Protein 2H8G (pdb70)

CATH classification: 3.40.50.1580

Nearest PDB structures (foldseek):
  2qsu-assembly1_B  TM=9.986E-01  e=1.423E-50  Arabidopsis thaliana
  3bsf-assembly1_B  TM=9.940E-01  e=1.431E-39  Arabidopsis thaliana
  6aqu-assembly1_A  TM=6.958E-01  e=1.082E-11  Plasmodium falciparum
  6aqu-assembly1_B  TM=6.867E-01  e=3.912E-11  Plasmodium falciparum
  4mch-assembly1_A  TM=6.861E-01  e=7.214E-11  Aliivibrio fischeri ES114

Secondary structure (DSSP, 8-state):
------EEEEE-S-HHHHHHHHHHTT-EE--S-SS-SS---EEEEEEETTEEEEEEE--B-TTT-SB--SHHHHHHHHHHHHHHH--SEEEEEEEEEE-GGGT--TT-EEEEEEEEESS----STTHHHHHH--EEPPP-HHHHHHH--EEEEEEE-S-SS--HHHHHHHHHTT-SEEESSHHHHHHHHHHTT--EEEEEEEEEETTSSS-HHHHHHHHHHHHHHHHHHHHHHHHHHHTT--GGG-/----EEEEE-S-HHHHHHHHHHTT-EE--S-TT-TT---EEEEEEETTEEEEEEE--B-TTT-SB--SHHHHHHHHHHHHHHH--SEEEEEEEEEE-GGGT--TT-EEEEEEEEESS----STTHHHHHH--EEPPP-HHHHHHHT-EEEEEEE-S-SS--HHHHHHHHHTT-SEEESSHHHHHHHHHHTT--EEEEEEEEEETTSSS-HHHHHHHHHHHHHHHHHHHHHHHHHHHTT--GGG-

GO terms:
  GO:0008930 methylthioadenosine nucleosidase activity (F, EXP)
  GO:0008930 methylthioadenosine nucleosidase activity (F, IDA)
  GO:0010087 phloem or xylem histogenesis (P, IGI)
  GO:0005829 cytosol (C, HDA)
  GO:0005886 plasma membrane (C, HDA)

Organism: Arabidopsis thaliana (NCBI:txid3702)

InterPro domains:
  IPR000845 Nucleoside phosphorylase domain [PF01048] (29-256)
  IPR035994 Nucleoside phosphorylase superfamily [G3DSA:3.40.50.1580] (22-267)
  IPR035994 Nucleoside phosphorylase superfamily [SSF53167] (29-243)
  IPR044580 5'-Methylthioadenosine/S-adenosylhomocysteine nucleosidase [PTHR46994] (21-267)

Sequence (490 aa):
ILRPISSVVFVIAMQAEALPLVNKFGLSETTDSPLGKGLPWVLYHGVHKDLRINVVCPGRDAALGIDSVGTVPASLITFASIQALKPDIIINAGTCGGFKVKGANIGDVFLVSDVVFHDRRIPIPMFDLYGVGLRQAFSTPNLLKELNLKIGRLSTGDSLDMSTQDETLIIANDATLKDMEGAAVAYVADLLKIPVVFLKAVTDLVDGDKPTAEEFLQNLTVVTAALEGTATKVINFINGRNLSDLRPISSVVFVIAMQAEALPLVNKFGLSETTDSPLGKGLPWVLYHGVHKDLRINVVCPGRDAALGIDSVGTVPASLITFASIQALKPDIIINAGTCGGFKVKGANIGDVFLVSDVVFHDRRIPIPMFDLYGVGLRQAFSTPNLLKELNLKIGRLSTGDSLDMSTQDETLIIANDATLKDMEGAAVAYVADLLKIPVVFLKAVTDLVDGDKPTAEEFLQNLTVVTAALEGTATKVINFINGRNLSDL

Foldseek 3Di:
DFDAFAEEEEEEQAVLLCVLQCVVQVWAWDPVPQLDDPAQKIWTWDDDARYTYIYIYNHADPPPGGGPFFAPSSLVCLQSCCVRVVGQEYEYEEAWAFAVVLPDDALAKEKEAKEFELPQDDPDPPVRVVNRQIDGAQDDVVLCVVLVGHYWYEYADQDQAADPSSVVRCVVVRTGIYDGHPSSSRVNCVVVVHHYIYIYGHQYHNPDDDHRVVSNVVRSNVSSNSRSVSVVSSVVVSPRHTSVND/DAFAEEEEEEQAPLLCVLQCVVQVWAWDDPPQLDPPAQKIKTWDHDARHTYIYIYRHADPPPGGTPFFAPSSLSRLQSCCVRPVGQEYEYEEAWAFAVVLVDDALAKEKEQWEFELPQDDPDDPVRCVNRQIGGAQDAVVLCVVLVHHYWYEYADQDLAADPSSVVSCVVVVTGIYYGHPSSSRVNCVVVVHHYMYIYGHQYYNPDDDDSVVSNVVRSNVSSNSSSVSVVVVVVVSPPHHSVND

Solvent-accessible surface area: 18993 Å² total; per-residue (Å²): 184,168,164,80,6,59,11,0,1,0,3,1,11,20,84,38,10,0,70,40,6,6,112,120,29,59,14,65,98,20,130,110,57,59,32,19,187,69,32,27,31,28,11,15,84,18,102,46,128,108,1,153,3,20,0,1,1,2,3,129,9,103,79,39,41,33,19,2,12,3,3,2,1,4,0,0,0,0,0,7,0,10,68,46,42,147,6,45,1,0,0,3,2,4,15,8,6,0,15,116,115,71,43,0,80,64,28,27,15,4,6,5,39,14,0,2,7,5,11,14,28,7,86,20,116,86,32,59,113,7,0,58,6,94,36,119,15,65,84,8,80,70,1,50,166,117,31,127,27,99,86,10,66,0,0,0,0,8,4,26,42,52,14,113,56,3,69,86,60,2,112,80,24,89,1,10,0,12,8,20,17,0,0,0,0,3,4,0,0,62,23,27,171,31,29,10,5,0,0,2,0,0,0,6,29,28,47,34,135,96,82,40,20,98,12,21,80,115,21,26,107,95,4,6,58,41,4,34,27,15,1,18,132,1,1,57,18,3,27,51,78,40,60,94,52,2,227,58,4,53,11,0,0,0,3,1,11,18,50,40,9,0,74,32,5,11,93,122,23,57,15,61,105,28,131,110,64,55,10,18,188,66,27,40,24,12,11,16,80,14,116,43,134,96,3,114,0,2,0,0,1,2,0,92,10,104,87,42,44,26,17,1,6,4,3,2,0,3,0,0,0,0,19,0,0,9,80,35,21,152,5,27,0,0,0,3,1,5,16,7,6,0,15,119,127,92,38,0,70,62,30,30,15,4,7,5,42,11,0,0,4,6,12,14,30,10,78,20,108,84,25,56,108,7,0,46,6,96,38,121,12,60,85,8,82,72,1,45,162,123,30,132,29,84,80,10,59,0,0,0,0,11,5,22,39,50,14,111,62,4,71,79,53,2,113,71,34,91,4,8,0,13,6,31,13,0,0,0,0,4,4,0,1,77,34,41,179,31,32,10,4,0,1,2,0,0,0,6,25,28,56,39,135,114,71,42,20,113,14,19,100,129,21,26,108,98,3,5,54,39,4,33,29,18,1,17,129,1,0,62,19,1,39,51,85,55,60,101,67,2

Radius of gyration: 22.35 Å; Cα contacts (8 Å, |Δi|>4): 1165; chains: 2; bounding box: 45×67×46 Å

Structure (mmCIF, N/CA/C/O backbone):
data_2H8G
#
_entry.id   2H8G
#
_cell.length_a   40.543
_cell.length_b   126.585
_cell.length_c   45.794
_cell.angle_alpha   90.00
_cell.angle_beta   104.38
_cell.angle_gamma   90.00
#
_symmetry.space_group_name_H-M   'P 1 21 1'
#
loop_
_entity.id
_entity.type
_entity.pdbx_description
1 polymer "5'-Methylthioadenosine Nucleosidase"
2 non-polymer ADENINE
3 water water
#
loop_
_atom_site.group_PDB
_atom_site.id
_atom_site.type_symbol
_atom_site.label_atom_id
_atom_site.label_alt_id
_atom_site.label_comp_id
_atom_site.label_asym_id
_atom_site.label_entity_id
_atom_site.label_seq_id
_atom_site.pdbx_PDB_ins_code
_atom_site.Cartn_x
_atom_site.Cartn_y
_atom_site.Cartn_z
_atom_site.occupancy
_atom_site.B_iso_or_equiv
_atom_site.auth_seq_id
_atom_site.auth_comp_id
_atom_site.auth_asym_id
_atom_site.auth_atom_id
_atom_site.pdbx_PDB_model_num
ATOM 1 N N . ILE A 1 22 ? 39.142 32.736 16.249 1.00 32.44 22 ILE A N 1
ATOM 2 C CA . ILE A 1 22 ? 38.333 33.947 16.574 1.00 33.89 22 ILE A CA 1
ATOM 3 C C . ILE A 1 22 ? 37.145 33.583 17.463 1.00 33.57 22 ILE A C 1
ATOM 4 O O . ILE A 1 22 ? 36.277 32.806 17.065 1.00 34.68 22 ILE A O 1
ATOM 9 N N . LEU A 1 23 ? 37.116 34.149 18.666 1.00 33.86 23 LEU A N 1
ATOM 10 C CA . LEU A 1 23 ? 36.042 33.888 19.620 1.00 35.08 23 LEU A CA 1
ATOM 11 C C . LEU A 1 23 ? 34.737 34.542 19.185 1.00 34.14 23 LEU A C 1
ATOM 12 O O . LEU A 1 23 ? 34.734 35.643 18.631 1.00 35.77 23 LEU A O 1
ATOM 17 N N . ARG A 1 24 ? 33.627 33.858 19.443 1.00 33.61 24 ARG A N 1
ATOM 18 C CA . ARG A 1 24 ? 32.315 34.355 19.048 1.00 34.45 24 ARG A CA 1
ATOM 19 C C . ARG A 1 24 ? 31.293 34.181 20.163 1.00 34.26 24 ARG A C 1
ATOM 20 O O . ARG A 1 24 ? 31.551 33.500 21.157 1.00 33.50 24 ARG A O 1
ATOM 28 N N . PRO A 1 25 ? 30.113 34.803 20.013 1.00 33.05 25 PRO A N 1
ATOM 29 C CA . PRO A 1 25 ? 29.066 34.691 21.030 1.00 32.74 25 PRO A CA 1
ATOM 30 C C . PRO A 1 25 ? 28.615 33.243 21.215 1.00 32.26 25 PRO A C 1
ATOM 31 O O . PRO A 1 25 ? 28.647 32.446 20.277 1.00 31.43 25 PRO A O 1
ATOM 35 N N . ILE A 1 26 ? 28.206 32.913 22.435 1.00 31.35 26 ILE A N 1
ATOM 36 C CA . ILE A 1 26 ? 27.720 31.579 22.752 1.00 30.99 26 ILE A CA 1
ATOM 37 C C . ILE A 1 26 ? 26.573 31.274 21.796 1.00 30.11 26 ILE A C 1
ATOM 38 O O . ILE A 1 26 ? 25.722 32.130 21.555 1.00 31.10 26 ILE A O 1
ATOM 43 N N . SER A 1 27 ? 26.548 30.065 21.246 1.00 29.73 27 SER A N 1
ATOM 44 C CA . SER A 1 27 ? 25.494 29.700 20.307 1.00 31.00 27 SER A CA 1
ATOM 45 C C . SER A 1 27 ? 24.647 28.518 20.756 1.00 30.07 27 SER A C 1
ATOM 46 O O . SER A 1 27 ? 23.510 28.364 20.310 1.00 30.73 27 SER A O 1
ATOM 49 N N . SER A 1 28 ? 25.190 27.683 21.638 1.00 29.57 28 SER A N 1
ATOM 50 C CA . SER A 1 28 ? 24.448 26.524 22.112 1.00 28.96 28 SER A CA 1
ATOM 51 C C . SER A 1 28 ? 24.665 26.269 23.595 1.00 27.15 28 SER A C 1
ATOM 52 O O . SER A 1 28 ? 25.779 26.391 24.104 1.00 25.45 28 SER A O 1
ATOM 55 N N . VAL A 1 29 ? 23.585 25.910 24.277 1.00 25.92 29 VAL A N 1
ATOM 56 C CA . VAL A 1 29 ? 23.628 25.625 25.703 1.00 25.67 29 VAL A CA 1
ATOM 57 C C . VAL A 1 29 ? 22.915 24.310 25.958 1.00 24.20 29 VAL A C 1
ATOM 58 O O . VAL A 1 29 ? 21.872 24.041 25.366 1.00 23.72 29 VAL A O 1
ATOM 62 N N . VAL A 1 30 ? 23.483 23.487 26.833 1.00 24.06 30 VAL A N 1
ATOM 63 C CA . VAL A 1 30 ? 22.858 22.223 27.188 1.00 21.85 30 VAL A CA 1
ATOM 64 C C . VAL A 1 30 ? 22.563 22.230 28.678 1.00 21.00 30 VAL A C 1
ATOM 65 O O . VAL A 1 30 ? 23.452 22.496 29.489 1.00 22.21 30 VAL A O 1
ATOM 69 N N . PHE A 1 31 ? 21.307 21.978 29.028 1.00 19.60 31 PHE A N 1
ATOM 70 C CA . PHE A 1 31 ? 20.913 21.885 30.428 1.00 19.24 31 PHE A CA 1
ATOM 71 C C . PHE A 1 31 ? 20.883 20.400 30.750 1.00 19.39 31 PHE A C 1
ATOM 72 O O . PHE A 1 31 ? 20.276 19.621 30.015 1.00 20.22 31 PHE A O 1
ATOM 80 N N . VAL A 1 32 ? 21.554 20.004 31.827 1.00 19.16 32 VAL A N 1
ATOM 81 C CA . VAL A 1 32 ? 21.532 18.615 32.260 1.00 18.36 32 VAL A CA 1
ATOM 82 C C . VAL A 1 32 ? 20.644 18.666 33.495 1.00 19.15 32 VAL A C 1
ATOM 83 O O . VAL A 1 32 ? 20.983 19.323 34.482 1.00 18.41 32 VAL A O 1
ATOM 87 N N . ILE A 1 33 ? 19.491 18.005 33.419 1.00 18.27 33 ILE A N 1
ATOM 88 C CA . ILE A 1 33 ? 18.517 18.002 34.510 1.00 18.74 33 ILE A CA 1
ATOM 89 C C . ILE A 1 33 ? 18.116 16.569 34.846 1.00 18.86 33 ILE A C 1
ATOM 90 O O . ILE A 1 33 ? 17.643 15.822 33.989 1.00 21.24 33 ILE A O 1
ATOM 95 N N . ALA A 1 34 ? 18.300 16.197 36.109 1.00 18.33 34 ALA A N 1
ATOM 96 C CA . ALA A 1 34 ? 18.021 14.841 36.571 1.00 18.30 34 ALA A CA 1
ATOM 97 C C . ALA A 1 34 ? 16.571 14.375 36.554 1.00 20.12 34 ALA A C 1
ATOM 98 O O . ALA A 1 34 ? 16.296 13.234 36.180 1.00 21.43 34 ALA A O 1
ATOM 100 N N . MET A 1 35 ? 15.653 15.236 36.976 1.00 21.29 35 MET A N 1
ATOM 101 C CA . MET A 1 35 ? 14.237 14.867 37.031 1.00 22.37 35 MET A CA 1
ATOM 102 C C . MET A 1 35 ? 13.408 15.557 35.954 1.00 24.63 35 MET A C 1
ATOM 103 O O . MET A 1 35 ? 13.544 16.755 35.729 1.00 23.59 35 MET A O 1
ATOM 108 N N . GLN A 1 36 ? 12.538 14.797 35.294 1.00 26.23 36 GLN A N 1
ATOM 109 C CA . GLN A 1 36 ? 11.696 15.370 34.249 1.00 30.31 36 GLN A CA 1
ATOM 110 C C . GLN A 1 36 ? 10.866 16.510 34.833 1.00 29.78 36 GLN A C 1
ATOM 111 O O . GLN A 1 36 ? 10.591 17.495 34.150 1.00 29.19 36 GLN A O 1
ATOM 117 N N . ALA A 1 37 ? 10.477 16.368 36.099 1.00 29.55 37 ALA A N 1
ATOM 118 C CA . ALA A 1 37 ? 9.669 17.375 36.783 1.00 30.76 37 ALA A CA 1
ATOM 119 C C . ALA A 1 37 ? 10.423 18.685 36.967 1.00 30.52 37 ALA A C 1
ATOM 120 O O . ALA A 1 37 ? 9.813 19.747 37.094 1.00 31.27 37 ALA A O 1
ATOM 122 N N . GLU A 1 38 ? 11.749 18.608 36.999 1.00 29.00 38 GLU A N 1
ATOM 123 C CA . GLU A 1 38 ? 12.571 19.803 37.149 1.00 28.39 38 GLU A CA 1
ATOM 124 C C . GLU A 1 38 ? 12.726 20.460 35.778 1.00 27.80 38 GLU A C 1
ATOM 125 O O . GLU A 1 38 ? 12.885 21.678 35.673 1.00 28.88 38 GLU A O 1
ATOM 131 N N . ALA A 1 39 ? 12.663 19.642 34.730 1.00 26.97 39 ALA A N 1
ATOM 132 C CA . ALA A 1 39 ? 12.830 20.124 33.362 1.00 27.96 39 ALA A CA 1
ATOM 133 C C . ALA A 1 39 ? 11.564 20.638 32.689 1.00 29.44 39 ALA A C 1
ATOM 134 O O . ALA A 1 39 ? 11.609 21.628 31.958 1.00 29.66 39 ALA A O 1
ATOM 136 N N . LEU A 1 40 ? 10.441 19.968 32.924 1.00 31.56 40 LEU A N 1
ATOM 137 C CA . LEU A 1 40 ? 9.182 20.371 32.300 1.00 32.29 40 LEU A CA 1
ATOM 138 C C . LEU A 1 40 ? 8.874 21.861 32.409 1.00 32.74 40 LEU A C 1
ATOM 139 O O . LEU A 1 40 ? 8.527 22.496 31.414 1.00 32.03 40 LEU A O 1
ATOM 144 N N . PRO A 1 41 ? 8.994 22.442 33.614 1.00 33.60 41 PRO A N 1
ATOM 145 C CA . PRO A 1 41 ? 8.708 23.872 33.761 1.00 34.20 41 PRO A CA 1
ATOM 146 C C . PRO A 1 41 ? 9.514 24.718 32.777 1.00 35.03 41 PRO A C 1
ATOM 147 O O . PRO A 1 41 ? 8.993 25.662 32.182 1.00 35.69 41 PRO A O 1
ATOM 151 N N . LEU A 1 42 ? 10.786 24.366 32.608 1.00 35.08 42 LEU A N 1
ATOM 152 C CA . LEU A 1 42 ? 11.673 25.091 31.706 1.00 34.14 42 LEU A CA 1
ATOM 153 C C . LEU A 1 42 ? 11.350 24.791 30.245 1.00 34.81 42 LEU A C 1
ATOM 154 O O . LEU A 1 42 ? 11.405 25.678 29.395 1.00 34.84 42 LEU A O 1
ATOM 159 N N . VAL A 1 43 ? 11.017 23.537 29.957 1.00 35.46 43 VAL A N 1
ATOM 160 C CA . VAL A 1 43 ? 10.676 23.132 28.597 1.00 35.61 43 VAL A CA 1
ATOM 161 C C . VAL A 1 43 ? 9.457 23.914 28.110 1.00 36.22 43 VAL A C 1
ATOM 162 O O . VAL A 1 43 ? 9.456 24.462 27.008 1.00 34.65 43 VAL A O 1
ATOM 166 N N . ASN A 1 44 ? 8.425 23.961 28.945 1.00 36.97 44 ASN A N 1
ATOM 167 C CA . ASN A 1 44 ? 7.190 24.666 28.618 1.00 38.73 44 ASN A CA 1
ATOM 168 C C . ASN A 1 44 ? 7.420 26.168 28.495 1.00 39.37 44 ASN A C 1
ATOM 169 O O . ASN A 1 44 ? 6.828 26.827 27.640 1.00 40.49 44 ASN A O 1
ATOM 174 N N . LYS A 1 45 ? 8.287 26.705 29.348 1.00 39.34 45 LYS A N 1
ATOM 175 C CA . LYS A 1 45 ? 8.588 28.132 29.336 1.00 40.04 45 LYS A CA 1
ATOM 176 C C . LYS A 1 45 ? 9.150 28.594 27.995 1.00 40.28 45 LYS A C 1
ATOM 177 O O . LYS A 1 45 ? 8.796 29.665 27.504 1.00 41.09 45 LYS A O 1
ATOM 183 N N . PHE A 1 46 ? 10.027 27.789 27.403 1.00 39.51 46 PHE A N 1
ATOM 184 C CA . PHE A 1 46 ? 10.624 28.141 26.119 1.00 38.68 46 PHE A CA 1
ATOM 185 C C . PHE A 1 46 ? 10.041 27.329 24.968 1.00 38.33 46 PHE A C 1
ATOM 186 O O . PHE A 1 46 ? 10.565 27.350 23.855 1.00 37.98 46 PHE A O 1
ATOM 194 N N . GLY A 1 47 ? 8.955 26.614 25.247 1.00 38.73 47 GLY A N 1
ATOM 195 C CA . GLY A 1 47 ? 8.301 25.812 24.228 1.00 38.90 47 GLY A CA 1
ATOM 196 C C . GLY A 1 47 ? 9.219 24.848 23.502 1.00 39.21 47 GLY A C 1
ATOM 197 O O . GLY A 1 47 ? 9.155 24.721 22.278 1.00 38.42 47 GLY A O 1
ATOM 198 N N . LEU A 1 48 ? 10.077 24.166 24.253 1.00 38.53 48 LEU A N 1
ATOM 199 C CA . LEU A 1 48 ? 10.998 23.205 23.659 1.00 38.03 48 LEU A CA 1
ATOM 200 C C . LEU A 1 48 ? 10.230 21.946 23.266 1.00 38.86 48 LEU A C 1
ATOM 201 O O . LEU A 1 48 ? 9.288 21.544 23.950 1.00 39.97 48 LEU A O 1
ATOM 206 N N . SER A 1 49 ? 10.635 21.325 22.164 1.00 39.75 49 SER A N 1
ATOM 207 C CA . SER A 1 49 ? 9.976 20.114 21.689 1.00 41.44 49 SER A CA 1
ATOM 208 C C . SER A 1 49 ? 10.806 18.875 22.005 1.00 42.00 49 SER A C 1
ATOM 209 O O . SER A 1 49 ? 12.030 18.884 21.870 1.00 40.24 49 SER A O 1
ATOM 212 N N . GLU A 1 50 ? 10.129 17.812 22.423 1.00 43.43 50 GLU A N 1
ATOM 213 C CA . GLU A 1 50 ? 10.798 16.560 22.754 1.00 45.80 50 GLU A CA 1
ATOM 214 C C . GLU A 1 50 ? 11.171 15.828 21.472 1.00 47.24 50 GLU A C 1
ATOM 215 O O . GLU A 1 50 ? 10.296 15.374 20.736 1.00 47.74 50 GLU A O 1
ATOM 221 N N . THR A 1 51 ? 12.469 15.720 21.203 1.00 48.70 51 THR A N 1
ATOM 222 C CA . THR A 1 51 ? 12.937 15.032 20.006 1.00 50.97 51 THR A CA 1
ATOM 223 C C . THR A 1 51 ? 12.505 13.572 20.062 1.00 52.40 51 THR A C 1
ATOM 224 O O . THR A 1 51 ? 12.829 12.854 21.007 1.00 53.35 51 THR A O 1
ATOM 228 N N . THR A 1 52 ? 11.767 13.137 19.048 1.00 54.78 52 THR A N 1
ATOM 229 C CA . THR A 1 52 ? 11.290 11.762 18.996 1.00 56.56 52 THR A CA 1
ATOM 230 C C . THR A 1 52 ? 12.169 10.893 18.104 1.00 57.60 52 THR A C 1
ATOM 231 O O . THR A 1 52 ? 12.100 9.665 18.158 1.00 58.21 52 THR A O 1
ATOM 235 N N . ASP A 1 53 ? 13.004 11.534 17.291 1.00 58.37 53 ASP A N 1
ATOM 236 C CA . ASP A 1 53 ? 13.884 10.808 16.384 1.00 59.53 53 ASP A CA 1
ATOM 237 C C . ASP A 1 53 ? 15.136 10.280 17.078 1.00 59.87 53 ASP A C 1
ATOM 238 O O . ASP A 1 53 ? 16.103 9.897 16.418 1.00 60.23 53 ASP A O 1
ATOM 243 N N . SER A 1 54 ? 15.112 10.258 18.409 1.00 59.99 54 SER A N 1
ATOM 244 C CA . SER A 1 54 ? 16.238 9.767 19.203 1.00 59.92 54 SER A CA 1
ATOM 245 C C . SER A 1 54 ? 17.584 10.291 18.704 1.00 59.60 54 SER A C 1
ATOM 246 O O . SER A 1 54 ? 18.345 9.569 18.058 1.00 59.68 54 SER A O 1
ATOM 249 N N . PRO A 1 55 ? 17.896 11.561 19.005 1.00 59.27 55 PRO A N 1
ATOM 250 C CA . PRO A 1 55 ? 19.147 12.210 18.598 1.00 58.76 55 PRO A CA 1
ATOM 251 C C . PRO A 1 55 ? 20.398 11.614 19.235 1.00 58.40 55 PRO A C 1
ATOM 252 O O . PRO A 1 55 ? 21.221 10.995 18.561 1.00 59.08 55 PRO A O 1
ATOM 256 N N . LEU A 1 56 ? 20.525 11.810 20.543 1.00 57.78 56 LEU A N 1
ATOM 257 C CA . LEU A 1 56 ? 21.675 11.336 21.299 1.00 56.97 56 LEU A CA 1
ATOM 258 C C . LEU A 1 56 ? 21.973 9.848 21.152 1.00 56.72 56 LEU A C 1
ATOM 259 O O . LEU A 1 56 ? 23.022 9.471 20.628 1.00 57.29 56 LEU A O 1
ATOM 264 N N . GLY A 1 57 ? 21.059 9.002 21.617 1.00 55.96 57 GLY A N 1
ATOM 265 C CA . GLY A 1 57 ? 21.279 7.569 21.526 1.00 54.36 57 GLY A CA 1
ATOM 266 C C . GLY A 1 57 ? 20.169 6.806 20.830 1.00 53.39 57 GLY A C 1
ATOM 267 O O . GLY A 1 57 ? 19.069 7.323 20.637 1.00 53.89 57 GLY A O 1
ATOM 268 N N . LYS A 1 58 ? 20.464 5.566 20.451 1.00 52.23 58 LYS A N 1
ATOM 269 C CA . LYS A 1 58 ? 19.494 4.716 19.773 1.00 50.44 58 LYS A CA 1
ATOM 270 C C . LYS A 1 58 ? 19.092 3.549 20.670 1.00 48.60 58 LYS A C 1
ATOM 271 O O . LYS A 1 58 ? 19.757 2.513 20.689 1.00 50.53 58 LYS A O 1
ATOM 277 N N . GLY A 1 59 ? 18.003 3.726 21.414 1.00 45.37 59 GLY A N 1
ATOM 278 C CA . GLY A 1 59 ? 17.534 2.676 22.301 1.00 41.36 59 GLY A CA 1
ATOM 279 C C . GLY A 1 59 ? 17.740 2.997 23.770 1.00 38.87 59 GLY A C 1
ATOM 280 O O . GLY A 1 59 ? 17.768 2.101 24.614 1.00 37.42 59 GLY A O 1
ATOM 281 N N . LEU A 1 60 ? 17.878 4.282 24.078 1.00 36.55 60 LEU A N 1
ATOM 282 C CA . LEU A 1 60 ? 18.085 4.722 25.452 1.00 34.56 60 LEU A CA 1
ATOM 283 C C . LEU A 1 60 ? 16.862 5.469 25.978 1.00 32.97 60 LEU A C 1
ATOM 284 O O . LEU A 1 60 ? 16.086 6.029 25.205 1.00 34.01 60 LEU A O 1
ATOM 289 N N . PRO A 1 61 ? 1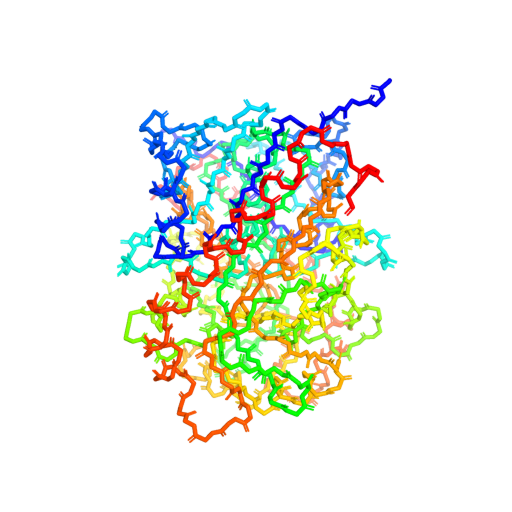6.670 5.479 27.306 1.00 31.54 61 PRO A N 1
ATOM 290 C CA . PRO A 1 61 ? 15.529 6.165 27.917 1.00 30.65 61 PRO A CA 1
ATOM 291 C C . PRO A 1 61 ? 15.747 7.669 28.050 1.00 29.66 61 PRO A C 1
ATOM 292 O O . PRO A 1 61 ? 14.849 8.397 28.473 1.00 31.28 61 PRO A O 1
ATOM 296 N N . TRP A 1 62 ? 16.936 8.131 27.682 1.00 28.57 62 TRP A N 1
ATOM 297 C CA . TRP A 1 62 ? 17.254 9.549 27.787 1.00 27.80 62 TRP A CA 1
ATOM 298 C C . TRP A 1 62 ? 16.307 10.413 26.967 1.00 29.75 62 TRP A C 1
ATOM 299 O O . TRP A 1 62 ? 15.939 10.063 25.843 1.00 30.99 62 TRP A O 1
ATOM 310 N N . VAL A 1 63 ? 15.919 11.545 27.544 1.00 29.69 63 VAL A N 1
ATOM 311 C CA . VAL A 1 63 ? 15.006 12.472 26.889 1.00 30.95 63 VAL A CA 1
ATOM 312 C C . VAL A 1 63 ? 15.729 13.758 26.513 1.00 31.11 63 VAL A C 1
ATOM 313 O O . VAL A 1 63 ? 16.406 14.369 27.341 1.00 31.58 63 VAL A O 1
ATOM 317 N N . LEU A 1 64 ? 15.585 14.164 25.257 1.00 31.70 64 LEU A N 1
ATOM 318 C CA . LEU A 1 64 ? 16.220 15.380 24.769 1.00 32.01 64 LEU A CA 1
ATOM 319 C C . LEU A 1 64 ? 15.186 16.358 24.228 1.00 33.10 64 LEU A C 1
ATOM 320 O O . LEU A 1 64 ? 14.435 16.032 23.309 1.00 32.48 64 LEU A O 1
ATOM 325 N N . TYR A 1 65 ? 15.139 17.552 24.809 1.00 31.57 65 TYR A N 1
ATOM 326 C CA . TYR A 1 65 ? 14.208 18.577 24.352 1.00 32.60 65 TYR A CA 1
ATOM 327 C C . TYR A 1 65 ? 15.043 19.632 23.643 1.00 33.63 65 TYR A C 1
ATOM 328 O O . TYR A 1 65 ? 16.071 20.067 24.165 1.00 31.99 65 TYR A O 1
ATOM 337 N N . HIS A 1 66 ? 14.615 20.036 22.452 1.00 35.27 66 HIS A N 1
ATOM 338 C CA . HIS A 1 66 ? 15.355 21.043 21.706 1.00 36.67 66 HIS A CA 1
ATOM 339 C C . HIS A 1 66 ? 14.463 22.223 21.348 1.00 37.55 66 HIS A C 1
ATOM 340 O O . HIS A 1 66 ? 13.239 22.099 21.279 1.00 36.70 66 HIS A O 1
ATOM 347 N N . GLY A 1 67 ? 15.090 23.373 21.133 1.00 37.95 67 GLY A N 1
ATOM 348 C CA . GLY A 1 67 ? 14.345 24.566 20.790 1.00 38.65 67 GLY A CA 1
ATOM 349 C C . GLY A 1 67 ? 15.281 25.727 20.538 1.00 39.63 67 GLY A C 1
ATOM 350 O O . GLY A 1 67 ? 16.499 25.595 20.671 1.00 38.61 67 GLY A O 1
ATOM 351 N N . VAL A 1 68 ? 14.714 26.870 20.170 1.00 41.07 68 VAL A N 1
ATOM 352 C CA . VAL A 1 68 ? 15.518 28.051 19.896 1.00 42.58 68 VAL A CA 1
ATOM 353 C C . VAL A 1 68 ? 14.944 29.286 20.575 1.00 42.56 68 VAL A C 1
ATOM 354 O O . VAL A 1 68 ? 13.737 29.531 20.536 1.00 43.81 68 VAL A O 1
ATOM 358 N N . HIS A 1 69 ? 15.822 30.052 21.210 1.00 42.40 69 HIS A N 1
ATOM 359 C CA . HIS A 1 69 ? 15.429 31.277 21.887 1.00 42.37 69 HIS A CA 1
ATOM 360 C C . HIS A 1 69 ? 16.412 32.353 21.460 1.00 41.87 69 HIS A C 1
ATOM 361 O O . HIS A 1 69 ? 17.589 32.303 21.814 1.00 41.03 69 HIS A O 1
ATOM 368 N N . LYS A 1 70 ? 15.926 33.320 20.689 1.00 41.99 70 LYS A N 1
ATOM 369 C CA . LYS A 1 70 ? 16.765 34.403 20.198 1.00 41.80 70 LYS A CA 1
ATOM 370 C C . LYS A 1 70 ? 17.943 33.847 19.408 1.00 41.06 70 LYS A C 1
ATOM 371 O O . LYS A 1 70 ? 17.753 33.137 18.422 1.00 41.65 70 LYS A O 1
ATOM 377 N N . ASP A 1 71 ? 19.157 34.159 19.846 1.00 39.98 71 ASP A N 1
ATOM 378 C CA . ASP A 1 71 ? 20.354 33.694 19.156 1.00 39.95 71 ASP A CA 1
ATOM 379 C C . ASP A 1 71 ? 20.999 32.485 19.830 1.00 38.57 71 ASP A C 1
ATOM 380 O O . ASP A 1 71 ? 22.183 32.215 19.629 1.00 39.41 71 ASP A O 1
ATOM 385 N N . LEU A 1 72 ? 20.222 31.754 20.622 1.00 35.93 72 LEU A N 1
ATOM 386 C CA . LEU A 1 72 ? 20.752 30.587 21.317 1.00 34.03 72 LEU A CA 1
ATOM 387 C C . LEU A 1 72 ? 19.992 29.296 21.056 1.00 33.35 72 LEU A C 1
ATOM 388 O O . LEU A 1 72 ? 18.762 29.263 21.093 1.00 33.40 72 LEU A O 1
ATOM 393 N N . ARG A 1 73 ? 20.739 28.230 20.790 1.00 32.63 73 ARG A N 1
ATOM 394 C CA . ARG A 1 73 ? 20.147 26.920 20.588 1.00 33.22 73 ARG A CA 1
ATOM 395 C C . ARG A 1 73 ? 20.082 26.354 21.998 1.00 31.25 73 ARG A C 1
ATOM 396 O O . ARG A 1 73 ? 21.087 26.347 22.707 1.00 32.33 73 ARG A O 1
ATOM 404 N N . ILE A 1 74 ? 18.906 25.906 22.414 1.00 30.03 74 ILE A N 1
ATOM 405 C CA . ILE A 1 74 ? 18.753 25.362 23.755 1.00 29.63 74 ILE A CA 1
ATOM 406 C C . ILE A 1 74 ? 18.430 23.880 23.736 1.00 29.39 74 ILE A C 1
ATOM 407 O O . ILE A 1 74 ? 17.466 23.449 23.107 1.00 29.80 74 ILE A O 1
ATOM 412 N N . ASN A 1 75 ? 19.250 23.103 24.433 1.00 28.61 75 ASN A N 1
ATOM 413 C CA . ASN A 1 75 ? 19.044 21.670 24.528 1.00 28.71 75 ASN A CA 1
ATOM 414 C C . ASN A 1 75 ? 18.885 21.332 26.004 1.00 27.66 75 ASN A C 1
ATOM 415 O O . ASN A 1 75 ? 19.601 21.864 26.849 1.00 29.75 75 ASN A O 1
ATOM 420 N N . VAL A 1 76 ? 17.917 20.481 26.316 1.00 26.74 76 VAL A N 1
ATOM 421 C CA . VAL A 1 76 ? 17.692 20.057 27.694 1.00 25.54 76 VAL A CA 1
ATOM 422 C C . VAL A 1 76 ? 17.712 18.536 27.681 1.00 25.62 76 VAL A C 1
ATOM 423 O O . VAL A 1 76 ? 16.942 17.909 26.955 1.00 24.90 76 VAL A O 1
ATOM 427 N N . VAL A 1 77 ? 18.595 17.940 28.474 1.00 22.36 77 VAL A N 1
ATOM 428 C CA . VAL A 1 77 ? 18.696 16.490 28.513 1.00 22.67 77 VAL A CA 1
ATOM 429 C C . VAL A 1 77 ? 18.425 15.935 29.903 1.00 22.11 77 VAL A C 1
ATOM 430 O O . VAL A 1 77 ? 18.894 16.476 30.906 1.00 20.89 77 VAL A O 1
ATOM 434 N N . CYS A 1 78 ? 17.649 14.855 29.945 1.00 21.47 78 CYS A N 1
ATOM 435 C CA . CYS A 1 78 ? 17.278 14.195 31.191 1.00 21.07 78 CYS A CA 1
ATOM 436 C C . CYS A 1 78 ? 17.535 12.703 31.052 1.00 22.08 78 CYS A C 1
ATOM 437 O O . CYS A 1 78 ? 17.338 12.137 29.975 1.00 21.31 78 CYS A O 1
ATOM 440 N N . PRO A 1 79 ? 17.965 12.043 32.141 1.00 20.64 79 PRO A N 1
ATOM 441 C CA . PRO A 1 79 ? 18.244 10.604 32.124 1.00 23.80 79 PRO A CA 1
ATOM 442 C C . PRO A 1 79 ? 16.996 9.769 31.837 1.00 25.03 79 PRO A C 1
ATOM 443 O O . PRO A 1 79 ? 17.093 8.615 31.419 1.00 26.14 79 PRO A O 1
ATOM 447 N N . GLY A 1 80 ? 15.829 10.360 32.072 1.00 24.55 80 GLY A N 1
ATOM 448 C CA . GLY A 1 80 ? 14.578 9.672 31.806 1.00 25.53 80 GLY A CA 1
ATOM 449 C C . GLY A 1 80 ? 14.148 8.636 32.823 1.00 26.17 80 GLY A C 1
ATOM 450 O O . GLY A 1 80 ? 14.739 8.501 33.896 1.00 25.68 80 GLY A O 1
ATOM 451 N N . ARG A 1 81 ? 13.110 7.888 32.468 1.00 26.25 81 ARG A N 1
ATOM 452 C CA . ARG A 1 81 ? 12.558 6.859 33.337 1.00 29.54 81 ARG A CA 1
ATOM 453 C C . ARG A 1 81 ? 13.385 5.583 33.352 1.00 28.04 81 ARG A C 1
ATOM 454 O O . ARG A 1 81 ? 13.858 5.113 32.316 1.00 28.23 81 ARG A O 1
ATOM 462 N N . ASP A 1 82 ? 13.551 5.027 34.544 1.00 27.51 82 ASP A N 1
ATOM 463 C CA . ASP A 1 82 ? 14.280 3.783 34.710 1.00 27.53 82 ASP A CA 1
ATOM 464 C C . ASP A 1 82 ? 13.359 2.684 34.188 1.00 28.98 82 ASP A C 1
ATOM 465 O O . ASP A 1 82 ? 12.195 2.612 34.580 1.00 28.55 82 ASP A O 1
ATOM 470 N N . ALA A 1 83 ? 13.872 1.834 33.307 1.00 28.99 83 ALA A N 1
ATOM 471 C CA . ALA A 1 83 ? 13.064 0.761 32.737 1.00 30.13 83 ALA A CA 1
ATOM 472 C C . ALA A 1 83 ? 12.450 -0.168 33.783 1.00 31.47 83 ALA A C 1
ATOM 473 O O . ALA A 1 83 ? 11.293 -0.574 33.656 1.00 31.29 83 ALA A O 1
ATOM 475 N N . ALA A 1 84 ? 13.218 -0.494 34.818 1.00 31.73 84 ALA A N 1
ATOM 476 C CA . ALA A 1 84 ? 12.750 -1.401 35.863 1.00 32.78 84 ALA A CA 1
ATOM 477 C C . ALA A 1 84 ? 11.761 -0.819 36.870 1.00 33.42 84 ALA A C 1
ATOM 478 O O . ALA A 1 84 ? 10.765 -1.463 37.198 1.00 34.09 84 ALA A O 1
ATOM 480 N N . LEU A 1 85 ? 12.026 0.386 37.365 1.00 32.53 85 LEU A N 1
ATOM 481 C CA . LEU A 1 85 ? 11.149 0.997 38.359 1.00 32.97 85 LEU A CA 1
ATOM 482 C C . LEU A 1 85 ? 10.273 2.141 37.855 1.00 32.54 85 LEU A C 1
ATOM 483 O O . LEU A 1 85 ? 9.306 2.512 38.516 1.00 33.31 85 LEU A O 1
ATOM 488 N N . GLY A 1 86 ? 10.619 2.707 36.701 1.00 32.41 86 GLY A N 1
ATOM 489 C CA . GLY A 1 86 ? 9.830 3.792 36.138 1.00 31.45 86 GLY A CA 1
ATOM 490 C C . GLY A 1 86 ? 10.180 5.214 36.561 1.00 31.51 86 GLY A C 1
ATOM 491 O O . GLY A 1 86 ? 9.940 6.161 35.808 1.00 33.39 86 GLY A O 1
ATOM 492 N N . ILE A 1 87 ? 10.739 5.375 37.755 1.00 29.35 87 ILE A N 1
ATOM 493 C CA . ILE A 1 87 ? 11.096 6.697 38.259 1.00 28.13 87 ILE A CA 1
ATOM 494 C C . ILE A 1 87 ? 12.301 7.317 37.545 1.00 26.41 87 ILE A C 1
ATOM 495 O O . ILE A 1 87 ? 12.981 6.651 36.761 1.00 26.28 87 ILE A O 1
ATOM 500 N N . ASP A 1 88 ? 12.553 8.597 37.814 1.00 24.99 88 ASP A N 1
ATOM 501 C CA . ASP A 1 88 ? 13.680 9.300 37.205 1.00 24.86 88 ASP A CA 1
ATOM 502 C C . ASP A 1 88 ? 14.980 8.613 37.580 1.00 23.11 88 ASP A C 1
ATOM 503 O O . ASP A 1 88 ? 15.183 8.242 38.737 1.00 23.62 88 ASP A O 1
ATOM 508 N N . SER A 1 89 ? 15.862 8.469 36.600 1.00 20.93 89 SER A N 1
ATOM 509 C CA . SER A 1 89 ? 17.151 7.824 36.814 1.00 20.57 89 SER A CA 1
ATOM 510 C C . SER A 1 89 ? 18.141 8.824 37.395 1.00 20.06 89 SER A C 1
ATOM 511 O O . SER A 1 89 ? 19.037 9.307 36.700 1.00 20.10 89 SER A O 1
ATOM 514 N N . VAL A 1 90 ? 17.964 9.121 38.677 1.00 19.93 90 VAL A N 1
ATOM 515 C CA . VAL A 1 90 ? 18.810 10.066 39.390 1.00 19.52 90 VAL A CA 1
ATOM 516 C C . VAL A 1 90 ? 20.151 9.445 39.783 1.00 17.74 90 VAL A C 1
ATOM 517 O O . VAL A 1 90 ? 20.374 8.251 39.605 1.00 19.20 90 VAL A O 1
ATOM 521 N N . GLY A 1 91 ? 21.045 10.271 40.314 1.00 18.62 91 GLY A N 1
ATOM 522 C CA . GLY A 1 91 ? 22.336 9.757 40.735 1.00 16.66 91 GLY A CA 1
ATOM 523 C C . GLY A 1 91 ? 23.480 10.163 39.830 1.00 15.44 91 GLY A C 1
ATOM 524 O O . GLY A 1 91 ? 23.276 10.625 38.706 1.00 15.91 91 GLY A O 1
ATOM 525 N N . THR A 1 92 ? 24.698 9.950 40.318 1.00 15.21 92 THR A N 1
ATOM 526 C CA . THR A 1 92 ? 25.894 10.339 39.581 1.00 15.60 92 THR A CA 1
ATOM 527 C C . THR A 1 92 ? 26.176 9.561 38.305 1.00 14.20 92 THR A C 1
ATOM 528 O O . THR A 1 92 ? 26.647 10.131 37.328 1.00 16.33 92 THR A O 1
ATOM 532 N N . VAL A 1 93 ? 25.894 8.266 38.293 1.00 15.11 93 VAL A N 1
ATOM 533 C CA . VAL A 1 93 ? 26.178 7.501 37.088 1.00 15.36 93 VAL A CA 1
ATOM 534 C C . VAL A 1 93 ? 25.359 7.952 35.877 1.00 16.61 93 VAL A C 1
ATOM 535 O O . VAL A 1 93 ? 25.928 8.266 34.834 1.00 17.10 93 VAL A O 1
ATOM 539 N N . PRO A 1 94 ? 24.019 8.012 35.991 1.00 15.93 94 PRO A N 1
ATOM 540 C CA . PRO A 1 94 ? 23.260 8.456 34.812 1.00 17.45 94 PRO A CA 1
ATOM 541 C C . PRO A 1 94 ? 23.578 9.898 34.403 1.00 15.77 94 PRO A C 1
ATOM 542 O O . PRO A 1 94 ? 23.606 10.228 33.211 1.00 16.91 94 PRO A O 1
ATOM 546 N N . ALA A 1 95 ? 23.813 10.760 35.389 1.00 16.76 95 ALA A N 1
ATOM 547 C CA . ALA A 1 95 ? 24.137 12.155 35.104 1.00 15.27 95 ALA A CA 1
ATOM 548 C C . ALA A 1 95 ? 25.445 12.242 34.330 1.00 16.77 95 ALA A C 1
ATOM 549 O O . ALA A 1 95 ? 25.566 13.022 33.395 1.00 17.22 95 ALA A O 1
ATOM 551 N N . SER A 1 96 ? 26.424 11.435 34.721 1.00 16.47 96 SER A N 1
ATOM 552 C CA . SER A 1 96 ? 27.708 11.467 34.040 1.00 17.58 96 SER A CA 1
ATOM 553 C C . SER A 1 96 ? 27.559 10.973 32.608 1.00 17.23 96 SER A C 1
ATOM 554 O O . SER A 1 96 ? 28.167 11.527 31.694 1.00 17.04 96 SER A O 1
ATOM 557 N N . LEU A 1 97 ? 26.734 9.946 32.412 1.00 16.12 97 LEU A N 1
ATOM 558 C CA . LEU A 1 97 ? 26.525 9.385 31.078 1.00 17.51 97 LEU A CA 1
ATOM 559 C C . LEU A 1 97 ? 25.834 10.355 30.125 1.00 17.49 97 LEU A C 1
ATOM 560 O O . LEU A 1 97 ? 26.283 10.536 28.991 1.00 17.66 97 LEU A O 1
ATOM 565 N N . ILE A 1 98 ? 24.752 10.990 30.567 1.00 18.55 98 ILE A N 1
ATOM 566 C CA . ILE A 1 98 ? 24.065 11.919 29.675 1.00 19.34 98 ILE A CA 1
ATOM 567 C C . ILE A 1 98 ? 24.888 13.177 29.426 1.00 19.56 98 ILE A C 1
ATOM 568 O O . ILE A 1 98 ? 24.788 13.789 28.366 1.00 18.88 98 ILE A O 1
ATOM 573 N N . THR A 1 99 ? 25.714 13.564 30.393 1.00 17.01 99 THR A N 1
ATOM 574 C CA . THR A 1 99 ? 26.562 14.734 30.208 1.00 17.12 99 THR A CA 1
ATOM 575 C C . THR A 1 99 ? 27.606 14.395 29.139 1.00 18.21 99 THR A C 1
ATOM 576 O O . THR A 1 99 ? 27.852 15.184 28.223 1.00 18.55 99 THR A O 1
ATOM 580 N N . PHE A 1 100 ? 28.198 13.209 29.254 1.00 17.35 100 PHE A N 1
ATOM 581 C CA . PHE A 1 100 ? 29.206 12.760 28.305 1.00 17.97 100 PHE A CA 1
ATOM 582 C C . PHE A 1 100 ? 28.623 12.648 26.897 1.00 18.40 100 PHE A C 1
ATOM 583 O O . PHE A 1 100 ? 29.171 13.202 25.946 1.00 20.17 100 PHE A O 1
ATOM 591 N N . ALA A 1 101 ? 27.506 11.938 26.769 1.00 20.01 101 ALA A N 1
ATOM 592 C CA . ALA A 1 101 ? 26.880 11.750 25.462 1.00 19.74 101 ALA A CA 1
ATOM 593 C C . ALA A 1 101 ? 26.391 13.062 24.848 1.00 20.88 101 ALA A C 1
ATOM 594 O O . ALA A 1 101 ? 26.533 13.279 23.641 1.00 22.44 101 ALA A O 1
ATOM 596 N N . SER A 1 102 ? 25.823 13.933 25.677 1.00 20.49 102 SER A N 1
ATOM 597 C CA . SER A 1 102 ? 25.319 15.225 25.214 1.00 21.19 102 SER A CA 1
ATOM 598 C C . SER A 1 102 ? 26.442 16.114 24.696 1.00 22.24 102 SER A C 1
ATOM 599 O O . SER A 1 102 ? 26.274 16.819 23.695 1.00 23.14 102 SER A O 1
ATOM 602 N N . ILE A 1 103 ? 27.585 16.090 25.376 1.00 20.76 103 ILE A N 1
ATOM 603 C CA . ILE A 1 103 ? 28.723 16.899 24.955 1.00 21.91 103 ILE A CA 1
ATOM 604 C C . ILE A 1 103 ? 29.245 16.430 23.601 1.00 21.38 103 ILE A C 1
ATOM 605 O O . ILE A 1 103 ? 29.488 17.241 22.707 1.00 23.67 103 ILE A O 1
ATOM 610 N N . GLN A 1 104 ? 29.412 15.121 23.449 1.00 21.63 104 GLN A N 1
ATOM 611 C CA . GLN A 1 104 ? 29.931 14.574 22.196 1.00 22.77 104 GLN A CA 1
ATOM 612 C C . GLN A 1 104 ? 28.984 14.720 21.010 1.00 24.86 104 GLN A C 1
ATOM 613 O O . GLN A 1 104 ? 29.428 14.905 19.875 1.00 25.88 104 GLN A O 1
ATOM 619 N N . ALA A 1 105 ? 27.684 14.655 21.265 1.00 24.85 105 ALA A N 1
ATOM 620 C CA . ALA A 1 105 ? 26.709 14.774 20.189 1.00 24.60 105 ALA A CA 1
ATOM 621 C C . ALA A 1 105 ? 26.260 16.205 19.906 1.00 25.88 105 ALA A C 1
ATOM 622 O O . ALA A 1 105 ? 26.134 16.601 18.744 1.00 27.36 105 ALA A O 1
ATOM 624 N N . LEU A 1 106 ? 26.037 16.982 20.962 1.00 24.28 106 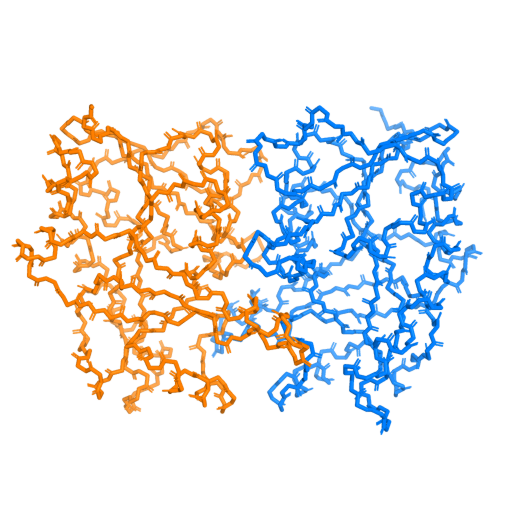LEU A N 1
ATOM 625 C CA . LEU A 1 106 ? 25.552 18.352 20.820 1.00 25.17 106 LEU A CA 1
ATOM 626 C C . LEU A 1 106 ? 26.615 19.453 20.796 1.00 24.65 106 LEU A C 1
ATOM 627 O O . LEU A 1 106 ? 26.331 20.577 20.384 1.00 26.94 106 LEU A O 1
ATOM 632 N N . LYS A 1 107 ? 27.827 19.133 21.240 1.00 25.92 107 LYS A N 1
ATOM 633 C CA . LYS A 1 107 ? 28.937 20.085 21.255 1.00 26.02 107 LYS A CA 1
ATOM 634 C C . LYS A 1 107 ? 28.526 21.477 21.743 1.00 25.96 107 LYS A C 1
ATOM 635 O O . LYS A 1 107 ? 28.682 22.477 21.038 1.00 27.54 107 LYS A O 1
ATOM 641 N N . PRO A 1 108 ? 28.004 21.559 22.974 1.00 24.82 108 PRO A N 1
ATOM 642 C CA . PRO A 1 108 ? 27.569 22.830 23.558 1.00 24.90 108 PRO A CA 1
ATOM 643 C C . PRO A 1 108 ? 28.740 23.743 23.912 1.00 23.57 108 PRO A C 1
ATOM 644 O O . PRO A 1 108 ? 29.876 23.289 24.054 1.00 24.47 108 PRO A O 1
ATOM 648 N N . ASP A 1 109 ? 28.459 25.035 24.044 1.00 24.53 109 ASP A N 1
ATOM 649 C CA . ASP A 1 109 ? 29.490 25.994 24.411 1.00 24.50 109 ASP A CA 1
ATOM 650 C C . ASP A 1 109 ? 29.607 26.008 25.928 1.00 23.31 109 ASP A C 1
ATOM 651 O O . ASP A 1 109 ? 30.670 26.275 26.482 1.00 22.23 109 ASP A O 1
ATOM 656 N N . ILE A 1 110 ? 28.497 25.709 26.591 1.00 23.20 110 ILE A N 1
ATOM 657 C CA . ILE A 1 110 ? 28.449 25.709 28.044 1.00 21.86 110 ILE A CA 1
ATOM 658 C C . ILE A 1 110 ? 27.352 24.772 28.523 1.00 21.74 110 ILE A C 1
ATOM 659 O O . ILE A 1 110 ? 26.337 24.591 27.848 1.00 21.87 110 ILE A O 1
ATOM 664 N N . ILE A 1 111 ? 27.568 24.164 29.687 1.00 20.22 111 ILE A N 1
ATOM 665 C CA . ILE A 1 111 ? 26.598 23.245 30.266 1.00 20.17 111 ILE A CA 1
ATOM 666 C C . ILE A 1 111 ? 26.038 23.855 31.540 1.00 19.39 111 ILE A C 1
ATOM 667 O O . ILE A 1 111 ? 26.768 24.468 32.309 1.00 18.55 111 ILE A O 1
ATOM 672 N N . ILE A 1 112 ? 24.737 23.704 31.750 1.00 17.62 112 ILE A N 1
ATOM 673 C CA . ILE A 1 112 ? 24.118 24.205 32.967 1.00 18.45 112 ILE A CA 1
ATOM 674 C C . ILE A 1 112 ? 23.439 23.024 33.641 1.00 18.76 112 ILE A C 1
ATOM 675 O O . ILE A 1 112 ? 22.539 22.416 33.066 1.00 18.21 112 ILE A O 1
ATOM 680 N N . ASN A 1 113 ? 23.896 22.678 34.840 1.00 16.68 113 ASN A N 1
ATOM 681 C CA . ASN A 1 113 ? 23.290 21.592 35.605 1.00 16.73 113 ASN A CA 1
ATOM 682 C C . ASN A 1 113 ? 22.302 22.296 36.530 1.00 16.53 113 ASN A C 1
ATOM 683 O O . ASN A 1 113 ? 22.699 22.974 37.469 1.00 16.78 113 ASN A O 1
ATOM 688 N N . ALA A 1 114 ? 21.012 22.163 36.238 1.00 16.70 114 ALA A N 1
ATOM 689 C CA . ALA A 1 114 ? 19.987 22.811 37.048 1.00 16.26 114 ALA A CA 1
ATOM 690 C C . ALA A 1 114 ? 19.155 21.764 37.760 1.00 16.05 114 ALA A C 1
ATOM 691 O O . ALA A 1 114 ? 18.778 20.756 37.168 1.00 17.33 114 ALA A O 1
ATOM 693 N N . GLY A 1 115 ? 18.875 21.997 39.038 1.00 15.14 115 GLY A N 1
ATOM 694 C CA . GLY A 1 115 ? 18.074 21.047 39.782 1.00 16.93 115 GLY A CA 1
ATOM 695 C C . GLY A 1 115 ? 17.873 21.463 41.221 1.00 16.92 115 GLY A C 1
ATOM 696 O O . GLY A 1 115 ? 18.394 22.490 41.664 1.00 17.35 115 GLY A O 1
ATOM 697 N N . THR A 1 116 ? 17.097 20.657 41.938 1.00 16.25 116 THR A N 1
ATOM 698 C CA . THR A 1 116 ? 16.810 20.888 43.342 1.00 16.21 116 THR A CA 1
ATOM 699 C C . THR A 1 116 ? 17.934 20.319 44.202 1.00 17.20 116 THR A C 1
ATOM 700 O O . THR A 1 116 ? 18.723 19.485 43.754 1.00 18.84 116 THR A O 1
ATOM 704 N N . CYS A 1 117 ? 17.997 20.760 45.450 1.00 16.06 117 CYS A N 1
ATOM 705 C CA . CYS A 1 117 ? 19.049 20.298 46.345 1.00 16.81 117 CYS A CA 1
ATOM 706 C C . CYS A 1 117 ? 18.679 20.565 47.788 1.00 17.17 117 CYS A C 1
ATOM 707 O O . CYS A 1 117 ? 17.694 21.249 48.074 1.00 16.67 117 CYS A O 1
ATOM 710 N N . GLY A 1 118 ? 19.483 20.014 48.691 1.00 17.15 118 GLY A N 1
ATOM 711 C CA . GLY A 1 118 ? 19.278 20.257 50.105 1.00 16.64 118 GLY A CA 1
ATOM 712 C C . GLY A 1 118 ? 20.190 21.420 50.449 1.00 16.72 118 GLY A C 1
ATOM 713 O O . GLY A 1 118 ? 21.184 21.670 49.756 1.00 17.38 118 GLY A O 1
ATOM 714 N N . GLY A 1 119 ? 19.851 22.154 51.500 1.00 17.76 119 GLY A N 1
ATOM 715 C CA . GLY A 1 119 ? 20.671 23.281 51.898 1.00 17.80 119 GLY A CA 1
ATOM 716 C C . GLY A 1 119 ? 20.902 23.294 53.394 1.00 18.76 119 GLY A C 1
ATOM 717 O O . GLY A 1 119 ? 20.162 22.672 54.158 1.00 19.81 119 GLY A O 1
ATOM 718 N N . PHE A 1 120 ? 21.957 23.979 53.812 1.00 19.58 120 PHE A N 1
ATOM 719 C CA . PHE A 1 120 ? 22.255 24.096 55.227 1.00 20.33 120 PHE A CA 1
ATOM 720 C C . PHE A 1 120 ? 21.899 25.489 55.712 1.00 22.07 120 PHE A C 1
ATOM 721 O O . PHE A 1 120 ? 22.435 26.489 55.230 1.00 20.94 120 PHE A O 1
ATOM 729 N N . LYS A 1 121 ? 20.966 25.534 56.657 1.00 22.84 121 LYS A N 1
ATOM 730 C CA . LYS A 1 121 ? 20.499 26.781 57.237 1.00 25.29 121 LYS A CA 1
ATOM 731 C C . LYS A 1 121 ? 21.661 27.539 57.872 1.00 25.31 121 LYS A C 1
ATOM 732 O O . LYS A 1 121 ? 21.737 28.765 57.776 1.00 25.57 121 LYS A O 1
ATOM 738 N N . VAL A 1 122 ? 22.577 26.807 58.499 1.00 25.68 122 VAL A N 1
ATOM 739 C CA . VAL A 1 122 ? 23.727 27.434 59.142 1.00 27.84 122 VAL A CA 1
ATOM 740 C C . VAL A 1 122 ? 24.675 28.083 58.137 1.00 28.01 122 VAL A C 1
ATOM 741 O O . VAL A 1 122 ? 25.467 28.954 58.498 1.00 29.79 122 VAL A O 1
ATOM 745 N N . LYS A 1 123 ? 24.589 27.666 56.875 1.00 27.32 123 LYS A N 1
ATOM 746 C CA . LYS A 1 123 ? 25.441 28.217 55.827 1.00 27.34 123 LYS A CA 1
ATOM 747 C C . LYS A 1 123 ? 24.748 29.337 55.061 1.00 25.49 123 LYS A C 1
ATOM 748 O O . LYS A 1 123 ? 25.286 29.854 54.075 1.00 26.83 123 LYS A O 1
ATOM 754 N N . GLY A 1 124 ? 23.550 29.694 55.514 1.00 25.05 124 GLY A N 1
ATOM 755 C CA . GLY A 1 124 ? 22.804 30.767 54.886 1.00 25.68 124 GLY A CA 1
ATOM 756 C C . GLY A 1 124 ? 21.768 30.358 53.859 1.00 24.16 124 GLY A C 1
ATOM 757 O O . GLY A 1 124 ? 21.202 31.216 53.190 1.00 26.67 124 GLY A O 1
ATOM 758 N N . ALA A 1 125 ? 21.507 29.063 53.724 1.00 22.81 125 ALA A N 1
ATOM 759 C CA . ALA A 1 125 ? 20.519 28.609 52.750 1.00 24.00 125 ALA A CA 1
ATOM 760 C C . ALA A 1 125 ? 19.103 28.658 53.310 1.00 22.78 125 ALA A C 1
ATOM 761 O O . ALA A 1 125 ? 18.876 28.390 54.491 1.00 23.50 125 ALA A O 1
ATOM 763 N N . ASN A 1 126 ? 18.157 29.016 52.450 1.00 22.35 126 ASN A N 1
ATOM 764 C CA . ASN A 1 126 ? 16.746 29.081 52.812 1.00 23.05 126 ASN A CA 1
ATOM 765 C C . ASN A 1 126 ? 15.942 28.361 51.735 1.00 21.93 126 ASN A C 1
ATOM 766 O O . ASN A 1 126 ? 16.339 28.334 50.574 1.00 21.12 126 ASN A O 1
ATOM 771 N N . ILE A 1 127 ? 14.817 27.776 52.123 1.00 21.45 127 ILE A N 1
ATOM 772 C CA . ILE A 1 127 ? 13.960 27.080 51.174 1.00 22.18 127 ILE A CA 1
ATOM 773 C C . ILE A 1 127 ? 13.574 28.059 50.069 1.00 21.61 127 ILE A C 1
ATOM 774 O O . ILE A 1 127 ? 13.184 29.195 50.345 1.00 22.75 127 ILE A O 1
ATOM 779 N N . GLY A 1 128 ? 13.698 27.625 48.820 1.00 21.12 128 GLY A N 1
ATOM 780 C CA . GLY A 1 128 ? 13.340 28.485 47.708 1.00 21.31 128 GLY A CA 1
ATOM 781 C C . GLY A 1 128 ? 14.500 29.214 47.060 1.00 20.53 128 GLY A C 1
ATOM 782 O O . GLY A 1 128 ? 14.368 29.711 45.945 1.00 22.25 128 GLY A O 1
ATOM 783 N N . ASP A 1 129 ? 15.634 29.293 47.750 1.00 20.24 129 ASP A N 1
ATOM 784 C CA . ASP A 1 129 ? 16.799 29.967 47.192 1.00 21.13 129 ASP A CA 1
ATOM 785 C C . ASP A 1 129 ? 17.346 29.203 45.996 1.00 19.25 129 ASP A C 1
ATOM 786 O O . ASP A 1 129 ? 17.411 27.975 46.016 1.00 18.94 129 ASP A O 1
ATOM 791 N N . VAL A 1 130 ? 17.731 29.933 44.955 1.00 19.87 130 VAL A N 1
ATOM 792 C CA . VAL A 1 130 ? 18.340 29.310 43.793 1.00 19.37 130 VAL A CA 1
ATOM 793 C C . VAL A 1 130 ? 19.778 29.803 43.820 1.00 19.61 130 VAL A C 1
ATOM 794 O O . VAL A 1 130 ? 20.043 30.988 43.619 1.00 20.39 130 VAL A O 1
ATOM 798 N N . PHE A 1 131 ? 20.690 28.880 44.099 1.00 17.21 131 PHE A N 1
ATOM 799 C CA . PHE A 1 131 ? 22.117 29.162 44.206 1.00 17.47 131 PHE A CA 1
ATOM 800 C C . PHE A 1 131 ? 22.922 28.964 42.931 1.00 16.68 131 PHE A C 1
ATOM 801 O O . PHE A 1 131 ? 22.608 28.108 42.105 1.00 17.05 131 PHE A O 1
ATOM 809 N N . LEU A 1 132 ? 23.985 29.755 42.808 1.00 17.98 132 LEU A N 1
ATOM 810 C CA . LEU A 1 132 ? 24.930 29.626 41.709 1.00 19.83 132 LEU A CA 1
ATOM 811 C C . LEU A 1 132 ? 26.087 28.959 42.464 1.00 21.42 132 LEU A C 1
ATOM 812 O O . LEU A 1 132 ? 26.536 29.481 43.480 1.00 25.69 132 LEU A O 1
ATOM 817 N N . VAL A 1 133 ? 26.558 27.813 41.994 1.00 20.08 133 VAL A N 1
ATOM 818 C CA . VAL A 1 133 ? 27.632 27.103 42.690 1.00 19.87 133 VAL A CA 1
ATOM 819 C C . VAL A 1 133 ? 29.044 27.601 42.376 1.00 19.30 133 VAL A C 1
ATOM 820 O O . VAL A 1 133 ? 29.374 27.845 41.219 1.00 20.92 133 VAL A O 1
ATOM 824 N N . SER A 1 134 ? 29.872 27.733 43.414 1.00 20.10 134 SER A N 1
ATOM 825 C CA . SER A 1 134 ? 31.259 28.180 43.260 1.00 21.81 134 SER A CA 1
ATOM 826 C C . SER A 1 134 ? 32.157 27.008 42.858 1.00 20.94 134 SER A C 1
ATOM 827 O O . SER A 1 134 ? 32.854 27.064 41.845 1.00 21.62 134 SER A O 1
ATOM 830 N N . ASP A 1 135 ? 32.153 25.959 43.674 1.00 22.22 135 ASP A N 1
ATOM 831 C CA . ASP A 1 135 ? 32.918 24.753 43.382 1.00 21.59 135 ASP A CA 1
ATOM 832 C C . ASP A 1 135 ? 32.124 23.560 43.881 1.00 19.80 135 ASP A C 1
ATOM 833 O O . ASP A 1 135 ? 31.141 23.717 44.606 1.00 17.58 135 ASP A O 1
ATOM 838 N N . VAL A 1 136 ? 32.552 22.368 43.491 1.00 17.96 136 VAL A N 1
ATOM 839 C CA . VAL A 1 136 ? 31.831 21.163 43.855 1.00 16.85 136 VAL A CA 1
ATOM 840 C C . VAL A 1 136 ? 32.757 20.035 44.286 1.00 18.16 136 VAL A C 1
ATOM 841 O O . VAL A 1 136 ? 33.887 19.935 43.822 1.00 18.44 136 VAL A O 1
ATOM 845 N N . VAL A 1 137 ? 32.263 19.199 45.190 1.00 15.86 137 VAL A N 1
ATOM 846 C CA . VAL A 1 137 ? 33.011 18.061 45.705 1.00 16.96 137 VAL A CA 1
ATOM 847 C C . VAL A 1 137 ? 32.066 16.885 45.924 1.00 15.34 137 VAL A C 1
ATOM 848 O O . VAL A 1 137 ? 30.843 17.051 45.864 1.00 16.48 137 VAL A O 1
ATOM 852 N N . PHE A 1 138 ? 32.643 15.705 46.155 1.00 16.51 138 PHE A N 1
ATOM 853 C CA . PHE A 1 138 ? 31.873 14.495 46.482 1.00 16.81 138 PHE A CA 1
ATOM 854 C C . PHE A 1 138 ? 32.082 14.264 47.977 1.00 17.94 138 PHE A C 1
ATOM 855 O O . PHE A 1 138 ? 33.176 14.508 48.485 1.00 18.65 138 PHE A O 1
ATOM 863 N N . HIS A 1 139 ? 31.059 13.782 48.676 1.00 15.97 139 HIS A N 1
ATOM 864 C CA . HIS A 1 139 ? 31.218 13.479 50.098 1.00 17.31 139 HIS A CA 1
ATOM 865 C C . HIS A 1 139 ? 31.113 11.982 50.382 1.00 17.72 139 HIS A C 1
ATOM 866 O O . HIS A 1 139 ? 31.312 11.558 51.519 1.00 19.64 139 HIS A O 1
ATOM 873 N N . ASP A 1 140 ? 30.830 11.173 49.361 1.00 15.25 140 ASP A N 1
ATOM 874 C CA . ASP A 1 140 ? 30.690 9.735 49.569 1.00 16.00 140 ASP A CA 1
ATOM 875 C C . ASP A 1 140 ? 31.655 8.838 48.796 1.00 14.84 140 ASP A C 1
ATOM 876 O O . ASP A 1 140 ? 31.369 7.661 48.566 1.00 17.14 140 ASP A O 1
ATOM 881 N N . ARG A 1 141 ? 32.796 9.384 48.385 1.00 15.18 141 ARG A N 1
ATOM 882 C CA . ARG A 1 141 ? 33.795 8.571 47.691 1.00 15.34 141 ARG A CA 1
ATOM 883 C C . ARG A 1 141 ? 35.009 8.628 48.605 1.00 17.73 141 ARG A C 1
ATOM 884 O O . ARG A 1 141 ? 35.962 9.370 48.360 1.00 19.48 141 ARG A O 1
ATOM 892 N N . ARG A 1 142 ? 34.941 7.846 49.680 1.00 16.51 142 ARG A N 1
ATOM 893 C CA . ARG A 1 142 ? 35.993 7.820 50.690 1.00 17.58 142 ARG A CA 1
ATOM 894 C C . ARG A 1 142 ? 37.071 6.786 50.415 1.00 16.34 142 ARG A C 1
ATOM 895 O O . ARG A 1 142 ? 36.824 5.589 50.471 1.00 16.95 142 ARG A O 1
ATOM 903 N N . ILE A 1 143 ? 38.274 7.263 50.112 1.00 18.41 143 ILE A N 1
ATOM 904 C CA . ILE A 1 143 ? 39.408 6.378 49.854 1.00 20.30 143 ILE A CA 1
ATOM 905 C C . ILE A 1 143 ? 40.482 6.942 50.783 1.00 22.44 143 ILE A C 1
ATOM 906 O O . ILE A 1 143 ? 41.332 7.732 50.374 1.00 22.14 143 ILE A O 1
ATOM 911 N N . PRO A 1 144 ? 40.437 6.537 52.066 1.00 25.98 144 PRO A N 1
ATOM 912 C CA . PRO A 1 144 ? 41.335 6.947 53.149 1.00 28.20 144 PRO A CA 1
ATOM 913 C C . PRO A 1 144 ? 42.829 6.684 53.024 1.00 29.48 144 PRO A C 1
ATOM 914 O O . PRO A 1 144 ? 43.469 6.263 53.988 1.00 31.17 144 PRO A O 1
ATOM 918 N N . ILE A 1 145 ? 43.387 6.949 51.849 1.00 29.44 145 ILE A N 1
ATOM 919 C CA . ILE A 1 145 ? 44.814 6.760 51.629 1.00 29.38 145 ILE A CA 1
ATOM 920 C C . ILE A 1 145 ? 45.353 7.928 50.809 1.00 28.82 145 ILE A C 1
ATOM 921 O O . ILE A 1 145 ? 44.601 8.614 50.120 1.00 26.85 145 ILE A O 1
ATOM 926 N N . PRO A 1 146 ? 46.668 8.176 50.880 1.00 27.57 146 PRO A N 1
ATOM 927 C CA . PRO A 1 146 ? 47.275 9.279 50.133 1.00 27.29 146 PRO A CA 1
ATOM 928 C C . PRO A 1 146 ? 46.923 9.341 48.652 1.00 24.57 146 PRO A C 1
ATOM 929 O O . PRO A 1 146 ? 46.824 8.317 47.978 1.00 25.05 146 PRO A O 1
ATOM 933 N N . MET A 1 147 ? 46.731 10.563 48.165 1.00 24.48 147 MET A N 1
ATOM 934 C CA . MET A 1 147 ? 46.411 10.827 46.767 1.00 22.80 147 MET A CA 1
ATOM 935 C C . MET A 1 147 ? 45.008 10.376 46.375 1.00 21.24 147 MET A C 1
ATOM 936 O O . MET A 1 147 ? 44.239 11.162 45.825 1.00 21.63 147 MET A O 1
ATOM 941 N N . PHE A 1 148 ? 44.666 9.124 46.656 1.00 20.67 148 PHE A N 1
ATOM 942 C CA . PHE A 1 148 ? 43.331 8.648 46.317 1.00 20.66 148 PHE A CA 1
ATOM 943 C C . PHE A 1 148 ? 42.258 9.388 47.104 1.00 20.80 148 PHE A C 1
ATOM 944 O O . PHE A 1 148 ? 41.130 9.542 46.625 1.00 20.19 148 PHE A O 1
ATOM 952 N N . ASP A 1 149 ? 42.588 9.842 48.310 1.00 20.10 149 ASP A N 1
ATOM 953 C CA . ASP A 1 149 ? 41.583 10.548 49.093 1.00 19.88 149 ASP A CA 1
ATOM 954 C C . ASP A 1 149 ? 41.145 11.828 48.389 1.00 20.39 149 ASP A C 1
ATOM 955 O O . ASP A 1 149 ? 39.949 12.095 48.277 1.00 19.33 149 ASP A O 1
ATOM 960 N N . LEU A 1 150 ? 42.101 12.603 47.883 1.00 19.75 150 LEU A N 1
ATOM 961 C CA . LEU A 1 150 ? 41.778 13.835 47.167 1.00 19.52 150 LEU A CA 1
ATOM 962 C C . LEU A 1 150 ? 41.029 13.512 45.873 1.00 18.42 150 LEU A C 1
ATOM 963 O O . LEU A 1 150 ? 40.154 14.267 45.441 1.00 19.84 150 LEU A O 1
ATOM 968 N N . TYR A 1 151 ? 41.386 12.396 45.250 1.00 18.18 151 TYR A N 1
ATOM 969 C CA . TYR A 1 151 ? 40.729 11.988 44.018 1.00 18.25 151 TYR A CA 1
ATOM 970 C C . TYR A 1 151 ? 39.249 11.743 44.296 1.00 16.85 151 TYR A C 1
ATOM 971 O O . TYR A 1 151 ? 38.386 12.196 43.545 1.00 17.60 151 TYR A O 1
ATOM 980 N N . GLY A 1 152 ? 38.968 11.026 45.381 1.00 17.33 152 GLY A N 1
ATOM 981 C CA . GLY A 1 152 ? 37.591 10.736 45.739 1.00 15.96 152 GLY A CA 1
ATOM 982 C C . GLY A 1 152 ? 36.792 12.006 45.968 1.00 16.20 152 GLY A C 1
ATOM 983 O O . GLY A 1 152 ? 35.636 12.099 45.550 1.00 17.01 152 GLY A O 1
ATOM 984 N N . VAL A 1 153 ? 37.389 12.988 46.639 1.00 16.48 153 VAL A N 1
ATOM 985 C CA . VAL A 1 153 ? 36.698 14.247 46.900 1.00 16.64 153 VAL A CA 1
ATOM 986 C C . VAL A 1 153 ? 36.379 14.939 45.580 1.00 17.00 153 VAL A C 1
ATOM 987 O O . VAL A 1 153 ? 35.332 15.571 45.437 1.00 17.74 153 VAL A O 1
ATOM 991 N N . GLY A 1 154 ? 37.291 14.827 44.621 1.00 17.50 154 GLY A N 1
ATOM 992 C CA . GLY A 1 154 ? 37.069 15.402 43.303 1.00 19.08 154 GLY A CA 1
ATOM 993 C C . GLY A 1 154 ? 36.689 16.867 43.219 1.00 20.49 154 GLY A C 1
ATOM 994 O O . GLY A 1 154 ? 35.741 17.239 42.515 1.00 21.26 154 GLY A O 1
ATOM 995 N N . LEU A 1 155 ? 37.434 17.711 43.918 1.00 20.34 155 LEU A N 1
ATOM 996 C CA . LEU A 1 155 ? 37.161 19.141 43.903 1.00 21.06 155 LEU A CA 1
ATOM 997 C C . LEU A 1 155 ? 37.278 19.714 42.496 1.00 21.85 155 LEU A C 1
ATOM 998 O O . LEU A 1 155 ? 38.274 19.491 41.807 1.00 24.25 155 LEU A O 1
ATOM 1003 N N . ARG A 1 156 ? 36.250 20.439 42.065 1.00 21.75 156 ARG A N 1
ATOM 1004 C CA . ARG A 1 156 ? 36.271 21.083 40.757 1.00 21.27 156 ARG A CA 1
ATOM 1005 C C . ARG A 1 156 ? 35.577 22.431 40.867 1.00 21.96 156 ARG A C 1
ATOM 1006 O O . ARG A 1 156 ? 34.611 22.582 41.609 1.00 21.46 156 ARG A O 1
ATOM 1014 N N . GLN A 1 157 ? 36.091 23.425 40.151 1.00 23.76 157 GLN A N 1
ATOM 1015 C CA . GLN A 1 157 ? 35.512 24.761 40.204 1.00 23.76 157 GLN A CA 1
ATOM 1016 C C . GLN A 1 157 ? 34.508 24.944 39.080 1.00 21.99 157 GLN A C 1
ATOM 1017 O O . GLN A 1 157 ? 34.711 24.454 37.973 1.00 23.14 157 GLN A O 1
ATOM 1023 N N . ALA A 1 158 ? 33.415 25.639 39.372 1.00 21.01 158 ALA A N 1
ATOM 1024 C CA . ALA A 1 158 ? 32.414 25.912 38.354 1.00 21.01 158 ALA A CA 1
ATOM 1025 C C . ALA A 1 158 ? 32.985 27.046 37.503 1.00 21.76 158 ALA A C 1
ATOM 1026 O O . ALA A 1 158 ? 33.883 27.765 37.945 1.00 21.73 158 ALA A O 1
ATOM 1028 N N . PHE A 1 159 ? 32.478 27.198 36.287 1.00 20.42 159 PHE A N 1
ATOM 1029 C CA . PHE A 1 159 ? 32.951 28.249 35.396 1.00 21.65 159 PHE A CA 1
ATOM 1030 C C . PHE A 1 159 ? 32.628 29.598 36.028 1.00 22.89 159 PHE A C 1
ATOM 1031 O O . PHE A 1 159 ? 31.535 29.795 36.552 1.00 22.59 159 PHE A O 1
ATOM 1039 N N . SER A 1 160 ? 33.582 30.521 35.978 1.00 24.55 160 SER A N 1
ATOM 1040 C CA . SER A 1 160 ? 33.397 31.845 36.560 1.00 26.69 160 SER A CA 1
ATOM 1041 C C . SER A 1 160 ? 32.418 32.706 35.762 1.00 25.94 160 SER A C 1
ATOM 1042 O O . SER A 1 160 ? 32.607 32.930 34.568 1.00 27.83 160 SER A O 1
ATOM 1045 N N . THR A 1 161 ? 31.369 33.181 36.429 1.00 26.11 161 THR A N 1
ATOM 1046 C CA . THR A 1 161 ? 30.363 34.028 35.788 1.00 25.06 161 THR A CA 1
ATOM 1047 C C . THR A 1 161 ? 30.091 35.243 36.680 1.00 26.47 161 THR A C 1
ATOM 1048 O O . THR A 1 161 ? 28.979 35.438 37.175 1.00 25.23 161 THR A O 1
ATOM 1052 N N . PRO A 1 162 ? 31.113 36.087 36.880 1.00 26.39 162 PRO A N 1
ATOM 1053 C CA . PRO A 1 162 ? 31.005 37.286 37.715 1.00 27.16 162 PRO A CA 1
ATOM 1054 C C . PRO A 1 162 ? 29.903 38.264 37.317 1.00 26.33 162 PRO A C 1
ATOM 1055 O O . PRO A 1 162 ? 29.192 38.783 38.179 1.00 26.83 162 PRO A O 1
ATOM 1059 N N . ASN A 1 163 ? 29.758 38.518 36.020 1.00 26.45 163 ASN A N 1
ATOM 1060 C CA . ASN A 1 163 ? 28.731 39.449 35.558 1.00 26.48 163 ASN A CA 1
ATOM 1061 C C . ASN A 1 163 ? 27.325 38.903 35.770 1.00 26.49 163 ASN A C 1
ATOM 1062 O O . ASN A 1 163 ? 26.402 39.651 36.099 1.00 26.93 163 ASN A O 1
ATOM 1067 N N . LEU A 1 164 ? 27.160 37.598 35.581 1.00 24.40 164 LEU A N 1
ATOM 1068 C CA . LEU A 1 164 ? 25.861 36.966 35.772 1.00 25.03 164 LEU A CA 1
ATOM 1069 C C . LEU A 1 164 ? 25.445 37.131 37.227 1.00 25.10 164 LEU A C 1
ATOM 1070 O O . LEU A 1 164 ? 24.308 37.483 37.525 1.00 25.85 164 LEU A O 1
ATOM 1075 N N . LEU A 1 165 ? 26.387 36.884 38.129 1.00 26.23 165 LEU A N 1
ATOM 1076 C CA . LEU A 1 165 ? 26.128 36.988 39.557 1.00 28.91 165 LEU A CA 1
ATOM 1077 C C . LEU A 1 165 ? 25.817 38.427 39.977 1.00 30.16 165 LEU A C 1
ATOM 1078 O O . LEU A 1 165 ? 24.976 38.657 40.843 1.00 32.24 165 LEU A O 1
ATOM 1083 N N . LYS A 1 166 ? 26.490 39.387 39.352 1.00 30.90 166 LYS A N 1
ATOM 1084 C CA . LYS A 1 166 ? 26.291 40.801 39.663 1.00 32.56 166 LYS A CA 1
ATOM 1085 C C . LYS A 1 166 ? 24.962 41.333 39.115 1.00 31.90 166 LYS A C 1
ATOM 1086 O O . LYS A 1 166 ? 24.484 42.393 39.531 1.00 32.69 166 LYS A O 1
ATOM 1092 N N . GLU A 1 167 ? 24.372 40.592 38.185 1.00 29.55 167 GLU A N 1
ATOM 1093 C CA . GLU A 1 167 ? 23.109 40.979 37.568 1.00 29.26 167 GLU A CA 1
ATOM 1094 C C . GLU A 1 167 ? 21.921 40.302 38.239 1.00 27.46 167 GLU A C 1
ATOM 1095 O O . GLU A 1 167 ? 20.921 40.946 38.562 1.00 26.75 167 GLU A O 1
ATOM 1101 N N . LEU A 1 168 ? 22.035 38.994 38.445 1.00 25.92 168 LEU A N 1
ATOM 1102 C CA . LEU A 1 168 ? 20.961 38.226 39.059 1.00 26.62 168 LEU A CA 1
ATOM 1103 C C . LEU A 1 168 ? 21.047 38.169 40.582 1.00 26.50 168 LEU A C 1
ATOM 1104 O O . LEU A 1 168 ? 20.073 37.829 41.250 1.00 26.86 168 LEU A O 1
ATOM 1109 N N . ASN A 1 169 ? 22.216 38.507 41.118 1.00 25.66 169 ASN A N 1
ATOM 1110 C CA . ASN A 1 169 ? 22.451 38.504 42.561 1.00 25.65 169 ASN A CA 1
ATOM 1111 C C . ASN A 1 169 ? 21.982 37.217 43.227 1.00 23.92 169 ASN A C 1
ATOM 1112 O O . ASN A 1 169 ? 21.201 37.229 44.182 1.00 23.59 169 ASN A O 1
ATOM 1117 N N . LEU A 1 170 ? 22.468 36.097 42.712 1.00 22.57 170 LEU A N 1
ATOM 1118 C CA . LEU A 1 170 ? 22.118 34.808 43.274 1.00 22.04 170 LEU A CA 1
ATOM 1119 C C . LEU A 1 170 ? 23.097 34.522 44.399 1.00 21.94 170 LEU A C 1
ATOM 1120 O O . LEU A 1 170 ? 24.232 35.002 44.375 1.00 22.80 170 LEU A O 1
ATOM 1125 N N . LYS A 1 171 ? 22.653 33.773 45.400 1.00 20.29 171 LYS A N 1
ATOM 1126 C CA . LYS A 1 171 ? 23.540 33.403 46.491 1.00 21.73 171 LYS A CA 1
ATOM 1127 C C . LYS A 1 171 ? 24.508 32.386 45.905 1.00 21.86 171 LYS A C 1
ATOM 1128 O O . LYS A 1 171 ? 24.204 31.741 44.902 1.00 21.03 171 LYS A O 1
ATOM 1134 N N . ILE A 1 172 ? 25.679 32.257 46.512 1.00 22.87 172 ILE A N 1
ATOM 1135 C CA . ILE A 1 172 ? 26.667 31.309 46.024 1.00 22.14 172 ILE A CA 1
ATOM 1136 C C . ILE A 1 172 ? 27.167 30.441 47.172 1.00 22.20 172 ILE A C 1
ATOM 1137 O O . ILE A 1 172 ? 27.065 30.811 48.340 1.00 24.02 172 ILE A O 1
ATOM 1142 N N . GLY A 1 173 ? 27.683 29.268 46.832 1.00 19.92 173 GLY A N 1
ATOM 1143 C CA . GLY A 1 173 ? 28.193 28.371 47.846 1.00 19.63 173 GLY A CA 1
ATOM 1144 C C . GLY A 1 173 ? 28.745 27.117 47.213 1.00 17.60 173 GLY A C 1
ATOM 1145 O O . GLY A 1 173 ? 28.602 26.908 46.007 1.00 18.93 173 GLY A O 1
ATOM 1146 N N . ARG A 1 174 ? 29.393 26.292 48.026 1.00 17.56 174 ARG A N 1
ATOM 1147 C CA . ARG A 1 174 ? 29.964 25.038 47.556 1.00 17.10 174 ARG A CA 1
ATOM 1148 C C . ARG A 1 174 ? 28.887 23.960 47.595 1.00 15.92 174 ARG A C 1
ATOM 1149 O O . ARG A 1 174 ? 28.036 23.950 48.486 1.00 17.22 174 ARG A O 1
ATOM 1157 N N . LEU A 1 175 ? 28.938 23.063 46.612 1.00 15.25 175 LEU A N 1
ATOM 1158 C CA . LEU A 1 175 ? 28.000 21.959 46.484 1.00 15.50 175 LEU A CA 1
ATOM 1159 C C . LEU A 1 175 ? 28.709 20.640 46.796 1.00 16.14 175 LEU A C 1
ATOM 1160 O O . LEU A 1 175 ? 29.829 20.414 46.340 1.00 17.20 175 LEU A O 1
ATOM 1165 N N . SER A 1 176 ? 28.059 19.777 47.571 1.00 15.06 176 SER A N 1
ATOM 1166 C CA . SER A 1 176 ? 28.625 18.476 47.909 1.00 14.79 176 SER A CA 1
ATOM 1167 C C . SER A 1 176 ? 27.662 17.414 47.383 1.00 16.51 176 SER A C 1
ATOM 1168 O O . SER A 1 176 ? 26.468 17.411 47.720 1.00 15.98 176 SER A O 1
ATOM 1171 N N . THR A 1 177 ? 28.201 16.528 46.553 1.00 14.46 177 THR A N 1
ATOM 1172 C CA . THR A 1 177 ? 27.451 15.473 45.886 1.00 14.72 177 THR A CA 1
ATOM 1173 C C . THR A 1 177 ? 27.657 14.079 46.457 1.00 15.69 177 THR A C 1
ATOM 1174 O O . THR A 1 177 ? 28.764 13.715 46.849 1.00 15.69 177 THR A O 1
ATOM 1178 N N . GLY A 1 178 ? 26.580 13.301 46.473 1.00 15.13 178 GLY A N 1
ATOM 1179 C CA . GLY A 1 178 ? 26.636 11.928 46.931 1.00 15.26 178 GLY A CA 1
ATOM 1180 C C . GLY A 1 178 ? 25.439 11.203 46.344 1.00 15.52 178 GLY A C 1
ATOM 1181 O O . GLY A 1 178 ? 24.442 11.841 46.005 1.00 16.53 178 GLY A O 1
ATOM 1182 N N . ASP A 1 179 ? 25.506 9.883 46.231 1.00 15.64 179 ASP A N 1
ATOM 1183 C CA . ASP A 1 179 ? 24.381 9.152 45.663 1.00 15.71 179 ASP A CA 1
ATOM 1184 C C . ASP A 1 179 ? 23.254 8.784 46.610 1.00 16.85 179 ASP A C 1
ATOM 1185 O O . ASP A 1 179 ? 22.362 8.020 46.238 1.00 17.95 179 ASP A O 1
ATOM 1190 N N . SER A 1 180 ? 23.290 9.312 47.827 1.00 16.84 180 SER A N 1
ATOM 1191 C CA . SER A 1 180 ? 22.228 9.041 48.786 1.00 17.49 180 SER A CA 1
ATOM 1192 C C . SER A 1 180 ? 21.461 10.327 49.057 1.00 18.16 180 SER A C 1
ATOM 1193 O O . SER A 1 180 ? 22.043 11.408 49.119 1.00 17.82 180 SER A O 1
ATOM 1196 N N . LEU A 1 181 ? 20.145 10.202 49.197 1.00 17.77 181 LEU A N 1
ATOM 1197 C CA . LEU A 1 181 ? 19.289 11.347 49.464 1.00 19.89 181 LEU A CA 1
ATOM 1198 C C . LEU A 1 181 ? 19.328 11.665 50.950 1.00 20.88 181 LEU A C 1
ATOM 1199 O O . LEU A 1 181 ? 19.180 12.816 51.351 1.00 21.57 181 LEU A O 1
ATOM 1204 N N . ASP A 1 182 ? 19.520 10.635 51.764 1.00 23.00 182 ASP A N 1
ATOM 1205 C CA . ASP A 1 182 ? 19.609 10.821 53.201 1.00 23.83 182 ASP A CA 1
ATOM 1206 C C . ASP A 1 182 ? 21.041 11.249 53.499 1.00 24.41 182 ASP A C 1
ATOM 1207 O O . ASP A 1 182 ? 21.824 11.510 52.581 1.00 24.75 182 ASP A O 1
ATOM 1212 N N . MET A 1 183 ? 21.387 11.345 54.774 1.00 23.43 183 MET A N 1
ATOM 1213 C CA . MET A 1 183 ? 22.740 11.731 55.135 1.00 22.06 183 MET A CA 1
ATOM 1214 C C . MET A 1 183 ? 23.192 10.884 56.307 1.00 25.19 183 MET A C 1
ATOM 1215 O O . MET A 1 183 ? 22.669 11.011 57.417 1.00 25.11 183 MET A O 1
ATOM 1220 N N . SER A 1 184 ? 24.152 10.003 56.050 1.00 25.90 184 SER A N 1
ATOM 1221 C CA . SER A 1 184 ? 24.670 9.136 57.094 1.00 26.14 184 SER A CA 1
ATOM 1222 C C . SER A 1 184 ? 25.592 9.947 57.985 1.00 26.73 184 SER A C 1
ATOM 1223 O O . SER A 1 184 ? 25.976 11.066 57.648 1.00 25.89 184 SER A O 1
ATOM 1226 N N . THR A 1 185 ? 25.944 9.383 59.133 1.00 26.46 185 THR A N 1
ATOM 1227 C CA . THR A 1 185 ? 26.827 10.070 60.056 1.00 27.62 185 THR A CA 1
ATOM 1228 C C . THR A 1 185 ? 28.171 10.325 59.379 1.00 25.60 185 THR A C 1
ATOM 1229 O O . THR A 1 185 ? 28.791 11.368 59.580 1.00 27.40 185 THR A O 1
ATOM 1233 N N . GLN A 1 186 ? 28.611 9.374 58.560 1.00 26.54 186 GLN A N 1
ATOM 1234 C CA . GLN A 1 186 ? 29.877 9.515 57.852 1.00 26.67 186 GLN A CA 1
ATOM 1235 C C . GLN A 1 186 ? 29.775 10.632 56.812 1.00 25.68 186 GLN A C 1
ATOM 1236 O O . GLN A 1 186 ? 30.706 11.420 56.648 1.00 24.56 186 GLN A O 1
ATOM 1242 N N . ASP A 1 187 ? 28.643 10.702 56.115 1.00 24.36 187 ASP A N 1
ATOM 1243 C CA . ASP A 1 187 ? 28.446 11.748 55.112 1.00 24.09 187 ASP A CA 1
ATOM 1244 C C . ASP A 1 187 ? 28.485 13.119 55.777 1.00 23.79 187 ASP A C 1
ATOM 1245 O O . ASP A 1 187 ? 29.148 14.041 55.301 1.00 23.53 187 ASP A O 1
ATOM 1250 N N . GLU A 1 188 ? 27.745 13.245 56.874 1.00 24.98 188 GLU A N 1
ATOM 1251 C CA . GLU A 1 188 ? 27.650 14.496 57.613 1.00 26.98 188 GLU A CA 1
ATOM 1252 C C . GLU A 1 188 ? 28.998 15.044 58.060 1.00 28.53 188 GLU A C 1
ATOM 1253 O O . GLU A 1 188 ? 29.266 16.232 57.907 1.00 29.22 188 GLU A O 1
ATOM 1259 N N . THR A 1 189 ? 29.842 14.182 58.615 1.00 28.92 189 THR A N 1
ATOM 1260 C CA . THR A 1 189 ? 31.157 14.609 59.080 1.00 29.79 189 THR A CA 1
ATOM 1261 C C . THR A 1 189 ? 31.964 15.229 57.944 1.00 28.49 189 THR A C 1
ATOM 1262 O O . THR A 1 189 ? 32.632 16.248 58.122 1.00 28.56 189 THR A O 1
ATOM 1266 N N . LEU A 1 190 ? 31.890 14.609 56.772 1.00 27.27 190 LEU A N 1
ATOM 1267 C CA . LEU A 1 190 ? 32.620 15.081 55.608 1.00 26.16 190 LEU A CA 1
ATOM 1268 C C . LEU A 1 190 ? 32.027 16.352 54.998 1.00 25.68 190 LEU A C 1
ATOM 1269 O O . LEU A 1 190 ? 32.762 17.225 54.543 1.00 26.03 190 LEU A O 1
ATOM 1274 N N . ILE A 1 191 ? 30.702 16.460 54.990 1.00 24.41 191 ILE A N 1
ATOM 1275 C CA . ILE A 1 191 ? 30.051 17.646 54.442 1.00 25.16 191 ILE A CA 1
ATOM 1276 C C . ILE A 1 191 ? 30.355 18.863 55.316 1.00 27.34 191 ILE A C 1
ATOM 1277 O O . ILE A 1 191 ? 30.660 19.943 54.808 1.00 27.34 191 ILE A O 1
ATOM 1282 N N . ILE A 1 192 ? 30.277 18.685 56.631 1.00 28.20 192 ILE A N 1
ATOM 1283 C CA . ILE A 1 192 ? 30.562 19.778 57.552 1.00 29.00 192 ILE A CA 1
ATOM 1284 C C . ILE A 1 192 ? 32.018 20.201 57.382 1.00 28.61 192 ILE A C 1
ATOM 1285 O O . ILE A 1 192 ? 32.343 21.387 57.436 1.00 28.49 192 ILE A O 1
ATOM 1290 N N . ALA A 1 193 ? 32.886 19.219 57.153 1.00 27.61 193 ALA A N 1
ATOM 1291 C CA . ALA A 1 193 ? 34.310 19.470 56.975 1.00 27.86 193 ALA A CA 1
ATOM 1292 C C . ALA A 1 193 ? 34.649 20.144 55.647 1.00 28.57 193 ALA A C 1
ATOM 1293 O O . ALA A 1 193 ? 35.607 20.916 55.577 1.00 29.85 193 ALA A O 1
ATOM 1295 N N . ASN A 1 194 ? 33.882 19.857 54.593 1.00 27.07 194 ASN A N 1
ATOM 1296 C CA . ASN A 1 194 ? 34.160 20.475 53.300 1.00 26.84 194 ASN A CA 1
ATOM 1297 C C . ASN A 1 194 ? 33.474 21.832 53.144 1.00 25.80 194 ASN A C 1
ATOM 1298 O O . ASN A 1 194 ? 33.574 22.472 52.100 1.00 25.69 194 ASN A O 1
ATOM 1303 N N . ASP A 1 195 ? 32.788 22.256 54.201 1.00 26.61 195 ASP A N 1
ATOM 1304 C CA . ASP A 1 195 ? 32.115 23.552 54.244 1.00 26.71 195 ASP A CA 1
ATOM 1305 C C . ASP A 1 195 ? 31.104 23.792 53.122 1.00 25.60 195 ASP A C 1
ATOM 1306 O O . ASP A 1 195 ? 30.975 24.908 52.614 1.00 25.27 195 ASP A O 1
ATOM 1311 N N . ALA A 1 196 ? 30.378 22.747 52.744 1.00 23.70 196 ALA A N 1
ATOM 1312 C CA . ALA A 1 196 ? 29.382 22.870 51.690 1.00 21.59 196 ALA A CA 1
ATOM 1313 C C . ALA A 1 196 ? 28.135 23.582 52.204 1.00 19.79 196 ALA A C 1
ATOM 1314 O O . ALA A 1 196 ? 27.794 23.486 53.383 1.00 21.58 196 ALA A O 1
ATOM 1316 N N . THR A 1 197 ? 27.463 24.305 51.313 1.00 18.91 197 THR A N 1
ATOM 1317 C CA . THR A 1 197 ? 26.232 24.990 51.661 1.00 18.06 197 THR A CA 1
ATOM 1318 C C . THR A 1 197 ? 25.079 24.183 51.093 1.00 18.09 197 THR A C 1
ATOM 1319 O O . THR A 1 197 ? 23.974 24.205 51.635 1.00 17.32 197 THR A O 1
ATOM 1323 N N . LEU A 1 198 ? 25.360 23.456 50.011 1.00 16.85 198 LEU A N 1
ATOM 1324 C CA . LEU A 1 198 ? 24.347 22.670 49.301 1.00 15.98 198 LEU A CA 1
ATOM 1325 C C . LEU A 1 198 ? 24.712 21.197 49.165 1.00 15.64 198 LEU A C 1
ATOM 1326 O O . LEU A 1 198 ? 25.890 20.841 49.109 1.00 15.61 198 LEU A O 1
ATOM 1331 N N . LYS A 1 199 ? 23.688 20.354 49.071 1.00 14.45 199 LYS A N 1
ATOM 1332 C CA . LYS A 1 199 ? 23.865 18.912 48.957 1.00 13.27 199 LYS A CA 1
ATOM 1333 C C . LYS A 1 199 ? 22.961 18.370 47.855 1.00 15.97 199 LYS A C 1
ATOM 1334 O O . LYS A 1 199 ? 21.757 18.650 47.840 1.00 17.40 199 LYS A O 1
ATOM 1340 N N . ASP A 1 200 ? 23.535 17.607 46.927 1.00 14.31 200 ASP A N 1
ATOM 1341 C CA . ASP A 1 200 ? 22.738 17.038 45.840 1.00 14.30 200 ASP A CA 1
ATOM 1342 C C . ASP A 1 200 ? 23.221 15.642 45.471 1.00 14.37 200 ASP A C 1
ATOM 1343 O O . ASP A 1 200 ? 24.013 15.037 46.198 1.00 14.94 200 ASP A O 1
ATOM 1348 N N . MET A 1 201 ? 22.750 15.132 44.338 1.00 14.34 201 MET A N 1
ATOM 1349 C CA . MET A 1 201 ? 23.112 13.789 43.921 1.00 15.13 201 MET A CA 1
ATOM 1350 C C . MET A 1 201 ? 23.747 13.661 42.539 1.00 14.46 201 MET A C 1
ATOM 1351 O O . MET A 1 201 ? 23.996 12.542 42.095 1.00 16.37 201 MET A O 1
ATOM 1356 N N . GLU A 1 202 ? 24.033 14.780 41.872 1.00 16.01 202 GLU A N 1
ATOM 1357 C CA . GLU A 1 202 ? 24.625 14.710 40.527 1.00 15.65 202 GLU A CA 1
ATOM 1358 C C . GLU A 1 202 ? 25.754 15.695 40.207 1.00 15.31 202 GLU A C 1
ATOM 1359 O O . GLU A 1 202 ? 26.634 15.385 39.402 1.00 15.40 202 GLU A O 1
ATOM 1365 N N . GLY A 1 203 ? 25.706 16.877 40.810 1.00 14.13 203 GLY A N 1
ATOM 1366 C CA . GLY A 1 203 ? 26.673 17.926 40.516 1.00 15.78 203 GLY A CA 1
ATOM 1367 C C . GLY A 1 203 ? 28.134 17.606 40.259 1.00 15.05 203 GLY A C 1
ATOM 1368 O O . GLY A 1 203 ? 28.671 17.920 39.194 1.00 15.35 203 GLY A O 1
ATOM 1369 N N . ALA A 1 204 ? 28.788 16.985 41.227 1.00 16.19 204 ALA A N 1
ATOM 1370 C CA . ALA A 1 204 ? 30.207 16.684 41.086 1.00 16.06 204 ALA A CA 1
ATOM 1371 C C . ALA A 1 204 ? 30.530 15.757 39.920 1.00 16.79 204 ALA A C 1
ATOM 1372 O O . ALA A 1 204 ? 31.638 15.807 39.379 1.00 17.22 204 ALA A O 1
ATOM 1374 N N . ALA A 1 205 ? 29.575 14.909 39.540 1.00 15.78 205 ALA A N 1
ATOM 1375 C CA . ALA A 1 205 ? 29.777 13.978 38.437 1.00 14.88 205 ALA A CA 1
ATOM 1376 C C . ALA A 1 205 ? 29.654 14.734 37.120 1.00 14.93 205 ALA A C 1
ATOM 1377 O O . ALA A 1 205 ? 30.398 14.477 36.173 1.00 15.69 205 ALA A O 1
ATOM 1379 N N . VAL A 1 206 ? 28.707 15.666 37.056 1.00 15.31 206 VAL A N 1
ATOM 1380 C CA . VAL A 1 206 ? 28.543 16.462 35.846 1.00 15.48 206 VAL A CA 1
ATOM 1381 C C . VAL A 1 206 ? 29.820 17.284 35.660 1.00 16.38 206 VAL A C 1
ATOM 1382 O O . VAL A 1 206 ? 30.327 17.412 34.541 1.00 17.04 206 VAL A O 1
ATOM 1386 N N . ALA A 1 207 ? 30.345 17.832 36.756 1.00 16.98 207 ALA A N 1
ATOM 1387 C CA . ALA A 1 207 ? 31.569 18.634 36.690 1.00 15.46 207 ALA A CA 1
ATOM 1388 C C . ALA A 1 207 ? 32.755 17.773 36.269 1.00 14.98 207 ALA A C 1
ATOM 1389 O O . ALA A 1 207 ? 33.625 18.231 35.525 1.00 17.91 207 ALA A O 1
ATOM 1391 N N . TYR A 1 208 ? 32.795 16.528 36.738 1.00 14.77 208 TYR A N 1
ATOM 1392 C CA . TYR A 1 208 ? 33.877 15.621 36.371 1.00 15.84 208 TYR A CA 1
ATOM 1393 C C . TYR A 1 208 ? 33.923 15.436 34.851 1.00 17.03 208 TYR A C 1
ATOM 1394 O O . TYR A 1 208 ? 34.975 15.577 34.227 1.00 17.03 208 TYR A O 1
ATOM 1403 N N . VAL A 1 209 ? 32.775 15.130 34.252 1.00 16.09 209 VAL A N 1
ATOM 1404 C CA . VAL A 1 209 ? 32.706 14.918 32.811 1.00 17.25 209 VAL A CA 1
ATOM 1405 C C . VAL A 1 209 ? 32.984 16.196 32.031 1.00 17.59 209 VAL A C 1
ATOM 1406 O O . VAL A 1 209 ? 33.701 16.171 31.027 1.00 17.53 209 VAL A O 1
ATOM 1410 N N . ALA A 1 210 ? 32.421 17.310 32.488 1.00 16.89 210 ALA A N 1
ATOM 1411 C CA . ALA A 1 210 ? 32.632 18.590 31.816 1.00 16.58 210 ALA A CA 1
ATOM 1412 C C . ALA A 1 210 ? 34.120 18.919 31.808 1.00 17.92 210 ALA A C 1
ATOM 1413 O O . ALA A 1 210 ? 34.647 19.430 30.815 1.00 19.64 210 ALA A O 1
ATOM 1415 N N . ASP A 1 211 ? 34.806 18.617 32.905 1.00 18.10 211 ASP A N 1
ATOM 1416 C CA . ASP A 1 211 ? 36.240 18.882 32.972 1.00 19.65 211 ASP A CA 1
ATOM 1417 C C . ASP A 1 211 ? 37.003 17.970 32.014 1.00 22.53 211 ASP A C 1
ATOM 1418 O O . ASP A 1 211 ? 37.930 18.413 31.334 1.00 22.57 211 ASP A O 1
ATOM 1423 N N . LEU A 1 212 ? 36.608 16.702 31.944 1.00 20.81 212 LEU A N 1
ATOM 1424 C CA . LEU A 1 212 ? 37.284 15.762 31.050 1.00 20.75 212 LEU A CA 1
ATOM 1425 C C . LEU A 1 212 ? 37.225 16.221 29.605 1.00 21.69 212 LEU A C 1
ATOM 1426 O O . LEU A 1 212 ? 38.192 16.070 28.856 1.00 23.36 212 LEU A O 1
ATOM 1431 N N . LEU A 1 213 ? 36.086 16.781 29.216 1.00 20.96 213 LEU A N 1
ATOM 1432 C CA . LEU A 1 213 ? 35.889 17.229 27.844 1.00 20.73 213 LEU A CA 1
ATOM 1433 C C . LEU A 1 213 ? 36.066 18.730 27.658 1.00 21.97 213 LEU A C 1
ATOM 1434 O O . LEU A 1 213 ? 35.709 19.285 26.616 1.00 23.91 213 LEU A O 1
ATOM 1439 N N . LYS A 1 214 ? 36.623 19.374 28.679 1.00 23.26 214 LYS A N 1
ATOM 1440 C CA . LYS A 1 214 ? 36.903 20.806 28.663 1.00 23.95 214 LYS A CA 1
ATOM 1441 C C . LYS A 1 214 ? 35.732 21.691 28.246 1.00 23.53 214 LYS A C 1
ATOM 1442 O O . LYS A 1 214 ? 35.878 22.575 27.396 1.00 26.14 214 LYS A O 1
ATOM 1448 N N . ILE A 1 215 ? 34.572 21.459 28.850 1.00 21.57 215 ILE A N 1
ATOM 1449 C CA . ILE A 1 215 ? 33.386 22.257 28.557 1.00 20.60 215 ILE A CA 1
ATOM 1450 C C . ILE A 1 215 ? 33.022 23.032 29.819 1.00 20.24 215 ILE A C 1
ATOM 1451 O O . ILE A 1 215 ? 32.903 22.447 30.893 1.00 20.78 215 ILE A O 1
ATOM 1456 N N . PRO A 1 216 ? 32.861 24.361 29.712 1.00 20.16 216 PRO A N 1
ATOM 1457 C CA . PRO A 1 216 ? 32.504 25.159 30.890 1.00 19.78 216 PRO A CA 1
ATOM 1458 C C . PRO A 1 216 ? 31.184 24.679 31.481 1.00 20.60 216 PRO A C 1
ATOM 1459 O O . PRO A 1 216 ? 30.255 24.352 30.743 1.00 20.03 216 PRO A O 1
ATOM 1463 N N . VAL A 1 217 ? 31.094 24.636 32.807 1.00 18.42 217 VAL A N 1
ATOM 1464 C CA . VAL A 1 217 ? 29.852 24.205 33.434 1.00 19.74 217 VAL A CA 1
ATOM 1465 C C . VAL A 1 217 ? 29.444 25.121 34.584 1.00 18.50 217 VAL A C 1
ATOM 1466 O O . VAL A 1 217 ? 30.273 25.556 35.388 1.00 19.36 217 VAL A O 1
ATOM 1470 N N . VAL A 1 218 ? 28.152 25.428 34.626 1.00 17.28 218 VAL A N 1
ATOM 1471 C CA . VAL A 1 218 ? 27.570 26.277 35.661 1.00 19.01 218 VAL A CA 1
ATOM 1472 C C . VAL A 1 218 ? 26.461 25.478 36.335 1.00 18.52 218 VAL A C 1
ATOM 1473 O O . VAL A 1 218 ? 25.889 24.571 35.727 1.00 18.74 218 VAL A O 1
ATOM 1477 N N . PHE A 1 219 ? 26.176 25.796 37.594 1.00 16.95 219 PHE A N 1
ATOM 1478 C CA . PHE A 1 219 ? 25.142 25.086 38.335 1.00 18.00 219 PHE A CA 1
ATOM 1479 C C . PHE A 1 219 ? 24.097 26.014 38.925 1.00 18.94 219 PHE A C 1
ATOM 1480 O O . PHE A 1 219 ? 24.426 27.058 39.487 1.00 21.40 219 PHE A O 1
ATOM 1488 N N . LEU A 1 220 ? 22.834 25.631 38.784 1.00 17.10 220 LEU A N 1
ATOM 1489 C CA . LEU A 1 220 ? 21.733 26.381 39.373 1.00 17.07 220 LEU A CA 1
ATOM 1490 C C . LEU A 1 220 ? 21.089 25.346 40.281 1.00 17.43 220 LEU A C 1
ATOM 1491 O O . LEU A 1 220 ? 20.535 24.350 39.809 1.00 17.66 220 LEU A O 1
ATOM 1496 N N . LYS A 1 221 ? 21.192 25.563 41.586 1.00 16.44 221 LYS A N 1
ATOM 1497 C CA . LYS A 1 221 ? 20.657 24.609 42.549 1.00 16.07 221 LYS A CA 1
ATOM 1498 C C . LYS A 1 221 ? 19.635 25.271 43.460 1.00 16.23 221 LYS A C 1
ATOM 1499 O O . LYS A 1 221 ? 19.956 26.197 44.208 1.00 16.77 221 LYS A O 1
ATOM 1505 N N . ALA A 1 222 ? 18.399 24.786 43.374 1.00 16.15 222 ALA A N 1
ATOM 1506 C CA . ALA A 1 222 ? 17.286 25.331 44.143 1.00 17.14 222 ALA A CA 1
ATOM 1507 C C . ALA A 1 222 ? 17.007 24.504 45.397 1.00 15.25 222 ALA A C 1
ATOM 1508 O O . ALA A 1 222 ? 16.752 23.300 45.322 1.00 16.19 222 ALA A O 1
ATOM 1510 N N . VAL A 1 223 ? 17.049 25.169 46.549 1.00 15.85 223 VAL A N 1
ATOM 1511 C CA . VAL A 1 223 ? 16.848 24.517 47.843 1.00 16.50 223 VAL A CA 1
ATOM 1512 C C . VAL A 1 223 ? 15.412 24.111 48.144 1.00 16.88 223 VAL A C 1
ATOM 1513 O O . VAL A 1 223 ? 14.527 24.959 48.268 1.00 18.12 223 VAL A O 1
ATOM 1517 N N . THR A 1 224 ? 15.200 22.806 48.270 1.00 17.43 224 THR A N 1
ATOM 1518 C CA . THR A 1 224 ? 13.877 22.258 48.576 1.00 17.32 224 THR A CA 1
ATOM 1519 C C . THR A 1 224 ? 13.749 21.819 50.029 1.00 20.27 224 THR A C 1
ATOM 1520 O O . THR A 1 224 ? 12.643 21.640 50.535 1.00 20.09 224 THR A O 1
ATOM 1524 N N . ASP A 1 225 ? 14.878 21.642 50.703 1.00 18.46 225 ASP A N 1
ATOM 1525 C CA . ASP A 1 225 ? 14.844 21.191 52.085 1.00 17.53 225 ASP A CA 1
ATOM 1526 C C . ASP A 1 225 ? 16.087 21.627 52.839 1.00 18.32 225 ASP A C 1
ATOM 1527 O O . ASP A 1 225 ? 17.140 21.851 52.237 1.00 17.90 225 ASP A O 1
ATOM 1532 N N . LEU A 1 226 ? 15.953 21.754 54.156 1.00 20.13 226 LEU A N 1
ATOM 1533 C CA . LEU A 1 226 ? 17.077 22.153 54.998 1.00 20.22 226 LEU A CA 1
ATOM 1534 C C . LEU A 1 226 ? 17.590 20.923 55.741 1.00 21.45 226 LEU A C 1
ATOM 1535 O O . LEU A 1 226 ? 16.915 20.373 56.615 1.00 20.90 226 LEU A O 1
ATOM 1540 N N . VAL A 1 227 ? 18.793 20.490 55.377 1.00 20.74 227 VAL A N 1
ATOM 1541 C CA . VAL A 1 227 ? 19.396 19.306 55.972 1.00 21.82 227 VAL A CA 1
ATOM 1542 C C . VAL A 1 227 ? 19.576 19.432 57.479 1.00 23.35 227 VAL A C 1
ATOM 1543 O O . VAL A 1 227 ? 19.512 18.437 58.201 1.00 24.32 227 VAL A O 1
ATOM 1547 N N . ASP A 1 228 ? 19.799 20.653 57.950 1.00 23.92 228 ASP A N 1
ATOM 1548 C CA . ASP A 1 228 ? 19.964 20.888 59.379 1.00 24.39 228 ASP A CA 1
ATOM 1549 C C . ASP A 1 228 ? 18.705 21.522 59.966 1.00 26.68 228 ASP A C 1
ATOM 1550 O O . ASP A 1 228 ? 18.749 22.200 60.997 1.00 26.71 228 ASP A O 1
ATOM 1555 N N . GLY A 1 229 ? 17.580 21.274 59.301 1.00 26.76 229 GLY A N 1
ATOM 1556 C CA . GLY A 1 229 ? 16.301 21.795 59.754 1.00 30.73 229 GLY A CA 1
ATOM 1557 C C . GLY A 1 229 ? 15.618 20.829 60.705 1.00 33.70 229 GLY A C 1
ATOM 1558 O O . GLY A 1 229 ? 16.288 20.021 61.351 1.00 35.92 229 GLY A O 1
ATOM 1559 N N . ASP A 1 230 ? 14.291 20.890 60.790 1.00 34.29 230 ASP A N 1
ATOM 1560 C CA . ASP A 1 230 ? 13.556 20.014 61.700 1.00 35.34 230 ASP A CA 1
ATOM 1561 C C . ASP A 1 230 ? 12.582 19.048 61.026 1.00 35.56 230 ASP A C 1
ATOM 1562 O O . ASP A 1 230 ? 11.921 18.258 61.700 1.00 36.07 230 ASP A O 1
ATOM 1567 N N . LYS A 1 231 ? 12.484 19.107 59.703 1.00 34.30 231 LYS A N 1
ATOM 1568 C CA . LYS A 1 231 ? 11.580 18.214 58.984 1.00 34.37 231 LYS A CA 1
ATOM 1569 C C . LYS A 1 231 ? 12.353 17.075 58.326 1.00 33.24 231 LYS A C 1
ATOM 1570 O O . LYS A 1 231 ? 13.542 17.210 58.036 1.00 33.48 231 LYS A O 1
ATOM 1576 N N . PRO A 1 232 ? 11.692 15.929 58.096 1.00 32.22 232 PRO A N 1
ATOM 1577 C CA . PRO A 1 232 ? 12.371 14.796 57.458 1.00 31.70 232 PRO A CA 1
ATOM 1578 C C . PRO A 1 232 ? 12.809 15.243 56.063 1.00 30.06 232 PRO A C 1
ATOM 1579 O O . PRO A 1 232 ? 12.087 15.982 55.397 1.00 30.86 232 PRO A O 1
ATOM 1583 N N . THR A 1 233 ? 13.983 14.800 55.625 1.00 28.23 233 THR A N 1
ATOM 1584 C CA . THR A 1 233 ? 14.504 15.196 54.320 1.00 26.28 233 THR A CA 1
ATOM 1585 C C . THR A 1 233 ? 13.609 14.845 53.136 1.00 26.51 233 THR A C 1
ATOM 1586 O O . THR A 1 233 ? 13.217 15.726 52.369 1.00 25.11 233 THR A O 1
ATOM 1590 N N . ALA A 1 234 ? 13.291 13.565 52.984 1.00 26.19 234 ALA A N 1
ATOM 1591 C CA . ALA A 1 234 ? 12.451 13.131 51.876 1.00 27.37 234 ALA A CA 1
ATOM 1592 C C . ALA A 1 234 ? 11.111 13.862 51.888 1.00 28.41 234 ALA A C 1
ATOM 1593 O O . ALA A 1 234 ? 10.636 14.325 50.848 1.00 28.37 234 ALA A O 1
ATOM 1595 N N . GLU A 1 235 ? 10.510 13.968 53.070 1.00 29.28 235 GLU A N 1
ATOM 1596 C CA . GLU A 1 235 ? 9.225 14.637 53.227 1.00 30.03 235 GLU A CA 1
ATOM 1597 C C . GLU A 1 235 ? 9.256 16.091 52.776 1.00 28.53 235 GLU A C 1
ATOM 1598 O O . GLU A 1 235 ? 8.435 16.512 51.958 1.00 27.99 235 GLU A O 1
ATOM 1604 N N . GLU A 1 236 ? 10.198 16.865 53.309 1.00 26.77 236 GLU A N 1
ATOM 1605 C CA . GLU A 1 236 ? 10.299 18.276 52.950 1.00 25.60 236 GLU A CA 1
ATOM 1606 C C . GLU A 1 236 ? 10.707 18.462 51.489 1.00 25.17 236 GLU A C 1
ATOM 1607 O O . GLU A 1 236 ? 10.219 19.363 50.806 1.00 24.02 236 GLU A O 1
ATOM 1613 N N . PHE A 1 237 ? 11.607 17.609 51.015 1.00 23.69 237 PHE A N 1
ATOM 1614 C CA . PHE A 1 237 ? 12.063 17.670 49.632 1.00 23.34 237 PHE A CA 1
ATOM 1615 C C . PHE A 1 237 ? 10.879 17.568 48.673 1.00 23.57 237 PHE A C 1
ATOM 1616 O O . PHE A 1 237 ? 10.680 18.435 47.822 1.00 24.88 237 PHE A O 1
ATOM 1624 N N . LEU A 1 238 ? 10.089 16.510 48.823 1.00 25.60 238 LEU A N 1
ATOM 1625 C CA . LEU A 1 238 ? 8.941 16.294 47.951 1.00 26.01 238 LEU A CA 1
ATOM 1626 C C . LEU A 1 238 ? 7.832 17.320 48.165 1.00 26.09 238 LEU A C 1
ATOM 1627 O O . LEU A 1 238 ? 7.127 17.687 47.227 1.00 25.46 238 LEU A O 1
ATOM 1632 N N . GLN A 1 239 ? 7.685 17.784 49.401 1.00 26.46 239 GLN A N 1
ATOM 1633 C CA . GLN A 1 239 ? 6.662 18.771 49.734 1.00 27.53 239 GLN A CA 1
ATOM 1634 C C . GLN A 1 239 ? 6.895 20.086 48.993 1.00 28.12 239 GLN A C 1
ATOM 1635 O O . GLN A 1 239 ? 5.948 20.747 48.563 1.00 28.17 239 GLN A O 1
ATOM 1641 N N . ASN A 1 240 ? 8.163 20.459 48.840 1.00 25.37 240 ASN A N 1
ATOM 1642 C CA . ASN A 1 240 ? 8.515 21.712 48.177 1.00 24.77 240 ASN A CA 1
ATOM 1643 C C . ASN A 1 240 ? 8.956 21.568 46.724 1.00 23.85 240 ASN A C 1
ATOM 1644 O O . ASN A 1 240 ? 9.250 22.563 46.061 1.00 24.55 240 ASN A O 1
ATOM 1649 N N . LEU A 1 241 ? 8.997 20.336 46.233 1.00 24.45 241 LEU A N 1
ATOM 1650 C CA . LEU A 1 241 ? 9.425 20.067 44.866 1.00 25.11 241 LEU A CA 1
ATOM 1651 C C . LEU A 1 241 ? 8.724 20.916 43.809 1.00 26.23 241 LEU A C 1
ATOM 1652 O O . LEU A 1 241 ? 9.374 21.607 43.030 1.00 25.93 241 LEU A O 1
ATOM 1657 N N . THR A 1 242 ? 7.397 20.871 43.780 1.00 26.98 242 THR A N 1
ATOM 1658 C CA . THR A 1 242 ? 6.649 21.631 42.785 1.00 27.65 242 THR A CA 1
ATOM 1659 C C . THR A 1 242 ? 6.883 23.141 42.824 1.00 27.77 242 THR A C 1
ATOM 1660 O O . THR A 1 242 ? 7.212 23.749 41.807 1.00 27.84 242 THR A O 1
ATOM 1664 N N . VAL A 1 243 ? 6.725 23.746 43.995 1.00 26.94 243 VAL A N 1
ATOM 1665 C CA . VAL A 1 243 ? 6.910 25.188 44.124 1.00 26.81 243 VAL A CA 1
ATOM 1666 C C . VAL A 1 243 ? 8.339 25.657 43.852 1.00 26.00 243 VAL A C 1
ATOM 1667 O O . VAL A 1 243 ? 8.552 26.656 43.166 1.00 26.53 243 VAL A O 1
ATOM 1671 N N . VAL A 1 244 ? 9.319 24.937 44.385 1.00 23.86 244 VAL A N 1
ATOM 1672 C CA . VAL A 1 244 ? 10.717 25.318 44.188 1.00 22.64 244 VAL A CA 1
ATOM 1673 C C . VAL A 1 244 ? 11.185 25.130 42.746 1.00 23.00 244 VAL A C 1
ATOM 1674 O O . VAL A 1 244 ? 12.030 25.886 42.258 1.00 22.38 244 VAL A O 1
ATOM 1678 N N . THR A 1 245 ? 10.647 24.127 42.059 1.00 24.53 245 THR A N 1
ATOM 1679 C CA . THR A 1 245 ? 11.039 23.907 40.674 1.00 25.64 245 THR A CA 1
ATOM 1680 C C . THR A 1 245 ? 10.542 25.073 39.820 1.00 26.42 245 THR A C 1
ATOM 1681 O O . THR A 1 245 ? 11.099 25.360 38.762 1.00 26.57 245 THR A O 1
ATOM 1685 N N . ALA A 1 246 ? 9.497 25.750 40.286 1.00 26.62 246 ALA A N 1
ATOM 1686 C CA . ALA A 1 246 ? 8.970 26.898 39.560 1.00 26.25 246 ALA A CA 1
ATOM 1687 C C . ALA A 1 246 ? 9.963 28.045 39.725 1.00 26.64 246 ALA A C 1
ATOM 1688 O O . ALA A 1 246 ? 10.221 28.801 38.791 1.00 28.08 246 ALA A O 1
ATOM 1690 N N . ALA A 1 247 ? 10.522 28.164 40.924 1.00 26.83 247 ALA A N 1
ATOM 1691 C CA . ALA A 1 247 ? 11.499 29.205 41.215 1.00 25.04 247 ALA A CA 1
ATOM 1692 C C . ALA A 1 247 ? 12.765 28.934 40.406 1.00 24.07 247 ALA A C 1
ATOM 1693 O O . ALA A 1 247 ? 13.448 29.856 39.958 1.00 24.47 247 ALA A O 1
ATOM 1695 N N . LEU A 1 248 ? 13.074 27.655 40.234 1.00 22.65 248 LEU A N 1
ATOM 1696 C CA . LEU A 1 248 ? 14.248 27.253 39.475 1.00 22.16 248 LEU A CA 1
ATOM 1697 C C . LEU A 1 248 ? 14.089 27.688 38.022 1.00 22.19 248 LEU A C 1
ATOM 1698 O O . LEU A 1 248 ? 15.031 28.179 37.403 1.00 21.28 248 LEU A O 1
ATOM 1703 N N . GLU A 1 249 ? 12.891 27.502 37.477 1.00 22.18 249 GLU A N 1
ATOM 1704 C CA . GLU A 1 249 ? 12.619 27.900 36.101 1.00 23.81 249 GLU A CA 1
ATOM 1705 C C . GLU A 1 249 ? 12.821 29.403 35.934 1.00 23.73 249 GLU A C 1
ATOM 1706 O O . GLU A 1 249 ? 13.462 29.848 34.983 1.00 24.32 249 GLU A O 1
ATOM 1712 N N . GLY A 1 250 ? 12.277 30.181 36.865 1.00 24.77 250 GLY A N 1
ATOM 1713 C CA . GLY A 1 250 ? 12.410 31.625 36.789 1.00 23.55 250 GLY A CA 1
ATOM 1714 C C . GLY A 1 250 ? 13.852 32.080 36.684 1.00 24.39 250 GLY A C 1
ATOM 1715 O O . GLY A 1 250 ? 14.186 32.956 35.882 1.00 25.32 250 GLY A O 1
ATOM 1716 N N . THR A 1 251 ? 14.715 31.485 37.499 1.00 22.66 251 THR A N 1
ATOM 1717 C CA . THR A 1 251 ? 16.123 31.842 37.481 1.00 22.13 251 THR A CA 1
ATOM 1718 C C . THR A 1 251 ? 16.779 31.333 36.202 1.00 22.58 251 THR A C 1
ATOM 1719 O O . THR A 1 251 ? 17.555 32.045 35.573 1.00 21.84 251 THR A O 1
ATOM 1723 N N . ALA A 1 252 ? 16.459 30.102 35.810 1.00 21.29 252 ALA A N 1
ATOM 1724 C CA . ALA A 1 252 ? 17.033 29.530 34.598 1.00 21.90 252 ALA A CA 1
ATOM 1725 C C . ALA A 1 252 ? 16.701 30.404 33.397 1.00 21.97 252 ALA A C 1
ATOM 1726 O O . ALA A 1 252 ? 17.526 30.588 32.506 1.00 22.14 252 ALA A O 1
ATOM 1728 N N . THR A 1 253 ? 15.490 30.948 33.383 1.00 23.36 253 THR A N 1
ATOM 1729 C CA . THR A 1 253 ? 15.067 31.809 32.286 1.00 24.47 253 THR A CA 1
ATOM 1730 C C . THR A 1 253 ? 15.889 33.090 32.264 1.00 24.14 253 THR A C 1
ATOM 1731 O O . THR A 1 253 ? 16.310 33.545 31.200 1.00 24.22 253 THR A O 1
ATOM 1735 N N . LYS A 1 254 ? 16.124 33.671 33.437 1.00 23.77 254 LYS A N 1
ATOM 1736 C CA . LYS A 1 254 ? 16.915 34.891 33.518 1.00 24.28 254 LYS A CA 1
ATOM 1737 C C . LYS A 1 254 ? 18.353 34.613 33.095 1.00 23.45 254 LYS A C 1
ATOM 1738 O O . LYS A 1 254 ? 19.008 35.457 32.491 1.00 25.32 254 LYS A O 1
ATOM 1744 N N . VAL A 1 255 ? 18.844 33.421 33.408 1.00 22.54 255 VAL A N 1
ATOM 1745 C CA . VAL A 1 255 ? 20.203 33.061 33.041 1.00 22.67 255 VAL A CA 1
ATOM 1746 C C . VAL A 1 255 ? 20.313 32.932 31.523 1.00 22.51 255 VAL A C 1
ATOM 1747 O O . VAL A 1 255 ? 21.267 33.420 30.918 1.00 23.49 255 VAL A O 1
ATOM 1751 N N . ILE A 1 256 ? 19.328 32.286 30.907 1.00 23.57 256 ILE A N 1
ATOM 1752 C CA . ILE A 1 256 ? 19.332 32.120 29.459 1.00 24.82 256 ILE A CA 1
ATOM 1753 C C . ILE A 1 256 ? 19.314 33.472 28.753 1.00 25.91 256 ILE A C 1
ATOM 1754 O O . ILE A 1 256 ? 20.084 33.703 27.819 1.00 25.47 256 ILE A O 1
ATOM 1759 N N . ASN A 1 257 ? 18.446 34.370 29.205 1.00 26.46 257 ASN A N 1
ATOM 1760 C CA . ASN A 1 257 ? 18.363 35.687 28.588 1.00 28.02 257 ASN A CA 1
ATOM 1761 C C . ASN A 1 257 ? 19.622 36.517 28.812 1.00 28.57 257 ASN A C 1
ATOM 1762 O O . ASN A 1 257 ? 19.939 37.401 28.015 1.00 29.52 257 ASN A O 1
ATOM 1767 N N . PHE A 1 258 ? 20.347 36.227 29.888 1.00 27.27 258 PHE A N 1
ATOM 1768 C CA . PHE A 1 258 ? 21.584 36.945 30.180 1.00 26.67 258 PHE A CA 1
ATOM 1769 C C . PHE A 1 258 ? 22.691 36.459 29.248 1.00 27.68 258 PHE A C 1
ATOM 1770 O O . PHE A 1 258 ? 23.445 37.256 28.687 1.00 27.68 258 PHE A O 1
ATOM 1778 N N . ILE A 1 259 ? 22.784 35.141 29.098 1.00 27.60 259 ILE A N 1
ATOM 1779 C CA . ILE A 1 259 ? 23.798 34.523 28.248 1.00 28.99 259 ILE A CA 1
ATOM 1780 C C . ILE A 1 259 ? 23.661 34.899 26.775 1.00 29.47 259 ILE A C 1
ATOM 1781 O O . ILE A 1 259 ? 24.660 35.081 26.078 1.00 30.41 259 ILE A O 1
ATOM 1786 N N . ASN A 1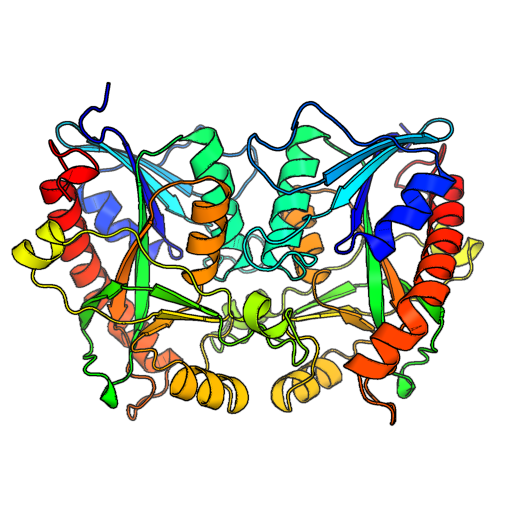 260 ? 22.424 35.015 26.307 1.00 30.59 260 ASN A N 1
ATOM 1787 C CA . ASN A 1 260 ? 22.169 35.347 24.911 1.00 31.56 260 ASN A CA 1
ATOM 1788 C C . ASN A 1 260 ? 22.935 36.585 24.457 1.00 32.10 260 ASN A C 1
ATOM 1789 O O . ASN A 1 260 ? 22.933 37.612 25.130 1.00 32.81 260 ASN A O 1
ATOM 1794 N N . GLY A 1 261 ? 23.608 36.465 23.317 1.00 32.75 261 GLY A N 1
ATOM 1795 C CA . GLY A 1 261 ? 24.365 37.579 22.775 1.00 33.85 261 GLY A CA 1
ATOM 1796 C C . GLY A 1 261 ? 25.745 37.772 23.374 1.00 33.58 261 GLY A C 1
ATOM 1797 O O . GLY A 1 261 ? 26.549 38.546 22.855 1.00 34.54 261 GLY A O 1
ATOM 1798 N N . ARG A 1 262 ? 26.029 37.074 24.469 1.00 33.11 262 ARG A N 1
ATOM 1799 C CA . ARG A 1 262 ? 27.323 37.194 25.127 1.00 31.23 262 ARG A CA 1
ATOM 1800 C C . ARG A 1 262 ? 28.242 36.038 24.767 1.00 31.62 262 ARG A C 1
ATOM 1801 O O . ARG A 1 262 ? 27.784 34.967 24.367 1.00 31.08 262 ARG A O 1
ATOM 1809 N N . ASN A 1 263 ? 29.544 36.263 24.899 1.00 31.75 263 ASN A N 1
ATOM 1810 C CA . ASN A 1 263 ? 30.509 35.204 24.647 1.00 32.22 263 ASN A CA 1
ATOM 1811 C C . ASN A 1 263 ? 30.963 34.744 26.030 1.00 30.88 263 ASN A C 1
ATOM 1812 O O . ASN A 1 263 ? 30.719 35.430 27.020 1.00 30.12 263 ASN A O 1
ATOM 1817 N N . LEU A 1 264 ? 31.604 33.584 26.102 1.00 30.28 264 LEU A N 1
ATOM 1818 C CA . LEU A 1 264 ? 32.045 33.037 27.383 1.00 29.87 264 LEU A CA 1
ATOM 1819 C C . LEU A 1 264 ? 32.760 34.012 28.309 1.00 30.82 264 LEU A C 1
ATOM 1820 O O . LEU A 1 264 ? 32.580 33.958 29.527 1.00 30.07 264 LEU A O 1
ATOM 1825 N N . SER A 1 265 ? 33.563 34.906 27.742 1.00 31.56 265 SER A N 1
ATOM 1826 C CA . SER A 1 265 ? 34.299 35.874 28.548 1.00 33.40 265 SER A CA 1
ATOM 1827 C C . SER A 1 265 ? 33.423 36.991 29.117 1.00 33.43 265 SER A C 1
ATOM 1828 O O . SER A 1 265 ? 33.832 37.685 30.046 1.00 35.35 265 SER A O 1
ATOM 1831 N N . ASP A 1 266 ? 32.223 37.167 28.569 1.00 34.39 266 ASP A N 1
ATOM 1832 C CA . ASP A 1 266 ? 31.318 38.218 29.039 1.00 34.89 266 ASP A CA 1
ATOM 1833 C C . ASP A 1 266 ? 30.382 37.748 30.152 1.00 34.10 266 ASP A C 1
ATOM 1834 O O . ASP A 1 266 ? 29.564 38.525 30.644 1.00 34.29 266 ASP A O 1
ATOM 1839 N N . LEU A 1 267 ? 30.497 36.483 30.547 1.00 33.34 267 LEU A N 1
ATOM 1840 C CA . LEU A 1 267 ? 29.631 35.927 31.585 1.00 32.13 267 LEU A CA 1
ATOM 1841 C C . LEU A 1 267 ? 29.903 36.402 33.014 1.00 31.78 267 LEU A C 1
ATOM 1842 O O . LEU A 1 267 ? 28.965 36.310 33.833 1.00 29.35 267 LEU A O 1
ATOM 1848 N N . ARG B 1 24 ? 25.715 -17.625 15.545 1.00 49.11 24 ARG B N 1
ATOM 1849 C CA . ARG B 1 24 ? 27.146 -17.239 15.384 1.00 48.24 24 ARG B CA 1
ATOM 1850 C C . ARG B 1 24 ? 27.829 -17.134 16.744 1.00 46.78 24 ARG B C 1
ATOM 1851 O O . ARG B 1 24 ? 27.246 -16.634 17.706 1.00 47.05 24 ARG B O 1
ATOM 1859 N N . PRO B 1 25 ? 29.079 -17.611 16.839 1.00 44.82 25 PRO B N 1
ATOM 1860 C CA . PRO B 1 25 ? 29.839 -17.570 18.090 1.00 43.12 25 PRO B CA 1
ATOM 1861 C C . PRO B 1 25 ? 30.350 -16.179 18.452 1.00 40.92 25 PRO B C 1
ATOM 1862 O O . PRO B 1 25 ? 30.456 -15.297 17.597 1.00 40.55 25 PRO B O 1
ATOM 1866 N N . ILE B 1 26 ? 30.659 -15.9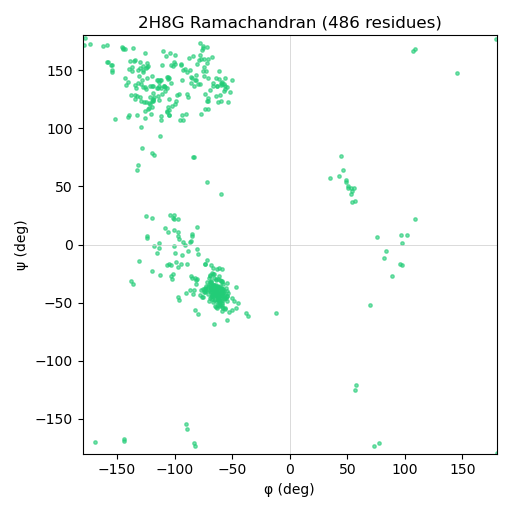98 19.732 1.00 37.45 26 ILE B N 1
ATOM 1867 C CA . ILE B 1 26 ? 31.179 -14.736 20.243 1.00 34.66 26 ILE B CA 1
ATOM 1868 C C . ILE B 1 26 ? 32.443 -14.406 19.455 1.00 32.81 26 ILE B C 1
ATOM 1869 O O . ILE B 1 26 ? 33.263 -15.287 19.200 1.00 33.77 26 ILE B O 1
ATOM 1874 N N . SER B 1 27 ? 32.609 -13.144 19.076 1.00 30.78 27 SER B N 1
ATOM 1875 C CA . SER B 1 27 ? 33.780 -12.748 18.301 1.00 29.77 27 SER B CA 1
ATOM 1876 C C . SER B 1 27 ? 34.505 -11.522 18.842 1.00 28.35 27 SER B C 1
ATOM 1877 O O . SER B 1 27 ? 35.634 -11.247 18.444 1.00 28.55 27 SER B O 1
ATOM 1880 N N . SER B 1 28 ? 33.863 -10.786 19.745 1.00 27.35 28 SER B N 1
ATOM 1881 C CA . SER B 1 28 ? 34.476 -9.585 20.304 1.00 24.96 28 SER B CA 1
ATOM 1882 C C . SER B 1 28 ? 34.243 -9.483 21.803 1.00 23.80 28 SER B C 1
ATOM 1883 O O . SER B 1 28 ? 33.115 -9.591 22.270 1.00 24.03 28 SER B O 1
ATOM 1886 N N . VAL B 1 29 ? 35.323 -9.278 22.547 1.00 22.87 29 VAL B N 1
ATOM 1887 C CA . VAL B 1 29 ? 35.237 -9.154 23.995 1.00 22.32 29 VAL B CA 1
ATOM 1888 C C . VAL B 1 29 ? 35.928 -7.878 24.454 1.00 22.14 29 VAL B C 1
ATOM 1889 O O . VAL B 1 29 ? 37.021 -7.549 23.994 1.00 22.14 29 VAL B O 1
ATOM 1893 N N . VAL B 1 30 ? 35.278 -7.157 25.361 1.00 20.68 30 VAL B N 1
ATOM 1894 C CA . VAL B 1 30 ? 35.844 -5.937 25.909 1.00 19.40 30 VAL B CA 1
ATOM 1895 C C . VAL B 1 30 ? 36.012 -6.115 27.410 1.00 17.93 30 VAL B C 1
ATOM 1896 O O . VAL B 1 30 ? 35.056 -6.463 28.105 1.00 19.87 30 VAL B O 1
ATOM 1900 N N . PHE B 1 31 ? 37.236 -5.910 27.893 1.00 18.58 31 PHE B N 1
ATOM 1901 C CA . PHE B 1 31 ? 37.520 -5.983 29.326 1.00 18.27 31 PHE B CA 1
ATOM 1902 C C . PHE B 1 31 ? 37.465 -4.558 29.853 1.00 18.03 31 PHE B C 1
ATOM 1903 O O . PHE B 1 31 ? 38.090 -3.666 29.277 1.00 19.19 31 PHE B O 1
ATOM 1911 N N . VAL B 1 32 ? 36.710 -4.338 30.926 1.00 16.47 32 VAL B N 1
ATOM 1912 C CA . VAL B 1 32 ? 36.640 -3.025 31.561 1.00 17.01 32 VAL B CA 1
ATOM 1913 C C . VAL B 1 32 ? 37.444 -3.232 32.842 1.00 16.73 32 VAL B C 1
ATOM 1914 O O . VAL B 1 32 ? 37.061 -4.028 33.705 1.00 18.15 32 VAL B O 1
ATOM 1918 N N . ILE B 1 33 ? 38.577 -2.542 32.934 1.00 16.42 33 ILE B N 1
ATOM 1919 C CA . ILE B 1 33 ? 39.473 -2.677 34.075 1.00 17.20 33 ILE B CA 1
ATOM 1920 C C . ILE B 1 33 ? 39.841 -1.305 34.625 1.00 16.75 33 ILE B C 1
ATOM 1921 O O . ILE B 1 33 ? 40.316 -0.433 33.898 1.00 19.52 33 ILE B O 1
ATOM 1926 N N . ALA B 1 34 ? 39.633 -1.128 35.924 1.00 16.42 34 ALA B N 1
ATOM 1927 C CA . ALA B 1 34 ? 39.872 0.156 36.570 1.00 16.57 34 ALA B CA 1
ATOM 1928 C C . ALA B 1 34 ? 41.306 0.610 36.778 1.00 17.43 34 ALA B C 1
ATOM 1929 O O . ALA B 1 34 ? 41.588 1.807 36.688 1.00 18.89 34 ALA B O 1
ATOM 1931 N N . MET B 1 35 ? 42.205 -0.328 37.059 1.00 18.37 35 MET B N 1
ATOM 1932 C CA . MET B 1 35 ? 43.595 0.026 37.331 1.00 19.77 35 MET B CA 1
ATOM 1933 C C . MET B 1 35 ? 44.588 -0.506 36.317 1.00 19.21 35 MET B C 1
ATOM 1934 O O . MET B 1 35 ? 44.465 -1.633 35.835 1.00 19.57 35 MET B O 1
ATOM 1939 N N . GLN B 1 36 ? 45.586 0.316 36.013 1.00 20.48 36 GLN B N 1
ATOM 1940 C CA . GLN B 1 36 ? 46.627 -0.073 35.076 1.00 21.26 36 GLN B CA 1
ATOM 1941 C C . GLN B 1 36 ? 47.309 -1.331 35.599 1.00 20.32 36 GLN B C 1
ATOM 1942 O O . GLN B 1 36 ? 47.651 -2.226 34.827 1.00 21.19 36 GLN B O 1
ATOM 1948 N N . ALA B 1 37 ? 47.491 -1.402 36.915 1.00 21.13 37 ALA B N 1
ATOM 1949 C CA . ALA B 1 37 ? 48.137 -2.555 37.541 1.00 21.79 37 ALA B CA 1
ATOM 1950 C C . ALA B 1 37 ? 47.370 -3.845 37.286 1.00 21.80 37 ALA B C 1
ATOM 1951 O O . ALA B 1 37 ? 47.958 -4.925 37.220 1.00 23.88 37 ALA B O 1
ATOM 1953 N N . GLU B 1 38 ? 46.051 -3.734 37.152 1.00 20.81 38 GLU B N 1
ATOM 1954 C CA . GLU B 1 38 ? 45.212 -4.898 36.896 1.00 21.13 38 GLU B CA 1
ATOM 1955 C C . GLU B 1 38 ? 45.224 -5.261 35.410 1.00 21.23 38 GLU B C 1
ATOM 1956 O O . GLU B 1 38 ? 45.160 -6.437 35.043 1.00 22.48 38 GLU B O 1
ATOM 1962 N N . ALA B 1 39 ? 45.319 -4.244 34.561 1.00 21.06 39 ALA B N 1
ATOM 1963 C CA . ALA B 1 39 ? 45.294 -4.437 33.115 1.00 22.05 39 ALA B CA 1
ATOM 1964 C C . ALA B 1 39 ? 46.593 -4.929 32.482 1.00 23.03 39 ALA B C 1
ATOM 1965 O O . ALA B 1 39 ? 46.570 -5.815 31.630 1.00 24.35 39 ALA B O 1
ATOM 1967 N N . LEU B 1 40 ? 47.715 -4.353 32.897 1.00 24.68 40 LEU B N 1
ATOM 1968 C CA . LEU B 1 40 ? 49.026 -4.700 32.348 1.00 25.81 40 LEU B CA 1
ATOM 1969 C C . LEU B 1 40 ? 49.300 -6.202 32.195 1.00 25.50 40 LEU B C 1
ATOM 1970 O O . LEU B 1 40 ? 49.715 -6.657 31.125 1.00 23.76 40 LEU B O 1
ATOM 1975 N N . PRO B 1 41 ? 49.080 -6.992 33.255 1.00 24.86 41 PRO B N 1
ATOM 1976 C CA . PRO B 1 41 ? 49.337 -8.430 33.127 1.00 25.77 41 PRO B CA 1
ATOM 1977 C C . PRO B 1 41 ? 48.569 -9.070 31.972 1.00 26.27 41 PRO B C 1
ATOM 1978 O O . PRO B 1 41 ? 49.078 -9.962 31.291 1.00 25.37 41 PRO B O 1
ATOM 1982 N N . LEU B 1 42 ? 47.342 -8.612 31.753 1.00 25.97 42 LEU B N 1
ATOM 1983 C CA . LEU B 1 42 ? 46.519 -9.151 30.677 1.00 27.85 42 LEU B CA 1
ATOM 1984 C C . LEU B 1 42 ? 47.004 -8.618 29.332 1.00 27.50 42 LEU B C 1
ATOM 1985 O O . LEU B 1 42 ? 47.027 -9.342 28.334 1.00 28.04 42 LEU B O 1
ATOM 1990 N N . VAL B 1 43 ? 47.397 -7.349 29.308 1.00 27.39 43 VAL B N 1
ATOM 1991 C CA . VAL B 1 43 ? 47.893 -6.739 28.082 1.00 29.00 43 VAL B CA 1
ATOM 1992 C C . VAL B 1 43 ? 49.119 -7.497 27.577 1.00 29.45 43 VAL B C 1
ATOM 1993 O O . VAL B 1 43 ? 49.245 -7.760 26.382 1.00 30.67 43 VAL B O 1
ATOM 1997 N N . ASN B 1 44 ? 50.020 -7.855 28.486 1.00 30.63 44 ASN B N 1
ATOM 1998 C CA . ASN B 1 44 ? 51.221 -8.589 28.096 1.00 31.24 44 ASN B CA 1
ATOM 1999 C C . ASN B 1 44 ? 50.900 -10.014 27.663 1.00 31.15 44 ASN B C 1
ATOM 2000 O O . ASN B 1 44 ? 51.357 -10.474 26.617 1.00 30.90 44 ASN B O 1
ATOM 2005 N N . LYS B 1 45 ? 50.112 -10.713 28.471 1.00 30.25 45 LYS B N 1
ATOM 2006 C CA . LYS B 1 45 ? 49.746 -12.091 28.164 1.00 30.61 45 LYS B CA 1
ATOM 2007 C C . LYS B 1 45 ? 49.218 -12.261 26.741 1.00 30.93 45 LYS B C 1
ATOM 2008 O O . LYS B 1 45 ? 49.619 -13.186 26.035 1.00 31.15 45 LYS B O 1
ATOM 2014 N N . PHE B 1 46 ? 48.322 -11.372 26.318 1.00 31.45 46 PHE B N 1
ATOM 2015 C CA . PHE B 1 46 ? 47.749 -11.463 24.978 1.00 32.36 46 PHE B CA 1
ATOM 2016 C C . PHE B 1 46 ? 48.419 -10.569 23.942 1.00 31.87 46 PHE B C 1
ATOM 2017 O O . PHE B 1 46 ? 47.950 -10.467 22.806 1.00 31.34 46 PHE B O 1
ATOM 2025 N N . GLY B 1 47 ? 49.518 -9.932 24.333 1.00 31.81 47 GLY B N 1
ATOM 2026 C CA . GLY B 1 47 ? 50.242 -9.066 23.417 1.00 30.42 47 GLY B CA 1
ATOM 2027 C C . GLY B 1 47 ? 49.387 -7.973 22.810 1.00 30.18 47 GLY B C 1
ATOM 2028 O O . GLY B 1 47 ? 49.396 -7.762 21.597 1.00 30.88 47 GLY B O 1
ATOM 2029 N N . LEU B 1 48 ? 48.641 -7.274 23.655 1.00 27.99 48 LEU B N 1
ATOM 2030 C CA . LEU B 1 48 ? 47.782 -6.196 23.194 1.00 28.41 48 LEU B CA 1
ATOM 2031 C C . LEU B 1 48 ? 48.597 -4.926 22.975 1.00 28.05 48 LEU B C 1
ATOM 2032 O O . LEU B 1 48 ? 49.663 -4.747 23.566 1.00 29.20 48 LEU B O 1
ATOM 2037 N N . SER B 1 49 ? 48.092 -4.049 22.117 1.00 29.16 49 SER B N 1
ATOM 2038 C CA . SER B 1 49 ? 48.772 -2.795 21.822 1.00 28.98 49 SER B CA 1
ATOM 2039 C C . SER B 1 49 ? 47.899 -1.612 22.196 1.00 28.51 49 SER B C 1
ATOM 2040 O O . SER B 1 49 ? 46.679 -1.658 22.052 1.00 27.53 49 SER B O 1
ATOM 2043 N N . GLU B 1 50 ? 48.534 -0.549 22.671 1.00 28.94 50 GLU B N 1
ATOM 2044 C CA . GLU B 1 50 ? 47.815 0.653 23.060 1.00 29.40 50 GLU B CA 1
ATOM 2045 C C . GLU B 1 50 ? 47.308 1.381 21.819 1.00 28.79 50 GLU B C 1
ATOM 2046 O O . GLU B 1 50 ? 48.084 1.721 20.921 1.00 29.20 50 GLU B O 1
ATOM 2052 N N . THR B 1 51 ? 45.997 1.597 21.765 1.00 28.81 51 THR B N 1
ATOM 2053 C CA . THR B 1 51 ? 45.369 2.288 20.643 1.00 29.32 51 THR B CA 1
ATOM 2054 C C . THR B 1 51 ? 45.885 3.722 20.589 1.00 30.02 51 THR B C 1
ATOM 2055 O O . THR B 1 51 ? 46.104 4.348 21.625 1.00 29.85 51 THR B O 1
ATOM 2059 N N . THR B 1 52 ? 46.070 4.246 19.381 1.00 30.47 52 THR B N 1
ATOM 2060 C CA . THR B 1 52 ? 46.598 5.597 19.218 1.00 30.94 52 THR B CA 1
ATOM 2061 C C . THR B 1 52 ? 45.661 6.619 18.583 1.00 30.26 52 THR B C 1
ATOM 2062 O O . THR B 1 52 ? 45.982 7.808 18.548 1.00 31.78 52 THR B O 1
ATOM 2066 N N . ASP B 1 53 ? 44.508 6.183 18.090 1.00 29.31 53 ASP B N 1
ATOM 2067 C CA . ASP B 1 53 ? 43.602 7.122 17.441 1.00 29.65 53 ASP B CA 1
ATOM 2068 C C . ASP B 1 53 ? 42.425 7.623 18.277 1.00 28.95 53 ASP B C 1
ATOM 2069 O O . ASP B 1 53 ? 41.401 8.032 17.729 1.00 31.13 53 ASP B O 1
ATOM 2074 N N . SER B 1 54 ? 42.585 7.602 19.599 1.00 28.30 54 SER B N 1
ATOM 2075 C CA . SER B 1 54 ? 41.560 8.077 20.532 1.00 27.49 54 SER B CA 1
ATOM 2076 C C . SER B 1 54 ? 40.133 7.799 20.063 1.00 26.39 54 SER B C 1
ATOM 2077 O O . SER B 1 54 ? 39.323 8.719 19.957 1.00 26.18 54 SER B O 1
ATOM 2080 N N . PRO B 1 55 ? 39.796 6.523 19.814 1.00 25.83 55 PRO B N 1
ATOM 2081 C CA . PRO B 1 55 ? 38.466 6.111 19.350 1.00 26.57 55 PRO B CA 1
ATOM 2082 C C . PRO B 1 55 ? 37.280 6.400 20.265 1.00 27.55 55 PRO B C 1
ATOM 2083 O O . PRO B 1 55 ? 36.136 6.420 19.811 1.00 29.37 55 PRO B O 1
ATOM 2087 N N . LEU B 1 56 ? 37.538 6.621 21.548 1.00 26.04 56 LEU B N 1
ATOM 2088 C CA . LEU B 1 56 ? 36.452 6.890 22.479 1.00 26.55 56 LEU B CA 1
ATOM 2089 C C . LEU B 1 56 ? 36.209 8.384 22.655 1.00 27.26 56 LEU B C 1
ATOM 2090 O O . LEU B 1 56 ? 35.223 8.793 23.266 1.00 27.42 56 LEU B O 1
ATOM 2095 N N . GLY B 1 57 ? 37.109 9.194 22.110 1.00 27.27 57 GLY B N 1
ATOM 2096 C CA . GLY B 1 57 ? 36.971 10.633 22.225 1.00 28.91 57 GLY B CA 1
ATOM 2097 C C . GLY B 1 57 ? 38.326 11.297 22.341 1.00 29.36 57 GLY B C 1
ATOM 2098 O O . GLY B 1 57 ? 39.257 10.728 22.907 1.00 28.92 57 GLY B O 1
ATOM 2099 N N . LYS B 1 58 ? 38.443 12.509 21.813 1.00 31.98 58 LYS B N 1
ATOM 2100 C CA . LYS B 1 58 ? 39.708 13.223 21.860 1.00 32.17 58 LYS B CA 1
ATOM 2101 C C . LYS B 1 58 ? 39.939 13.908 23.203 1.00 30.09 58 LYS B C 1
ATOM 2102 O O . LYS B 1 58 ? 38.998 14.362 23.857 1.00 31.91 58 LYS B O 1
ATOM 2108 N N . GLY B 1 59 ? 41.202 13.962 23.612 1.00 28.65 59 GLY B N 1
ATOM 2109 C CA . GLY B 1 59 ? 41.565 14.607 24.860 1.00 27.79 59 GLY B CA 1
ATOM 2110 C C . GLY B 1 59 ? 41.252 13.852 26.139 1.00 27.44 59 GLY B C 1
ATOM 2111 O O . GLY B 1 59 ? 41.435 14.387 27.232 1.00 29.08 59 GLY B O 1
ATOM 2112 N N . LEU B 1 60 ? 40.795 12.610 26.017 1.00 26.46 60 LEU B N 1
ATOM 2113 C CA . LEU B 1 60 ? 40.457 11.811 27.190 1.00 25.46 60 LEU B CA 1
ATOM 2114 C C . LEU B 1 60 ? 41.655 11.019 27.708 1.00 24.75 60 LEU B C 1
ATOM 2115 O O . LEU B 1 60 ? 42.514 10.599 26.932 1.00 26.39 60 LEU B O 1
ATOM 2120 N N . PRO B 1 61 ? 41.721 10.797 29.032 1.00 24.00 61 PRO B N 1
ATOM 2121 C CA . PRO B 1 61 ? 42.817 10.055 29.661 1.00 23.65 61 PRO B CA 1
ATOM 2122 C C . PRO B 1 61 ? 42.664 8.543 29.539 1.00 22.50 61 PRO B C 1
ATOM 2123 O O . PRO B 1 61 ? 43.573 7.789 29.885 1.00 23.52 61 PRO B O 1
ATOM 2127 N N . TRP B 1 62 ? 41.508 8.113 29.048 1.00 20.72 62 TRP B N 1
ATOM 2128 C CA . TRP B 1 62 ? 41.215 6.693 28.895 1.00 20.80 62 TRP B CA 1
ATOM 2129 C C . TRP B 1 62 ? 42.246 5.974 28.035 1.00 21.19 62 TRP B C 1
ATOM 2130 O O . TRP B 1 62 ? 42.768 6.528 27.060 1.00 22.37 62 TRP B O 1
ATOM 2141 N N . VAL B 1 63 ? 42.544 4.735 28.405 1.00 21.52 63 VAL B N 1
ATOM 2142 C CA . VAL B 1 63 ? 43.514 3.944 27.664 1.00 22.45 63 VAL B CA 1
ATOM 2143 C C . VAL B 1 63 ? 42.826 2.708 27.111 1.00 23.11 63 VAL B C 1
ATOM 2144 O O . VAL B 1 63 ? 42.121 1.999 27.832 1.00 23.03 63 VAL B O 1
ATOM 2148 N N . LEU B 1 64 ? 43.023 2.458 25.823 1.00 23.19 64 LEU B N 1
ATOM 2149 C CA . LEU B 1 64 ? 42.422 1.304 25.173 1.00 23.88 64 LEU B CA 1
ATOM 2150 C C . LEU B 1 64 ? 43.510 0.437 24.557 1.00 24.66 64 LEU B C 1
ATOM 2151 O O . LEU B 1 64 ? 44.302 0.912 23.742 1.00 26.48 64 LEU B O 1
ATOM 2156 N N . TYR B 1 65 ? 43.563 -0.826 24.969 1.00 22.90 65 TYR B N 1
ATOM 2157 C CA . TYR B 1 65 ? 44.540 -1.766 24.426 1.00 24.33 65 TYR B CA 1
ATOM 2158 C C . TYR B 1 65 ? 43.777 -2.716 23.520 1.00 24.96 65 TYR B C 1
ATOM 2159 O O . TYR B 1 65 ? 42.711 -3.206 23.890 1.00 25.42 65 TYR B O 1
ATOM 2168 N N . HIS B 1 66 ? 44.316 -2.983 22.334 1.00 25.51 66 HIS B N 1
ATOM 2169 C CA . HIS B 1 66 ? 43.640 -3.864 21.392 1.00 25.78 66 HIS B CA 1
ATOM 2170 C C . HIS B 1 66 ? 44.529 -4.994 20.894 1.00 26.03 66 HIS B C 1
ATOM 2171 O O . HIS B 1 66 ? 45.750 -4.854 20.807 1.00 25.31 66 HIS B O 1
ATOM 2178 N N . GLY B 1 67 ? 43.896 -6.116 20.573 1.00 26.59 67 GLY B N 1
ATOM 2179 C CA . GLY B 1 67 ? 44.619 -7.277 20.089 1.00 29.51 67 GLY B CA 1
ATOM 2180 C C . GLY B 1 67 ? 43.651 -8.315 19.559 1.00 30.56 67 GLY B C 1
ATOM 2181 O O . GLY B 1 67 ? 42.458 -8.041 19.419 1.00 30.05 67 GLY B O 1
ATOM 2182 N N . VAL B 1 68 ? 44.161 -9.508 19.270 1.00 33.86 68 VAL B N 1
ATOM 2183 C CA . VAL B 1 68 ? 43.335 -10.589 18.741 1.00 37.08 68 VAL B CA 1
ATOM 2184 C C . VAL B 1 68 ? 43.874 -11.964 19.125 1.00 38.21 68 VAL B C 1
ATOM 2185 O O . VAL B 1 68 ? 44.903 -12.403 18.609 1.00 40.49 68 VAL B O 1
ATOM 2189 N N . HIS B 1 69 ? 43.173 -12.639 20.030 1.00 37.94 69 HIS B N 1
ATOM 2190 C CA . HIS B 1 69 ? 43.572 -13.970 20.472 1.00 38.35 69 HIS B CA 1
ATOM 2191 C C . HIS B 1 69 ? 42.681 -14.991 19.770 1.00 37.57 69 HIS B C 1
ATOM 2192 O O . HIS B 1 69 ? 41.462 -14.979 19.935 1.00 36.38 69 HIS B O 1
ATOM 2199 N N . LYS B 1 70 ? 43.292 -15.874 18.986 1.00 37.74 70 LYS B N 1
ATOM 2200 C CA . LYS B 1 70 ? 42.536 -16.880 18.248 1.00 38.03 70 LYS B CA 1
ATOM 2201 C C . LYS B 1 70 ? 41.493 -16.210 17.360 1.00 37.39 70 LYS B C 1
ATOM 2202 O O . LYS B 1 70 ? 41.822 -15.341 16.553 1.00 38.47 70 LYS B O 1
ATOM 2208 N N . ASP B 1 71 ? 40.234 -16.608 17.516 1.00 36.85 71 ASP B N 1
ATOM 2209 C CA . ASP B 1 71 ? 39.149 -16.050 16.717 1.00 36.30 71 ASP B CA 1
ATOM 2210 C C . ASP B 1 71 ? 38.423 -14.936 17.469 1.00 34.43 71 ASP B C 1
ATOM 2211 O O . ASP B 1 71 ? 37.274 -14.618 17.165 1.00 34.14 71 ASP B O 1
ATOM 2216 N N . LEU B 1 72 ? 39.097 -14.343 18.449 1.00 31.62 72 LEU B N 1
ATOM 2217 C CA . LEU B 1 72 ? 38.493 -13.280 19.246 1.00 29.15 72 LEU B CA 1
ATOM 2218 C C . LEU B 1 72 ? 39.208 -11.943 19.168 1.00 26.54 72 LEU B C 1
ATOM 2219 O O . LEU B 1 72 ? 40.436 -11.877 19.219 1.00 29.24 72 LEU B O 1
ATOM 2224 N N . ARG B 1 73 ? 38.427 -10.876 19.043 1.00 25.97 73 ARG B N 1
ATOM 2225 C CA . ARG B 1 73 ? 38.979 -9.533 19.033 1.00 24.76 73 ARG B CA 1
ATOM 2226 C C . ARG B 1 73 ? 38.983 -9.186 20.516 1.00 23.88 73 ARG B C 1
ATOM 2227 O O . ARG B 1 73 ? 37.969 -9.360 21.191 1.00 26.08 73 ARG B O 1
ATOM 2235 N N . ILE B 1 74 ? 40.112 -8.721 21.031 1.00 23.29 74 ILE B N 1
ATOM 2236 C CA . ILE B 1 74 ? 40.186 -8.388 22.449 1.00 23.50 74 ILE B CA 1
ATOM 2237 C C . ILE B 1 74 ? 40.557 -6.938 22.686 1.00 22.94 74 ILE B C 1
ATOM 2238 O O . ILE B 1 74 ? 41.555 -6.446 22.160 1.00 24.32 74 ILE B O 1
ATOM 2243 N N . ASN B 1 75 ? 39.743 -6.257 23.484 1.00 21.79 75 ASN B N 1
ATOM 2244 C CA . ASN B 1 75 ? 40.013 -4.875 23.830 1.00 21.73 75 ASN B CA 1
ATOM 2245 C C . ASN B 1 75 ? 39.959 -4.758 25.339 1.00 20.66 75 ASN B C 1
ATOM 2246 O O . ASN B 1 75 ? 39.149 -5.412 25.995 1.00 22.86 75 ASN B O 1
ATOM 2251 N N . VAL B 1 76 ? 40.855 -3.948 25.885 1.00 20.03 76 VAL B N 1
ATOM 2252 C CA . VAL B 1 76 ? 40.882 -3.698 27.318 1.00 19.40 76 VAL B CA 1
ATOM 2253 C C . VAL B 1 76 ? 40.799 -2.188 27.445 1.00 19.62 76 VAL B C 1
ATOM 2254 O O . VAL B 1 76 ? 41.618 -1.471 26.873 1.00 19.77 76 VAL B O 1
ATOM 2258 N N . VAL B 1 77 ? 39.795 -1.698 28.164 1.00 18.16 77 VAL B N 1
ATOM 2259 C CA . VAL B 1 77 ? 39.646 -0.264 28.347 1.00 18.23 77 VAL B CA 1
ATOM 2260 C C . VAL B 1 77 ? 39.823 0.076 29.826 1.00 18.51 77 VAL B C 1
ATOM 2261 O O . VAL B 1 77 ? 39.297 -0.617 30.700 1.00 19.43 77 VAL B O 1
ATOM 2265 N N . CYS B 1 78 ? 40.596 1.130 30.083 1.00 18.29 78 CYS B N 1
ATOM 2266 C CA . CYS B 1 78 ? 40.887 1.606 31.434 1.00 18.35 78 CYS B CA 1
ATOM 2267 C C . CYS B 1 78 ? 40.569 3.089 31.505 1.00 18.76 78 CYS B C 1
ATOM 2268 O O . CYS B 1 78 ? 40.717 3.806 30.518 1.00 18.49 78 CYS B O 1
ATOM 2271 N N . PRO B 1 79 ? 40.144 3.575 32.680 1.00 18.30 79 PRO B N 1
ATOM 2272 C CA . PRO B 1 79 ? 39.817 4.996 32.833 1.00 19.98 79 PRO B CA 1
ATOM 2273 C C . PRO B 1 79 ? 41.040 5.909 32.824 1.00 20.33 79 PRO B C 1
ATOM 2274 O O . PRO B 1 79 ? 40.911 7.129 32.710 1.00 21.71 79 PRO B O 1
ATOM 2278 N N . GLY B 1 80 ? 42.221 5.317 32.957 1.00 20.81 80 GLY B N 1
ATOM 2279 C CA . GLY B 1 80 ? 43.442 6.100 32.927 1.00 23.23 80 GLY B CA 1
ATOM 2280 C C . GLY B 1 80 ? 43.725 6.936 34.161 1.00 22.98 80 GLY B C 1
ATOM 2281 O O . GLY B 1 80 ? 43.023 6.861 35.168 1.00 23.11 80 GLY B O 1
ATOM 2282 N N . ARG B 1 81 ? 44.765 7.753 34.063 1.00 23.93 81 ARG B N 1
ATOM 2283 C CA . ARG B 1 81 ? 45.196 8.602 35.163 1.00 26.55 81 ARG B CA 1
ATOM 2284 C C . ARG B 1 81 ? 44.405 9.888 35.322 1.00 24.96 81 ARG B C 1
ATOM 2285 O O . ARG B 1 81 ? 44.023 10.525 34.342 1.00 26.25 81 ARG B O 1
ATOM 2293 N N . ASP B 1 82 ? 44.158 10.264 36.573 1.00 24.80 82 ASP B N 1
ATOM 2294 C CA . ASP B 1 82 ? 43.452 11.498 36.867 1.00 25.24 82 ASP B CA 1
ATOM 2295 C C . ASP B 1 82 ? 44.423 12.611 36.473 1.00 26.60 82 ASP B C 1
ATOM 2296 O O . ASP B 1 82 ? 45.603 12.560 36.817 1.00 27.09 82 ASP B O 1
ATOM 2301 N N . ALA B 1 83 ? 43.931 13.608 35.749 1.00 27.41 83 ALA B N 1
ATOM 2302 C CA . ALA B 1 83 ? 44.778 14.708 35.297 1.00 29.43 83 ALA B CA 1
ATOM 2303 C C . ALA B 1 83 ? 45.449 15.487 36.427 1.00 30.94 83 ALA B C 1
ATOM 2304 O O . ALA B 1 83 ? 46.605 15.892 36.302 1.00 32.12 83 ALA B O 1
ATOM 2306 N N . ALA B 1 84 ? 44.733 15.682 37.529 1.00 30.28 84 ALA B N 1
ATOM 2307 C CA . ALA B 1 84 ? 45.258 16.439 38.663 1.00 31.77 84 ALA B CA 1
ATOM 2308 C C . ALA B 1 84 ? 46.144 15.658 39.634 1.00 33.23 84 ALA B C 1
ATOM 2309 O O . ALA B 1 84 ? 47.142 16.184 40.126 1.00 32.85 84 ALA B O 1
ATOM 2311 N N . LEU B 1 85 ? 45.782 14.411 39.911 1.00 33.38 85 LEU B N 1
ATOM 2312 C CA . LEU B 1 85 ? 46.543 13.596 40.854 1.00 35.47 85 LEU B CA 1
ATOM 2313 C C . LEU B 1 85 ? 47.564 12.653 40.228 1.00 36.02 85 LEU B C 1
ATOM 2314 O O . LEU B 1 85 ? 48.694 12.560 40.702 1.00 39.04 85 LEU B O 1
ATOM 2319 N N . GLY B 1 86 ? 47.173 11.943 39.179 1.00 34.82 86 GLY B N 1
ATOM 2320 C CA . GLY B 1 86 ? 48.107 11.033 38.542 1.00 33.27 86 GLY B CA 1
ATOM 2321 C C . GLY B 1 86 ? 47.910 9.567 38.891 1.00 32.50 86 GLY B C 1
ATOM 2322 O O . GLY B 1 86 ? 48.742 8.732 38.537 1.00 34.96 86 GLY B O 1
ATOM 2323 N N . ILE B 1 87 ? 46.826 9.249 39.593 1.00 29.59 87 ILE B N 1
ATOM 2324 C CA . ILE B 1 87 ? 46.533 7.866 39.954 1.00 27.14 87 ILE B CA 1
ATOM 2325 C C . ILE B 1 87 ? 45.318 7.391 39.168 1.00 23.80 87 ILE B C 1
ATOM 2326 O O . ILE B 1 87 ? 44.616 8.196 38.566 1.00 22.57 87 ILE B O 1
ATOM 2331 N N . ASP B 1 88 ? 45.082 6.082 39.176 1.00 22.09 88 ASP B N 1
ATOM 2332 C CA . ASP B 1 88 ? 43.956 5.500 38.454 1.00 22.04 88 ASP B CA 1
ATOM 2333 C C . ASP B 1 88 ? 42.631 6.134 38.849 1.00 20.37 88 ASP B C 1
ATOM 2334 O O . ASP B 1 88 ? 42.351 6.335 40.036 1.00 20.32 88 ASP B O 1
ATOM 2339 N N . SER B 1 89 ? 41.810 6.427 37.847 1.00 19.59 89 SER B N 1
ATOM 2340 C CA . SER B 1 89 ? 40.506 7.030 38.083 1.00 19.44 89 SER B CA 1
ATOM 2341 C C . SER B 1 89 ? 39.495 5.941 38.411 1.00 18.99 89 SER B C 1
ATOM 2342 O O . SER B 1 89 ? 38.651 5.586 37.588 1.00 17.72 89 SER B O 1
ATOM 2345 N N . VAL B 1 90 ? 39.588 5.419 39.629 1.00 18.72 90 VAL B N 1
ATOM 2346 C CA . VAL B 1 90 ? 38.702 4.355 40.082 1.00 17.99 90 VAL B CA 1
ATOM 2347 C C . VAL B 1 90 ? 37.302 4.873 40.411 1.00 15.83 90 VAL B C 1
ATOM 2348 O O . VAL B 1 90 ? 37.060 6.077 40.420 1.00 17.00 90 VAL B O 1
ATOM 2352 N N . GLY B 1 91 ? 36.373 3.958 40.657 1.00 16.58 91 GLY B N 1
ATOM 2353 C CA . GLY B 1 91 ? 35.034 4.402 40.996 1.00 17.06 91 GLY B CA 1
ATOM 2354 C C . GLY B 1 91 ? 33.986 4.162 39.932 1.00 14.91 91 GLY B C 1
ATOM 2355 O O . GLY B 1 91 ? 34.293 3.866 38.774 1.00 15.57 91 GLY B O 1
ATOM 2356 N N . THR B 1 92 ? 32.730 4.345 40.326 1.00 14.66 92 THR B N 1
ATOM 2357 C CA . THR B 1 92 ? 31.608 4.088 39.439 1.00 15.91 92 THR B CA 1
ATOM 2358 C C . THR B 1 92 ? 31.437 5.026 38.257 1.00 14.73 92 THR B C 1
ATOM 2359 O O . THR B 1 92 ? 31.068 4.576 37.175 1.00 16.50 92 THR B O 1
ATOM 2363 N N . VAL B 1 93 ? 31.700 6.317 38.437 1.00 14.17 93 VAL B N 1
ATOM 2364 C CA . VAL B 1 93 ? 31.524 7.245 37.332 1.00 14.39 93 VAL B CA 1
ATOM 2365 C C . VAL B 1 93 ? 32.471 6.946 36.159 1.00 15.30 93 VAL B C 1
ATOM 2366 O O . VAL B 1 93 ? 32.003 6.756 35.039 1.00 16.59 93 VAL B O 1
ATOM 2370 N N . PRO B 1 94 ? 33.800 6.874 36.389 1.00 14.79 94 PRO B N 1
ATOM 2371 C CA . PRO B 1 94 ? 34.671 6.576 35.246 1.00 15.49 94 PRO B CA 1
ATOM 2372 C C . PRO B 1 94 ? 34.391 5.194 34.635 1.00 16.14 94 PRO B C 1
ATOM 2373 O O . PRO B 1 94 ? 34.455 5.019 33.416 1.00 15.99 94 PRO B O 1
ATOM 2377 N N . ALA B 1 95 ? 34.092 4.208 35.477 1.00 15.51 95 ALA B N 1
ATOM 2378 C CA . ALA B 1 95 ? 33.813 2.866 34.979 1.00 14.98 95 ALA B CA 1
ATOM 2379 C C . ALA B 1 95 ? 32.586 2.897 34.077 1.00 15.60 95 ALA B C 1
ATOM 2380 O O . ALA B 1 95 ? 32.581 2.278 33.013 1.00 16.61 95 ALA B O 1
ATOM 2382 N N . SER B 1 96 ? 31.551 3.620 34.491 1.00 16.40 96 SER B N 1
ATOM 2383 C CA . SER B 1 96 ? 30.338 3.684 33.684 1.00 16.72 96 SER B CA 1
ATOM 2384 C C . SER B 1 96 ? 30.609 4.368 32.343 1.00 16.72 96 SER B C 1
ATOM 2385 O O . SER B 1 96 ? 30.110 3.932 31.308 1.00 16.92 96 SER B O 1
ATOM 2388 N N . LEU B 1 97 ? 31.412 5.426 32.365 1.00 16.97 97 LEU B N 1
ATOM 2389 C CA . LEU B 1 97 ? 31.738 6.166 31.153 1.00 15.84 97 LEU B CA 1
ATOM 2390 C C . LEU B 1 97 ? 32.494 5.336 30.130 1.00 17.36 97 LEU B C 1
ATOM 2391 O O . LEU B 1 97 ? 32.126 5.314 28.954 1.00 17.21 97 LEU B O 1
ATOM 2396 N N . ILE B 1 98 ? 33.555 4.659 30.562 1.00 16.21 98 ILE B N 1
ATOM 2397 C CA . ILE B 1 98 ? 34.326 3.867 29.613 1.00 17.02 98 ILE B CA 1
ATOM 2398 C C . ILE B 1 98 ? 33.564 2.647 29.122 1.00 16.83 98 ILE B C 1
ATOM 2399 O O . ILE B 1 98 ? 33.806 2.178 28.008 1.00 18.27 98 ILE B O 1
ATOM 2404 N N . THR B 1 99 ? 32.639 2.141 29.936 1.00 18.19 99 THR B N 1
ATOM 2405 C CA . THR B 1 99 ? 31.826 0.997 29.541 1.00 17.58 99 THR B CA 1
ATOM 2406 C C . THR B 1 99 ? 30.896 1.479 28.429 1.00 18.73 99 THR B C 1
ATOM 2407 O O . THR B 1 99 ? 30.755 0.832 27.395 1.00 18.56 99 THR B O 1
ATOM 2411 N N . PHE B 1 100 ? 30.278 2.635 28.648 1.00 18.03 100 PHE B N 1
ATOM 2412 C CA . PHE B 1 100 ? 29.368 3.219 27.679 1.00 19.51 100 PHE B CA 1
ATOM 2413 C C . PHE B 1 100 ? 30.078 3.522 26.363 1.00 19.95 100 PHE B C 1
ATOM 2414 O O . PHE B 1 100 ? 29.638 3.102 25.291 1.00 20.55 100 PHE B O 1
ATOM 2422 N N . ALA B 1 101 ? 31.186 4.247 26.453 1.00 18.67 101 ALA B N 1
ATOM 2423 C CA . ALA B 1 101 ? 31.934 4.638 25.270 1.00 18.51 101 ALA B CA 1
ATOM 2424 C C . ALA B 1 101 ? 32.490 3.457 24.491 1.00 19.82 101 ALA B C 1
ATOM 2425 O O . ALA B 1 101 ? 32.429 3.435 23.259 1.00 19.12 101 ALA B O 1
ATOM 2427 N N . SER B 1 102 ? 33.023 2.465 25.194 1.00 19.48 102 SER B N 1
ATOM 2428 C CA . SER B 1 102 ? 33.591 1.315 24.505 1.00 19.88 102 SER B CA 1
ATOM 2429 C C . SER B 1 102 ? 32.522 0.455 23.835 1.00 20.57 102 SER B C 1
ATOM 2430 O O . SER B 1 102 ? 32.765 -0.108 22.767 1.00 21.35 102 SER B O 1
ATOM 2433 N N . ILE B 1 103 ? 31.340 0.360 24.439 1.00 20.79 103 ILE B N 1
ATOM 2434 C CA . ILE B 1 103 ? 30.262 -0.425 23.843 1.00 22.84 103 ILE B CA 1
ATOM 2435 C C . ILE B 1 103 ? 29.778 0.236 22.554 1.00 24.56 103 ILE B C 1
ATOM 2436 O O . ILE B 1 103 ? 29.611 -0.431 21.531 1.00 25.41 103 ILE B O 1
ATOM 2441 N N . GLN B 1 104 ? 29.555 1.544 22.603 1.00 25.08 104 GLN B N 1
ATOM 2442 C CA . GLN B 1 104 ? 29.070 2.262 21.426 1.00 26.21 104 GLN B CA 1
ATOM 2443 C C . GLN B 1 104 ? 30.068 2.247 20.278 1.00 27.18 104 GLN B C 1
ATOM 2444 O O . GLN B 1 104 ? 29.682 2.188 19.108 1.00 28.53 104 GLN B O 1
ATOM 2450 N N . ALA B 1 105 ? 31.353 2.288 20.611 1.00 24.85 105 ALA B N 1
ATOM 2451 C CA . ALA B 1 105 ? 32.399 2.302 19.596 1.00 24.59 105 ALA B CA 1
ATOM 2452 C C . ALA B 1 105 ? 32.786 0.925 19.069 1.00 25.40 105 ALA B C 1
ATOM 2453 O O . ALA B 1 105 ? 32.960 0.744 17.858 1.00 26.81 105 ALA B O 1
ATOM 2455 N N . LEU B 1 106 ? 32.911 -0.046 19.969 1.00 25.21 106 LEU B N 1
ATOM 2456 C CA . LEU B 1 106 ? 33.336 -1.391 19.586 1.00 26.80 106 LEU B CA 1
ATOM 2457 C C . LEU B 1 106 ? 32.239 -2.430 19.374 1.00 27.36 106 LEU B C 1
ATOM 2458 O O . LEU B 1 106 ? 32.474 -3.450 18.725 1.00 29.49 106 LEU B O 1
ATOM 2463 N N . LYS B 1 107 ? 31.052 -2.181 19.916 1.00 28.31 107 LYS B N 1
ATOM 2464 C CA . LYS B 1 107 ? 29.934 -3.109 19.771 1.00 28.86 107 LYS B CA 1
ATOM 2465 C C . LYS B 1 107 ? 30.347 -4.545 20.109 1.00 28.03 107 LYS B C 1
ATOM 2466 O O . LYS B 1 107 ? 30.180 -5.460 19.299 1.00 28.65 107 LYS B O 1
ATOM 2472 N N . PRO B 1 108 ? 30.892 -4.763 21.316 1.00 26.83 108 PRO B N 1
ATOM 2473 C CA . PRO B 1 108 ? 31.317 -6.105 21.724 1.00 25.22 108 PRO B CA 1
ATOM 2474 C C . PRO B 1 108 ? 30.142 -7.057 21.911 1.00 24.91 108 PRO B C 1
ATOM 2475 O O . PRO B 1 108 ? 28.998 -6.627 22.054 1.00 26.04 108 PRO B O 1
ATOM 2479 N N . ASP B 1 109 ? 30.434 -8.352 21.907 1.00 24.54 109 ASP B N 1
ATOM 2480 C CA . ASP B 1 109 ? 29.405 -9.361 22.101 1.00 25.46 109 ASP B CA 1
ATOM 2481 C C . ASP B 1 109 ? 29.228 -9.574 23.594 1.00 24.01 109 ASP B C 1
ATOM 2482 O O . ASP B 1 109 ? 28.154 -9.950 24.056 1.00 25.34 109 ASP B O 1
ATOM 2487 N N . ILE B 1 110 ? 30.292 -9.313 24.347 1.00 23.76 110 ILE B N 1
ATOM 2488 C CA . ILE B 1 110 ? 30.261 -9.498 25.790 1.00 22.51 110 ILE B CA 1
ATOM 2489 C C . ILE B 1 110 ? 31.279 -8.593 26.477 1.00 21.53 110 ILE B C 1
ATOM 2490 O O . ILE B 1 110 ? 32.311 -8.257 25.902 1.00 21.06 110 ILE B O 1
ATOM 2495 N N . ILE B 1 111 ? 30.970 -8.191 27.706 1.00 20.66 111 ILE B N 1
ATOM 2496 C CA . ILE B 1 111 ? 31.858 -7.339 28.483 1.00 21.49 111 ILE B CA 1
ATOM 2497 C C . ILE B 1 111 ? 32.332 -8.136 29.686 1.00 19.59 111 ILE B C 1
ATOM 2498 O O . ILE B 1 111 ? 31.568 -8.902 30.260 1.00 21.27 111 ILE B O 1
ATOM 2503 N N . ILE B 1 112 ? 33.595 -7.974 30.050 1.00 18.67 112 ILE B N 1
ATOM 2504 C CA . ILE B 1 112 ? 34.113 -8.647 31.231 1.00 19.34 112 ILE B CA 1
ATOM 2505 C C . ILE B 1 112 ? 34.722 -7.575 32.123 1.00 18.43 112 ILE B C 1
ATOM 2506 O O . ILE B 1 112 ? 35.688 -6.922 31.735 1.00 17.94 112 ILE B O 1
ATOM 2511 N N . ASN B 1 113 ? 34.138 -7.375 33.301 1.00 17.79 113 ASN B N 1
ATOM 2512 C CA . ASN B 1 113 ? 34.664 -6.405 34.257 1.00 16.96 113 ASN B CA 1
ATOM 2513 C C . ASN B 1 113 ? 35.595 -7.228 35.142 1.00 16.66 113 ASN B C 1
ATOM 2514 O O . ASN B 1 113 ? 35.138 -8.043 35.947 1.00 17.48 113 ASN B O 1
ATOM 2519 N N . ALA B 1 114 ? 36.899 -7.030 34.972 1.00 16.73 114 ALA B N 1
ATOM 2520 C CA . ALA B 1 114 ? 37.899 -7.767 35.734 1.00 17.45 114 ALA B CA 1
ATOM 2521 C C . ALA B 1 114 ? 38.661 -6.825 36.645 1.00 16.05 114 ALA B C 1
ATOM 2522 O O . ALA B 1 114 ? 39.072 -5.743 36.224 1.00 17.82 114 ALA B O 1
ATOM 2524 N N . GLY B 1 115 ? 38.847 -7.240 37.893 1.00 16.75 115 GLY B N 1
ATOM 2525 C CA . GLY B 1 115 ? 39.576 -6.406 38.824 1.00 17.05 115 GLY B CA 1
ATOM 2526 C C . GLY B 1 115 ? 39.691 -7.019 40.202 1.00 17.62 115 GLY B C 1
ATOM 2527 O O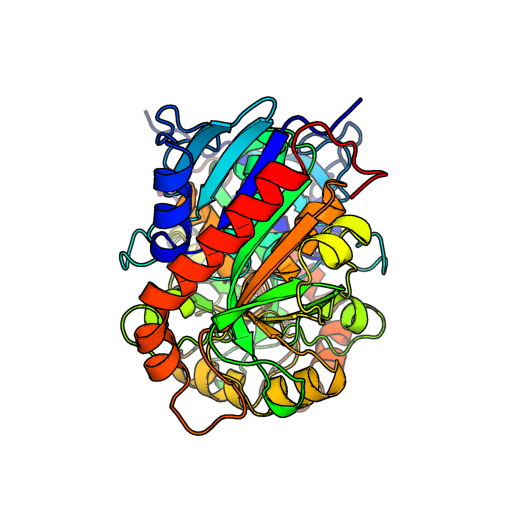 . GLY B 1 115 ? 39.223 -8.133 40.455 1.00 17.22 115 GLY B O 1
ATOM 2528 N N . THR B 1 116 ? 40.335 -6.281 41.095 1.00 19.07 116 THR B N 1
ATOM 2529 C CA . THR B 1 116 ? 40.518 -6.723 42.466 1.00 18.44 116 THR B CA 1
ATOM 2530 C C . THR B 1 116 ? 39.316 -6.306 43.308 1.00 19.18 116 THR B C 1
ATOM 2531 O O . THR B 1 116 ? 38.550 -5.414 42.931 1.00 20.15 116 THR B O 1
ATOM 2535 N N . CYS B 1 117 ? 39.143 -6.957 44.450 1.00 18.68 117 CYS B N 1
ATOM 2536 C CA . CYS B 1 117 ? 38.021 -6.646 45.310 1.00 19.51 117 CYS B CA 1
ATOM 2537 C C . CYS B 1 117 ? 38.285 -7.089 46.733 1.00 20.76 117 CYS B C 1
ATOM 2538 O O . CYS B 1 117 ? 39.287 -7.755 47.022 1.00 19.58 117 CYS B O 1
ATOM 2541 N N . GLY B 1 118 ? 37.381 -6.695 47.619 1.00 19.80 118 GLY B N 1
ATOM 2542 C CA . GLY B 1 118 ? 37.472 -7.109 49.005 1.00 20.32 118 GLY B CA 1
ATOM 2543 C C . GLY B 1 118 ? 36.592 -8.341 49.110 1.00 20.75 118 GLY B C 1
ATOM 2544 O O . GLY B 1 118 ? 35.662 -8.518 48.317 1.00 18.38 118 GLY B O 1
ATOM 2545 N N . GLY B 1 119 ? 36.876 -9.210 50.074 1.00 20.89 119 GLY B N 1
ATOM 2546 C CA . GLY B 1 119 ? 36.063 -10.401 50.224 1.00 22.25 119 GLY B CA 1
ATOM 2547 C C . GLY B 1 119 ? 35.709 -10.669 51.671 1.00 22.21 119 GLY B C 1
ATOM 2548 O O . GLY B 1 119 ? 36.386 -10.186 52.570 1.00 23.12 119 GLY B O 1
ATOM 2549 N N . PHE B 1 120 ? 34.637 -11.421 51.893 1.00 23.65 120 PHE B N 1
ATOM 2550 C CA . PHE B 1 120 ? 34.214 -11.766 53.246 1.00 25.20 120 PHE B CA 1
ATOM 2551 C C . PHE B 1 120 ? 34.573 -13.217 53.545 1.00 26.36 120 PHE B C 1
ATOM 2552 O O . PHE B 1 120 ? 34.061 -14.140 52.908 1.00 25.88 120 PHE B O 1
ATOM 2560 N N . LYS B 1 121 ? 35.460 -13.401 54.517 1.00 27.63 121 LYS B N 1
ATOM 2561 C CA . LYS B 1 121 ? 35.916 -14.725 54.936 1.00 30.29 121 LYS B CA 1
ATOM 2562 C C . LYS B 1 121 ? 34.741 -15.625 55.322 1.00 31.15 121 LYS B C 1
ATOM 2563 O O . LYS B 1 121 ? 34.677 -16.790 54.919 1.00 30.40 121 LYS B O 1
ATOM 2569 N N . VAL B 1 122 ? 33.813 -15.081 56.104 1.00 32.86 122 VAL B N 1
ATOM 2570 C CA . VAL B 1 122 ? 32.647 -15.839 56.545 1.00 34.07 122 VAL B CA 1
ATOM 2571 C C . VAL B 1 122 ? 31.831 -16.336 55.360 1.00 33.27 122 VAL B C 1
ATOM 2572 O O . VAL B 1 122 ? 31.058 -17.287 55.478 1.00 34.65 122 VAL B O 1
ATOM 2576 N N . LYS B 1 123 ? 32.004 -15.685 54.216 1.00 31.97 123 LYS B N 1
ATOM 2577 C CA . LYS B 1 123 ? 31.277 -16.059 53.012 1.00 31.17 123 LYS B CA 1
ATOM 2578 C C . LYS B 1 123 ? 32.057 -17.053 52.158 1.00 30.30 123 LYS B C 1
ATOM 2579 O O . LYS B 1 123 ? 31.606 -17.444 51.080 1.00 30.68 123 LYS B O 1
ATOM 2585 N N . GLY B 1 124 ? 33.229 -17.451 52.642 1.00 29.77 124 GLY B N 1
ATOM 2586 C CA . GLY B 1 124 ? 34.038 -18.411 51.914 1.00 29.02 124 GLY B CA 1
ATOM 2587 C C . GLY B 1 124 ? 35.138 -17.817 51.057 1.00 28.22 124 GLY B C 1
ATOM 2588 O O . GLY B 1 124 ? 35.870 -18.552 50.397 1.00 28.50 124 GLY B O 1
ATOM 2589 N N . ALA B 1 125 ? 35.269 -16.494 51.067 1.00 26.79 125 ALA B N 1
ATOM 2590 C CA . ALA B 1 125 ? 36.296 -15.838 50.267 1.00 25.60 125 ALA B CA 1
ATOM 2591 C C . ALA B 1 125 ? 37.671 -15.894 50.924 1.00 26.08 125 ALA B C 1
ATOM 2592 O O . ALA B 1 125 ? 37.804 -15.721 52.134 1.00 27.58 125 ALA B O 1
ATOM 2594 N N . ASN B 1 126 ? 38.692 -16.150 50.113 1.00 25.80 126 ASN B N 1
ATOM 2595 C CA . ASN B 1 126 ? 40.069 -16.203 50.590 1.00 25.67 126 ASN B CA 1
ATOM 2596 C C . ASN B 1 126 ? 40.932 -15.324 49.696 1.00 25.51 126 ASN B C 1
ATOM 2597 O O . ASN B 1 126 ? 40.621 -15.131 48.521 1.00 23.63 126 ASN B O 1
ATOM 2602 N N . ILE B 1 127 ? 42.014 -14.792 50.254 1.00 25.34 127 ILE B N 1
ATOM 2603 C CA . ILE B 1 127 ? 42.925 -13.960 49.481 1.00 25.62 127 ILE B CA 1
ATOM 2604 C C . ILE B 1 127 ? 43.403 -14.766 48.277 1.00 25.51 127 ILE B C 1
ATOM 2605 O O . ILE B 1 127 ? 43.783 -15.933 48.413 1.00 25.31 127 ILE B O 1
ATOM 2610 N N . GLY B 1 128 ? 43.381 -14.148 47.102 1.00 24.52 128 GLY B N 1
ATOM 2611 C CA . GLY B 1 128 ? 43.829 -14.838 45.907 1.00 23.73 128 GLY B CA 1
ATOM 2612 C C . GLY B 1 128 ? 42.729 -15.490 45.091 1.00 23.61 128 GLY B C 1
ATOM 2613 O O . GLY B 1 128 ? 42.944 -15.838 43.929 1.00 24.32 128 GLY B O 1
ATOM 2614 N N . ASP B 1 129 ? 41.555 -15.672 45.686 1.00 22.77 129 ASP B N 1
ATOM 2615 C CA . ASP B 1 129 ? 40.445 -16.278 44.959 1.00 23.30 129 ASP B CA 1
ATOM 2616 C C . ASP B 1 129 ? 39.981 -15.361 43.839 1.00 22.54 129 ASP B C 1
ATOM 2617 O O . ASP B 1 129 ? 39.866 -14.151 44.031 1.00 23.32 129 ASP B O 1
ATOM 2622 N N . VAL B 1 130 ? 39.722 -15.935 42.671 1.00 21.67 130 VAL B N 1
ATOM 2623 C CA . VAL B 1 130 ? 39.205 -15.161 41.554 1.00 20.87 130 VAL B CA 1
ATOM 2624 C C . VAL B 1 130 ? 37.780 -15.666 41.367 1.00 20.41 130 VAL B C 1
ATOM 2625 O O . VAL B 1 130 ? 37.553 -16.787 40.904 1.00 21.79 130 VAL B O 1
ATOM 2629 N N . PHE B 1 131 ? 36.834 -14.821 41.763 1.00 19.85 131 PHE B N 1
ATOM 2630 C CA . PHE B 1 131 ? 35.405 -15.10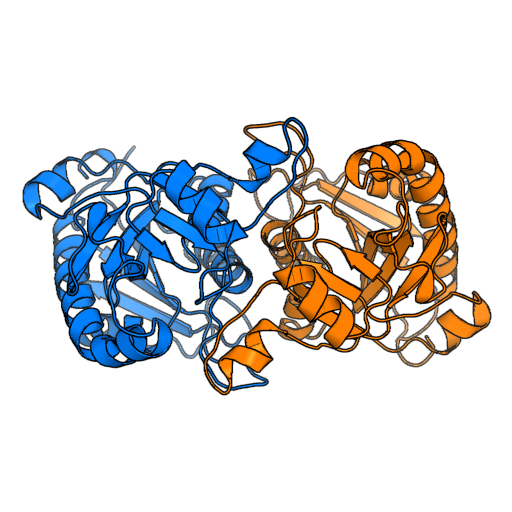7 41.714 1.00 19.61 131 PHE B CA 1
ATOM 2631 C C . PHE B 1 131 ? 34.682 -14.706 40.440 1.00 20.06 131 PHE B C 1
ATOM 2632 O O . PHE B 1 131 ? 35.034 -13.733 39.773 1.00 20.73 131 PHE B O 1
ATOM 2640 N N . LEU B 1 132 ? 33.630 -15.457 40.145 1.00 20.98 132 LEU B N 1
ATOM 2641 C CA . LEU B 1 132 ? 32.740 -15.153 39.044 1.00 20.98 132 LEU B CA 1
ATOM 2642 C C . LEU B 1 132 ? 31.630 -14.494 39.873 1.00 21.60 132 LEU B C 1
ATOM 2643 O O . LEU B 1 132 ? 31.519 -14.763 41.073 1.00 22.03 132 LEU B O 1
ATOM 2648 N N . VAL B 1 133 ? 30.825 -13.624 39.278 1.00 21.77 133 VAL B N 1
ATOM 2649 C CA . VAL B 1 133 ? 29.758 -12.980 40.035 1.00 20.62 133 VAL B CA 1
ATOM 2650 C C . VAL B 1 133 ? 28.371 -13.423 39.589 1.00 21.40 133 VAL B C 1
ATOM 2651 O O . VAL B 1 133 ? 28.091 -13.503 38.391 1.00 22.95 133 VAL B O 1
ATOM 2655 N N . SER B 1 134 ? 27.512 -13.714 40.563 1.00 21.38 134 SER B N 1
ATOM 2656 C CA . SER B 1 134 ? 26.145 -14.139 40.280 1.00 22.70 134 SER B CA 1
ATOM 2657 C C . SER B 1 134 ? 25.306 -12.911 39.950 1.00 23.60 134 SER B C 1
ATOM 2658 O O . SER B 1 134 ? 24.731 -12.807 38.864 1.00 24.89 134 SER B O 1
ATOM 2661 N N . ASP B 1 135 ? 25.231 -11.987 40.899 1.00 23.30 135 ASP B N 1
ATOM 2662 C CA . ASP B 1 135 ? 24.506 -10.745 40.696 1.00 24.80 135 ASP B CA 1
ATOM 2663 C C . ASP B 1 135 ? 25.247 -9.638 41.429 1.00 22.98 135 ASP B C 1
ATOM 2664 O O . ASP B 1 135 ? 26.159 -9.904 42.216 1.00 22.11 135 ASP B O 1
ATOM 2669 N N . VAL B 1 136 ? 24.859 -8.399 41.165 1.00 22.70 136 VAL B N 1
ATOM 2670 C CA . VAL B 1 136 ? 25.529 -7.266 41.772 1.00 22.11 136 VAL B CA 1
ATOM 2671 C C . VAL B 1 136 ? 24.534 -6.220 42.261 1.00 22.28 136 VAL B C 1
ATOM 2672 O O . VAL B 1 136 ? 23.426 -6.111 41.739 1.00 22.44 136 VAL B O 1
ATOM 2676 N N . VAL B 1 137 ? 24.935 -5.467 43.280 1.00 19.51 137 VAL B N 1
ATOM 2677 C CA . VAL B 1 137 ? 24.100 -4.412 43.844 1.00 20.24 137 VAL B CA 1
ATOM 2678 C C . VAL B 1 137 ? 24.993 -3.268 44.306 1.00 19.38 137 VAL B C 1
ATOM 2679 O O . VAL B 1 137 ? 26.223 -3.405 44.332 1.00 18.92 137 VAL B O 1
ATOM 2683 N N . PHE B 1 138 ? 24.367 -2.142 44.645 1.00 20.12 138 PHE B N 1
ATOM 2684 C CA . PHE B 1 138 ? 25.076 -0.981 45.185 1.00 18.90 138 PHE B CA 1
ATOM 2685 C C . PHE B 1 138 ? 24.718 -0.941 46.670 1.00 18.28 138 PHE B C 1
ATOM 2686 O O . PHE B 1 138 ? 23.580 -1.245 47.042 1.00 20.29 138 PHE B O 1
ATOM 2694 N N . HIS B 1 139 ? 25.659 -0.551 47.519 1.00 17.01 139 HIS B N 1
ATOM 2695 C CA . HIS B 1 139 ? 25.353 -0.435 48.940 1.00 16.54 139 HIS B CA 1
ATOM 2696 C C . HIS B 1 139 ? 25.422 1.011 49.418 1.00 19.44 139 HIS B C 1
ATOM 2697 O O . HIS B 1 139 ? 25.196 1.284 50.595 1.00 20.14 139 HIS B O 1
ATOM 2704 N N . ASP B 1 140 ? 25.711 1.941 48.512 1.00 18.83 140 ASP B N 1
ATOM 2705 C CA . ASP B 1 140 ? 25.823 3.337 48.909 1.00 17.62 140 ASP B CA 1
ATOM 2706 C C . ASP B 1 140 ? 24.951 4.322 48.148 1.00 16.96 140 ASP B C 1
ATOM 2707 O O . ASP B 1 140 ? 25.266 5.507 48.073 1.00 18.04 140 ASP B O 1
ATOM 2712 N N . ARG B 1 141 ? 23.849 3.833 47.585 1.00 16.98 141 ARG B N 1
ATOM 2713 C CA . ARG B 1 141 ? 22.911 4.710 46.892 1.00 18.19 141 ARG B CA 1
ATOM 2714 C C . ARG B 1 141 ? 21.599 4.540 47.657 1.00 18.57 141 ARG B C 1
ATOM 2715 O O . ARG B 1 141 ? 20.702 3.802 47.241 1.00 21.78 141 ARG B O 1
ATOM 2723 N N . ARG B 1 142 ? 21.518 5.221 48.796 1.00 18.14 142 ARG B N 1
ATOM 2724 C CA . ARG B 1 142 ? 20.360 5.142 49.684 1.00 18.74 142 ARG B CA 1
ATOM 2725 C C . ARG B 1 142 ? 19.332 6.236 49.415 1.00 18.58 142 ARG B C 1
ATOM 2726 O O . ARG B 1 142 ? 19.586 7.408 49.678 1.00 18.16 142 ARG B O 1
ATOM 2734 N N . ILE B 1 143 ? 18.170 5.849 48.895 1.00 19.57 143 ILE B N 1
ATOM 2735 C CA . ILE B 1 143 ? 17.111 6.817 48.606 1.00 21.15 143 ILE B CA 1
ATOM 2736 C C . ILE B 1 143 ? 15.811 6.320 49.243 1.00 23.23 143 ILE B C 1
ATOM 2737 O O . ILE B 1 143 ? 15.147 5.435 48.697 1.00 23.31 143 ILE B O 1
ATOM 2742 N N . PRO B 1 144 ? 15.432 6.891 50.402 1.00 23.15 144 PRO B N 1
ATOM 2743 C CA . PRO B 1 144 ? 14.218 6.518 51.141 1.00 25.18 144 PRO B CA 1
ATOM 2744 C C . PRO B 1 144 ? 12.879 6.934 50.536 1.00 26.17 144 PRO B C 1
ATOM 2745 O O . PRO B 1 144 ? 12.063 7.580 51.195 1.00 27.75 144 PRO B O 1
ATOM 2749 N N . ILE B 1 145 ? 12.665 6.560 49.283 1.00 26.62 145 ILE B N 1
ATOM 2750 C CA . ILE B 1 145 ? 11.423 6.847 48.572 1.00 27.25 145 ILE B CA 1
ATOM 2751 C C . ILE B 1 145 ? 11.050 5.530 47.880 1.00 28.46 145 ILE B C 1
ATOM 2752 O O . ILE B 1 145 ? 11.849 4.966 47.137 1.00 27.56 145 ILE B O 1
ATOM 2757 N N . PRO B 1 146 ? 9.825 5.029 48.124 1.00 28.83 146 PRO B N 1
ATOM 2758 C CA . PRO B 1 146 ? 9.226 3.791 47.609 1.00 31.06 146 PRO B CA 1
ATOM 2759 C C . PRO B 1 146 ? 9.855 2.982 46.470 1.00 33.03 146 PRO B C 1
ATOM 2760 O O . PRO B 1 146 ? 10.158 1.803 46.646 1.00 37.15 146 PRO B O 1
ATOM 2764 N N . MET B 1 147 ? 10.023 3.595 45.306 1.00 32.22 147 MET B N 1
ATOM 2765 C CA . MET B 1 147 ? 10.591 2.919 44.142 1.00 28.69 147 MET B CA 1
ATOM 2766 C C . MET B 1 147 ? 12.051 3.310 43.930 1.00 27.49 147 MET B C 1
ATOM 2767 O O . MET B 1 147 ? 12.850 2.533 43.396 1.00 25.56 147 MET B O 1
ATOM 2772 N N . PHE B 1 148 ? 12.391 4.528 44.336 1.00 24.59 148 PHE B N 1
ATOM 2773 C CA . PHE B 1 148 ? 13.761 5.009 44.206 1.00 23.54 148 PHE B CA 1
ATOM 2774 C C . PHE B 1 148 ? 14.697 4.152 45.042 1.00 23.69 148 PHE B C 1
ATOM 2775 O O . PHE B 1 148 ? 15.876 3.997 44.709 1.00 23.25 148 PHE B O 1
ATOM 2783 N N . ASP B 1 149 ? 14.176 3.604 46.134 1.00 24.43 149 ASP B N 1
ATOM 2784 C CA . ASP B 1 149 ? 14.991 2.769 47.001 1.00 25.19 149 ASP B CA 1
ATOM 2785 C C . ASP B 1 149 ? 15.524 1.552 46.248 1.00 24.66 149 ASP B C 1
ATOM 2786 O O . ASP B 1 149 ? 16.728 1.297 46.250 1.00 22.84 149 ASP B O 1
ATOM 2791 N N . LEU B 1 150 ? 14.634 0.815 45.590 1.00 23.73 150 LEU B N 1
ATOM 2792 C CA . LEU B 1 150 ? 15.034 -0.357 44.817 1.00 22.91 150 LEU B CA 1
ATOM 2793 C C . LEU B 1 150 ? 15.938 0.064 43.656 1.00 22.39 150 LEU B C 1
ATOM 2794 O O . LEU B 1 150 ? 16.805 -0.692 43.217 1.00 23.73 150 LEU B O 1
ATOM 2799 N N . TYR B 1 151 ? 15.724 1.276 43.158 1.00 22.20 151 TYR B N 1
ATOM 2800 C CA . TYR B 1 151 ? 16.522 1.800 42.057 1.00 21.80 151 TYR B CA 1
ATOM 2801 C C . TYR B 1 151 ? 17.960 2.023 42.525 1.00 20.84 151 TYR B C 1
ATOM 2802 O O . TYR B 1 151 ? 18.914 1.669 41.829 1.00 21.10 151 TYR B O 1
ATOM 2811 N N . GLY B 1 152 ? 18.104 2.609 43.707 1.00 19.81 152 GLY B N 1
ATOM 2812 C CA . GLY B 1 152 ? 19.428 2.866 44.247 1.00 19.71 152 GLY B CA 1
ATOM 2813 C C . GLY B 1 152 ? 20.216 1.589 44.461 1.00 19.31 152 GLY B C 1
ATOM 2814 O O . GLY B 1 152 ? 21.426 1.544 44.219 1.00 19.90 152 GLY B O 1
ATOM 2815 N N . VAL B 1 153 ? 19.541 0.540 44.921 1.00 19.49 153 VAL B N 1
ATOM 2816 C CA . VAL B 1 153 ? 20.222 -0.731 45.152 1.00 19.35 153 VAL B CA 1
ATOM 2817 C C . VAL B 1 153 ? 20.693 -1.313 43.823 1.00 19.93 153 VAL B C 1
ATOM 2818 O O . VAL B 1 153 ? 21.768 -1.906 43.740 1.00 20.01 153 VAL B O 1
ATOM 2822 N N . GLY B 1 154 ? 19.875 -1.140 42.789 1.00 21.79 154 GLY B N 1
ATOM 2823 C CA . GLY B 1 154 ? 20.221 -1.604 41.456 1.00 21.21 154 GLY B CA 1
ATOM 2824 C C . GLY B 1 154 ? 20.604 -3.062 41.313 1.00 23.75 154 GLY B C 1
ATOM 2825 O O . GLY B 1 154 ? 21.596 -3.385 40.658 1.00 23.44 154 GLY B O 1
ATOM 2826 N N . LEU B 1 155 ? 19.821 -3.945 41.921 1.00 23.58 155 LEU B N 1
ATOM 2827 C CA . LEU B 1 155 ? 20.085 -5.375 41.837 1.00 25.29 155 LEU B CA 1
ATOM 2828 C C . LEU B 1 155 ? 20.058 -5.809 40.378 1.00 25.46 155 LEU B C 1
ATOM 2829 O O . LEU B 1 155 ? 19.072 -5.585 39.673 1.00 25.63 155 LEU B O 1
ATOM 2834 N N . ARG B 1 156 ? 21.145 -6.419 39.920 1.00 24.38 156 ARG B N 1
ATOM 2835 C CA . ARG B 1 156 ? 21.219 -6.893 38.542 1.00 25.08 156 ARG B CA 1
ATOM 2836 C C . ARG B 1 156 ? 21.963 -8.214 38.454 1.00 25.49 156 ARG B C 1
ATOM 2837 O O . ARG B 1 156 ? 22.985 -8.412 39.108 1.00 24.66 156 ARG B O 1
ATOM 2845 N N . GLN B 1 157 ? 21.434 -9.126 37.648 1.00 26.16 157 GLN B N 1
ATOM 2846 C CA . GLN B 1 157 ? 22.055 -10.430 37.488 1.00 26.61 157 GLN B CA 1
ATOM 2847 C C . GLN B 1 157 ? 23.126 -10.372 36.414 1.00 24.55 157 GLN B C 1
ATOM 2848 O O . GLN B 1 157 ? 22.940 -9.733 35.383 1.00 26.95 157 GLN B O 1
ATOM 2854 N N . ALA B 1 158 ? 24.253 -11.028 36.664 1.00 23.76 158 ALA B N 1
ATOM 2855 C CA . ALA B 1 158 ? 25.326 -11.079 35.683 1.00 23.58 158 ALA B CA 1
ATOM 2856 C C . ALA B 1 158 ? 24.892 -12.106 34.646 1.00 23.76 158 ALA B C 1
ATOM 2857 O O . ALA B 1 158 ? 23.989 -12.905 34.903 1.00 23.83 158 ALA B O 1
ATOM 2859 N N . PHE B 1 159 ? 25.519 -12.087 33.476 1.00 22.78 159 PHE B N 1
ATOM 2860 C CA . PHE B 1 159 ? 25.169 -13.053 32.445 1.00 24.64 159 PHE B CA 1
ATOM 2861 C C . PHE B 1 159 ? 25.522 -14.436 32.979 1.00 23.89 159 PHE B C 1
ATOM 2862 O O . PHE B 1 159 ? 26.639 -14.663 33.441 1.00 23.33 159 PHE B O 1
ATOM 2870 N N . SER B 1 160 ? 24.566 -15.356 32.926 1.00 25.37 160 SER B N 1
ATOM 2871 C CA . SER B 1 160 ? 24.795 -16.709 33.414 1.00 26.53 160 SER B CA 1
ATOM 2872 C C . SER B 1 160 ? 25.741 -17.496 32.510 1.00 24.97 160 SER B C 1
ATOM 2873 O O . SER B 1 160 ? 25.525 -17.607 31.302 1.00 25.23 160 SER B O 1
ATOM 2876 N N . THR B 1 161 ? 26.798 -18.033 33.111 1.00 24.15 161 THR B N 1
ATOM 2877 C CA . THR B 1 161 ? 27.794 -18.820 32.391 1.00 23.56 161 THR B CA 1
ATOM 2878 C C . THR B 1 161 ? 28.053 -20.106 33.181 1.00 24.03 161 THR B C 1
ATOM 2879 O O . THR B 1 161 ? 29.136 -20.309 33.733 1.00 22.76 161 THR B O 1
ATOM 2883 N N . PRO B 1 162 ? 27.052 -20.998 33.237 1.00 23.98 162 PRO B N 1
ATOM 2884 C CA . PRO B 1 162 ? 27.154 -22.267 33.962 1.00 23.93 162 PRO B CA 1
ATOM 2885 C C . PRO B 1 162 ? 28.282 -23.194 33.532 1.00 23.08 162 PRO B C 1
ATOM 2886 O O . PRO B 1 162 ? 28.931 -23.817 34.373 1.00 22.68 162 PRO B O 1
ATOM 2890 N N . ASN B 1 163 ? 28.522 -23.294 32.231 1.00 23.02 163 ASN B N 1
ATOM 2891 C CA . ASN B 1 163 ? 29.579 -24.174 31.758 1.00 22.91 163 ASN B CA 1
ATOM 2892 C C . ASN 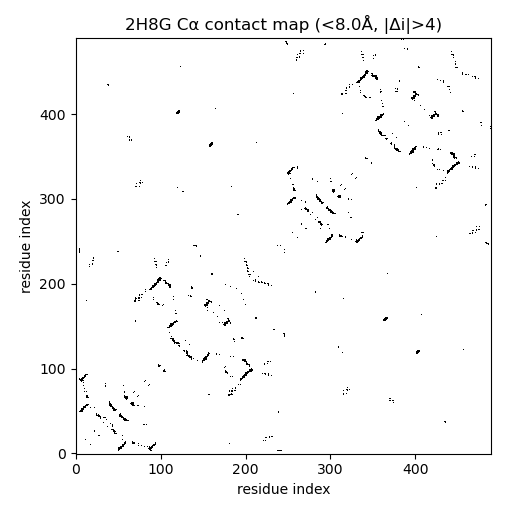B 1 163 ? 30.960 -23.634 32.102 1.00 22.46 163 ASN B C 1
ATOM 2893 O O . ASN B 1 163 ? 31.853 -24.396 32.466 1.00 22.98 163 ASN B O 1
ATOM 2898 N N . LEU B 1 164 ? 31.129 -22.321 31.989 1.00 21.01 164 LEU B N 1
ATOM 2899 C CA . LEU B 1 164 ? 32.402 -21.679 32.308 1.00 21.98 164 LEU B CA 1
ATOM 2900 C C . LEU B 1 164 ? 32.714 -21.917 33.783 1.00 22.40 164 LEU B C 1
ATOM 2901 O O . LEU B 1 164 ? 33.824 -22.304 34.146 1.00 22.83 164 LEU B O 1
ATOM 2906 N N . LEU B 1 165 ? 31.721 -21.671 34.627 1.00 21.17 165 LEU B N 1
ATOM 2907 C CA . LEU B 1 165 ? 31.858 -21.845 36.064 1.00 21.39 165 LEU B CA 1
ATOM 2908 C C . LEU B 1 165 ? 32.268 -23.278 36.407 1.00 21.48 165 LEU B C 1
ATOM 2909 O O . LEU B 1 165 ? 33.179 -23.506 37.204 1.00 22.05 165 LEU B O 1
ATOM 2914 N N . LYS B 1 166 ? 31.583 -24.236 35.794 1.00 20.81 166 LYS B N 1
ATOM 2915 C CA . LYS B 1 166 ? 31.839 -25.657 36.013 1.00 22.90 166 LYS B CA 1
ATOM 2916 C C . LYS B 1 166 ? 33.228 -26.091 35.539 1.00 22.19 166 LYS B C 1
ATOM 2917 O O . LYS B 1 166 ? 33.999 -26.684 36.301 1.00 22.23 166 LYS B O 1
ATOM 2923 N N . GLU B 1 167 ? 33.541 -25.784 34.283 1.00 22.38 167 GLU B N 1
ATOM 2924 C CA . GLU B 1 167 ? 34.811 -26.162 33.672 1.00 22.77 167 GLU B CA 1
ATOM 2925 C C . GLU B 1 167 ? 36.041 -25.561 34.341 1.00 22.73 167 GLU B C 1
ATOM 2926 O O . GLU B 1 167 ? 37.045 -26.247 34.532 1.00 23.40 167 GLU B O 1
ATOM 2932 N N . LEU B 1 168 ? 35.970 -24.278 34.680 1.00 22.19 168 LEU B N 1
ATOM 2933 C CA . LEU B 1 168 ? 37.092 -23.605 35.323 1.00 22.07 168 LEU B CA 1
ATOM 2934 C C . LEU B 1 168 ? 37.047 -23.730 36.841 1.00 22.18 168 LEU B C 1
ATOM 2935 O O . LEU B 1 168 ? 37.976 -23.308 37.528 1.00 22.91 168 LEU B O 1
ATOM 2940 N N . ASN B 1 169 ? 35.970 -24.320 37.350 1.00 20.90 169 ASN B N 1
ATOM 2941 C CA . ASN B 1 169 ? 35.772 -24.500 38.785 1.00 20.99 169 ASN B CA 1
ATOM 2942 C C . ASN B 1 169 ? 36.089 -23.218 39.540 1.00 21.31 169 ASN B C 1
ATOM 2943 O O . ASN B 1 169 ? 37.025 -23.157 40.341 1.00 22.47 169 ASN B O 1
ATOM 2948 N N . LEU B 1 170 ? 35.303 -22.186 39.269 1.00 21.17 170 LEU B N 1
ATOM 2949 C CA . LEU B 1 170 ? 35.493 -20.906 39.927 1.00 21.25 170 LEU B CA 1
ATOM 2950 C C . LEU B 1 170 ? 34.474 -20.721 41.035 1.00 21.94 170 LEU B C 1
ATOM 2951 O O . LEU B 1 170 ? 33.395 -21.307 41.003 1.00 24.10 170 LEU B O 1
ATOM 2956 N N . LYS B 1 171 ? 34.828 -19.922 42.031 1.00 21.85 171 LYS B N 1
ATOM 2957 C CA . LYS B 1 171 ? 33.894 -19.640 43.103 1.00 22.17 171 LYS B CA 1
ATOM 2958 C C . LYS B 1 171 ? 32.949 -18.588 42.534 1.00 21.64 171 LYS B C 1
ATOM 2959 O O . LYS B 1 171 ? 33.284 -17.912 41.559 1.00 21.33 171 LYS B O 1
ATOM 2965 N N . ILE B 1 172 ? 31.763 -18.466 43.117 1.00 21.82 172 ILE B N 1
ATOM 2966 C CA . ILE B 1 172 ? 30.805 -17.473 42.654 1.00 23.53 172 ILE B CA 1
ATOM 2967 C C . ILE B 1 172 ? 30.115 -16.842 43.853 1.00 23.34 172 ILE B C 1
ATOM 2968 O O . ILE B 1 172 ? 29.979 -17.467 44.903 1.00 24.20 172 ILE B O 1
ATOM 2973 N N . GLY B 1 173 ? 29.697 -15.591 43.698 1.00 22.93 173 GLY B N 1
ATOM 2974 C CA . GLY B 1 173 ? 29.026 -14.918 44.790 1.00 22.21 173 GLY B CA 1
ATOM 2975 C C . GLY B 1 173 ? 28.497 -13.567 44.370 1.00 21.64 173 GLY B C 1
ATOM 2976 O O . GLY B 1 173 ? 28.774 -13.099 43.263 1.00 21.57 173 GLY B O 1
ATOM 2977 N N . ARG B 1 174 ? 27.729 -12.939 45.252 1.00 21.00 174 ARG B N 1
ATOM 2978 C CA . ARG B 1 174 ? 27.171 -11.626 44.965 1.00 21.22 174 ARG B CA 1
ATOM 2979 C C . ARG B 1 174 ? 28.194 -10.541 45.256 1.00 20.18 174 ARG B C 1
ATOM 2980 O O . ARG B 1 174 ? 28.955 -10.625 46.222 1.00 20.01 174 ARG B O 1
ATOM 2988 N N . LEU B 1 175 ? 28.202 -9.526 44.401 1.00 18.63 175 LEU B N 1
ATOM 2989 C CA . LEU B 1 175 ? 29.115 -8.394 44.517 1.00 18.45 175 LEU B CA 1
ATOM 2990 C C . LEU B 1 175 ? 28.352 -7.142 44.945 1.00 18.26 175 LEU B C 1
ATOM 2991 O O . LEU B 1 175 ? 27.261 -6.876 44.438 1.00 19.69 175 LEU B O 1
ATOM 2996 N N . SER B 1 176 ? 28.921 -6.388 45.883 1.00 17.41 176 SER B N 1
ATOM 2997 C CA . SER B 1 176 ? 28.309 -5.145 46.357 1.00 17.97 176 SER B CA 1
ATOM 2998 C C . SER B 1 176 ? 29.265 -4.005 46.047 1.00 17.36 176 SER B C 1
ATOM 2999 O O . SER B 1 176 ? 30.416 -4.013 46.487 1.00 17.37 176 SER B O 1
ATOM 3002 N N . THR B 1 177 ? 28.763 -3.024 45.304 1.00 15.96 177 THR B N 1
ATOM 3003 C CA . THR B 1 177 ? 29.544 -1.878 44.852 1.00 16.83 177 THR B CA 1
ATOM 3004 C C . THR B 1 177 ? 29.256 -0.577 45.584 1.00 16.80 177 THR B C 1
ATOM 3005 O O . THR B 1 177 ? 28.110 -0.277 45.921 1.00 17.63 177 THR B O 1
ATOM 3009 N N . GLY B 1 178 ? 30.320 0.187 45.811 1.00 16.47 178 GLY B N 1
ATOM 3010 C CA . GLY B 1 178 ? 30.211 1.479 46.460 1.00 16.98 178 GLY B CA 1
ATOM 3011 C C . GLY B 1 178 ? 31.434 2.292 46.083 1.00 15.83 178 GLY B C 1
ATOM 3012 O O . GLY B 1 178 ? 32.457 1.725 45.737 1.00 17.79 178 GLY B O 1
ATOM 3013 N N . ASP B 1 179 ? 31.351 3.613 46.163 1.00 16.33 179 ASP B N 1
ATOM 3014 C CA . ASP B 1 179 ? 32.494 4.432 45.797 1.00 16.51 179 ASP B CA 1
ATOM 3015 C C . ASP B 1 179 ? 33.533 4.666 46.877 1.00 17.29 179 ASP B C 1
ATOM 3016 O O . ASP B 1 179 ? 34.462 5.456 46.692 1.00 17.82 179 ASP B O 1
ATOM 3021 N N . SER B 1 180 ? 33.381 3.978 48.002 1.00 16.94 180 SER B N 1
ATOM 3022 C CA . SER B 1 180 ? 34.345 4.115 49.086 1.00 16.68 180 SER B CA 1
ATOM 3023 C C . SER B 1 180 ? 35.136 2.819 49.251 1.00 17.32 180 SER B C 1
ATOM 3024 O O . SER B 1 180 ? 34.594 1.729 49.101 1.00 18.14 180 SER B O 1
ATOM 3027 N N . LEU B 1 181 ? 36.428 2.947 49.541 1.00 18.59 181 LEU B N 1
ATOM 3028 C CA . LEU B 1 181 ? 37.294 1.792 49.737 1.00 19.70 181 LEU B CA 1
ATOM 3029 C C . LEU B 1 181 ? 37.112 1.245 51.152 1.00 19.32 181 LEU B C 1
ATOM 3030 O O . LEU B 1 181 ? 37.283 0.047 51.392 1.00 20.81 181 LEU B O 1
ATOM 3035 N N . ASP B 1 182 ? 36.777 2.128 52.089 1.00 21.25 182 ASP B N 1
ATOM 3036 C CA . ASP B 1 182 ? 36.544 1.713 53.468 1.00 21.18 182 ASP B CA 1
ATOM 3037 C C . ASP B 1 182 ? 35.104 1.215 53.560 1.00 22.00 182 ASP B C 1
ATOM 3038 O O . ASP B 1 182 ? 34.436 1.041 52.539 1.00 22.70 182 ASP B O 1
ATOM 3043 N N . MET B 1 183 ? 34.628 0.965 54.773 1.00 21.32 183 MET B N 1
ATOM 3044 C CA . MET B 1 183 ? 33.261 0.492 54.959 1.00 21.22 183 MET B CA 1
ATOM 3045 C C . MET B 1 183 ? 32.683 1.169 56.193 1.00 22.75 183 MET B C 1
ATOM 3046 O O . MET B 1 183 ? 33.104 0.893 57.315 1.00 24.50 183 MET B O 1
ATOM 3051 N N . SER B 1 184 ? 31.729 2.071 55.979 1.00 21.68 184 SER B N 1
ATOM 3052 C CA . SER B 1 184 ? 31.108 2.780 57.087 1.00 22.22 184 SER B CA 1
ATOM 3053 C C . SER B 1 184 ? 30.149 1.835 57.797 1.00 22.60 184 SER B C 1
ATOM 3054 O O . SER B 1 184 ? 29.848 0.746 57.300 1.00 21.43 184 SER B O 1
ATOM 3057 N N . THR B 1 185 ? 29.666 2.251 58.961 1.00 23.34 185 THR B N 1
ATOM 3058 C CA . THR B 1 185 ? 28.737 1.429 59.717 1.00 24.35 185 THR B CA 1
ATOM 3059 C C . THR B 1 185 ? 27.498 1.179 58.869 1.00 23.44 185 THR B C 1
ATOM 3060 O O . THR B 1 185 ? 26.997 0.056 58.801 1.00 24.32 185 THR B O 1
ATOM 3064 N N . GLN B 1 186 ? 27.021 2.230 58.209 1.00 25.39 186 GLN B N 1
ATOM 3065 C CA . GLN B 1 186 ? 25.847 2.135 57.353 1.00 25.88 186 GLN B CA 1
ATOM 3066 C C . GLN B 1 186 ? 26.118 1.199 56.176 1.00 26.73 186 GLN B C 1
ATOM 3067 O O . GLN B 1 186 ? 25.269 0.376 55.826 1.00 27.74 186 GLN B O 1
ATOM 3073 N N . ASP B 1 187 ? 27.293 1.324 55.564 1.00 25.53 187 ASP B N 1
ATOM 3074 C CA . ASP B 1 187 ? 27.637 0.459 54.437 1.00 23.64 187 ASP B CA 1
ATOM 3075 C C . ASP B 1 187 ? 27.585 -0.996 54.876 1.00 23.06 187 ASP B C 1
ATOM 3076 O O . ASP B 1 187 ? 26.989 -1.835 54.205 1.00 23.34 187 ASP B O 1
ATOM 3081 N N . GLU B 1 188 ? 28.227 -1.290 56.004 1.00 23.52 188 GLU B N 1
ATOM 3082 C CA . GLU B 1 188 ? 28.275 -2.651 56.520 1.00 25.01 188 GLU B CA 1
ATOM 3083 C C . GLU B 1 188 ? 26.891 -3.235 56.783 1.00 25.69 188 GLU B C 1
ATOM 3084 O O . GLU B 1 188 ? 26.623 -4.386 56.443 1.00 25.07 188 GLU B O 1
ATOM 3090 N N . THR B 1 189 ? 26.010 -2.449 57.388 1.00 25.85 189 THR B N 1
ATOM 3091 C CA . THR B 1 189 ? 24.666 -2.932 57.669 1.00 26.95 189 THR B CA 1
ATOM 3092 C C . THR B 1 189 ? 23.987 -3.386 56.377 1.00 26.92 189 THR B C 1
ATOM 3093 O O . THR B 1 189 ? 23.403 -4.470 56.317 1.00 27.31 189 THR B O 1
ATOM 3097 N N . LEU B 1 190 ? 24.089 -2.568 55.335 1.00 26.51 190 LEU B N 1
ATOM 3098 C CA . LEU B 1 190 ? 23.468 -2.888 54.054 1.00 26.38 190 LEU B CA 1
ATOM 3099 C C . LEU B 1 190 ? 24.151 -4.033 53.303 1.00 27.04 190 LEU B C 1
ATOM 3100 O O . LEU B 1 190 ? 23.483 -4.827 52.642 1.00 26.37 190 LEU B O 1
ATOM 3105 N N . ILE B 1 191 ? 25.474 -4.117 53.402 1.00 24.78 191 ILE B N 1
ATOM 3106 C CA . ILE B 1 191 ? 26.214 -5.180 52.730 1.00 24.04 191 ILE B CA 1
ATOM 3107 C C . ILE B 1 191 ? 25.864 -6.526 53.359 1.00 25.32 191 ILE B C 1
ATOM 3108 O O . ILE B 1 191 ? 25.667 -7.518 52.660 1.00 25.40 191 ILE B O 1
ATOM 3113 N N . ILE B 1 192 ? 25.794 -6.559 54.684 1.00 26.43 192 ILE B N 1
ATOM 3114 C CA . ILE B 1 192 ? 25.448 -7.792 55.379 1.00 27.83 192 ILE B CA 1
ATOM 3115 C C . ILE B 1 192 ? 24.037 -8.202 54.973 1.00 28.58 192 ILE B C 1
ATOM 3116 O O . ILE B 1 192 ? 23.751 -9.385 54.779 1.00 29.59 192 ILE B O 1
ATOM 3121 N N . ALA B 1 193 ? 23.165 -7.211 54.829 1.00 28.74 193 ALA B N 1
ATOM 3122 C CA . ALA B 1 193 ? 21.775 -7.444 54.458 1.00 29.67 193 ALA B CA 1
ATOM 3123 C C . ALA B 1 193 ? 21.602 -8.011 53.051 1.00 30.62 193 ALA B C 1
ATOM 3124 O O . ALA B 1 193 ? 20.734 -8.855 52.825 1.00 30.43 193 ALA B O 1
ATOM 3126 N N . ASN B 1 194 ? 22.412 -7.548 52.101 1.00 29.53 194 ASN B N 1
ATOM 3127 C CA . ASN B 1 194 ? 22.307 -8.046 50.733 1.00 31.14 194 ASN B CA 1
ATOM 3128 C C . ASN B 1 194 ? 23.113 -9.325 50.512 1.00 29.02 194 ASN B C 1
ATOM 3129 O O . ASN B 1 194 ? 23.185 -9.836 49.400 1.00 28.93 194 ASN B O 1
ATOM 3134 N N . ASP B 1 195 ? 23.722 -9.825 51.584 1.00 28.68 195 ASP B N 1
ATOM 3135 C CA . ASP B 1 195 ? 24.491 -11.069 51.564 1.00 29.78 195 ASP B CA 1
ATOM 3136 C C . ASP B 1 195 ? 25.606 -11.176 50.531 1.00 27.15 195 ASP B C 1
ATOM 3137 O O . ASP B 1 195 ? 25.850 -12.251 49.982 1.00 28.61 195 ASP B O 1
ATOM 3142 N N . ALA B 1 196 ? 26.300 -10.075 50.275 1.00 25.29 196 ALA B N 1
ATOM 3143 C CA . ALA B 1 196 ? 27.379 -10.106 49.301 1.00 23.83 196 ALA B CA 1
ATOM 3144 C C . ALA B 1 196 ? 28.605 -10.839 49.824 1.00 23.27 196 ALA B C 1
ATOM 3145 O O . ALA B 1 196 ? 28.879 -10.855 51.023 1.00 23.48 196 ALA B O 1
ATOM 3147 N N . THR B 1 197 ? 29.341 -11.457 48.909 1.00 21.30 197 THR B N 1
ATOM 3148 C CA . THR B 1 197 ? 30.560 -12.160 49.268 1.00 22.08 197 THR B CA 1
ATOM 3149 C C . THR B 1 197 ? 31.732 -11.256 48.910 1.00 20.21 197 THR B C 1
ATOM 3150 O O . THR B 1 197 ? 32.808 -11.346 49.504 1.00 20.54 197 THR B O 1
ATOM 3154 N N . LEU B 1 198 ? 31.500 -10.367 47.946 1.00 19.81 198 LEU B N 1
ATOM 3155 C CA . LEU B 1 198 ? 32.539 -9.480 47.442 1.00 18.99 198 LEU B CA 1
ATOM 3156 C C . LEU B 1 198 ? 32.151 -8.010 47.521 1.00 17.84 198 LEU B C 1
ATOM 3157 O O . LEU B 1 198 ? 30.974 -7.668 47.441 1.00 18.16 198 LEU B O 1
ATOM 3162 N N . LYS B 1 199 ? 33.159 -7.152 47.647 1.00 17.34 199 LYS B N 1
ATOM 3163 C CA . LYS B 1 199 ? 32.963 -5.707 47.738 1.00 17.92 199 LYS B CA 1
ATOM 3164 C C . LYS B 1 199 ? 33.926 -4.999 46.783 1.00 17.88 199 LYS B C 1
ATOM 3165 O O . LYS B 1 199 ? 35.126 -5.258 46.815 1.00 18.33 199 LYS B O 1
ATOM 3171 N N . ASP B 1 200 ? 33.411 -4.114 45.929 1.00 16.55 200 ASP B N 1
ATOM 3172 C CA . ASP B 1 200 ? 34.274 -3.389 44.998 1.00 15.06 200 ASP B CA 1
ATOM 3173 C C . ASP B 1 200 ? 33.789 -1.958 44.788 1.00 15.46 200 ASP B C 1
ATOM 3174 O O . ASP B 1 200 ? 32.901 -1.485 45.503 1.00 15.94 200 ASP B O 1
ATOM 3179 N N . MET B 1 201 ? 34.350 -1.277 43.793 1.00 16.14 201 MET B N 1
ATOM 3180 C CA . MET B 1 201 ? 33.983 0.112 43.537 1.00 16.12 201 MET B CA 1
ATOM 3181 C C . MET B 1 201 ? 33.480 0.421 42.129 1.00 15.38 201 MET B C 1
ATOM 3182 O O . MET B 1 201 ? 33.254 1.583 41.812 1.00 16.94 201 MET B O 1
ATOM 3187 N N . GLU B 1 202 ? 33.279 -0.596 41.294 1.00 17.69 202 GLU B N 1
ATOM 3188 C CA . GLU B 1 202 ? 32.811 -0.345 39.923 1.00 17.05 202 GLU B CA 1
ATOM 3189 C C . GLU B 1 202 ? 31.709 -1.260 39.379 1.00 17.51 202 GLU B C 1
ATOM 3190 O O . GLU B 1 202 ? 30.877 -0.824 38.581 1.00 17.47 202 GLU B O 1
ATOM 3196 N N . GLY B 1 203 ? 31.733 -2.524 39.794 1.00 16.60 203 GLY B N 1
ATOM 3197 C CA . GLY B 1 203 ? 30.808 -3.537 39.305 1.00 16.92 203 GLY B CA 1
ATOM 3198 C C . GLY B 1 203 ? 29.362 -3.213 38.973 1.00 17.86 203 GLY B C 1
ATOM 3199 O O . GLY B 1 203 ? 28.930 -3.386 37.832 1.00 16.73 203 GLY B O 1
ATOM 3200 N N . ALA B 1 204 ? 28.609 -2.769 39.970 1.00 17.64 204 ALA B N 1
ATOM 3201 C CA . ALA B 1 204 ? 27.200 -2.450 39.777 1.00 18.05 204 ALA B CA 1
ATOM 3202 C C . ALA B 1 204 ? 26.984 -1.381 38.712 1.00 18.19 204 ALA B C 1
ATOM 3203 O O . ALA B 1 204 ? 25.960 -1.387 38.020 1.00 18.84 204 ALA B O 1
ATOM 3205 N N . ALA B 1 205 ? 27.945 -0.471 38.575 1.00 17.85 205 ALA B N 1
ATOM 3206 C CA . ALA B 1 205 ? 27.853 0.597 37.587 1.00 17.99 205 ALA B CA 1
ATOM 3207 C C . ALA B 1 205 ? 28.085 0.039 36.189 1.00 17.64 205 ALA B C 1
ATOM 3208 O O . ALA B 1 205 ? 27.427 0.443 35.228 1.00 18.55 205 ALA B O 1
ATOM 3210 N N . VAL B 1 206 ? 29.037 -0.880 36.067 1.00 17.29 206 VAL B N 1
ATOM 3211 C CA . VAL B 1 206 ? 29.305 -1.488 34.770 1.00 17.60 206 VAL B CA 1
ATOM 3212 C C . VAL B 1 206 ? 28.065 -2.272 34.349 1.00 18.05 206 VAL B C 1
ATOM 3213 O O . VAL B 1 206 ? 27.673 -2.246 33.184 1.00 18.85 206 VAL B O 1
ATOM 3217 N N . ALA B 1 207 ? 27.440 -2.947 35.307 1.00 18.49 207 ALA B N 1
ATOM 3218 C CA . ALA B 1 207 ? 26.235 -3.729 35.023 1.00 18.45 207 ALA B CA 1
ATOM 3219 C C . ALA B 1 207 ? 25.066 -2.838 34.612 1.00 19.08 207 ALA B C 1
ATOM 3220 O O . ALA B 1 207 ? 24.261 -3.212 33.755 1.00 20.53 207 ALA B O 1
ATOM 3222 N N . TYR B 1 208 ? 24.964 -1.667 35.231 1.00 18.54 208 TYR B N 1
ATOM 3223 C CA . TYR B 1 208 ? 23.900 -0.729 34.900 1.00 18.70 208 TYR B CA 1
ATOM 3224 C C . TYR B 1 208 ? 24.015 -0.323 33.431 1.00 19.43 208 TYR B C 1
ATOM 3225 O O . TYR B 1 208 ? 23.032 -0.340 32.688 1.00 20.13 208 TYR B O 1
ATOM 3234 N N . VAL B 1 209 ? 25.221 0.051 33.015 1.00 19.05 209 VAL B N 1
ATOM 3235 C CA . VAL B 1 209 ? 25.449 0.469 31.637 1.00 18.93 209 VAL B CA 1
ATOM 3236 C C . VAL B 1 209 ? 25.250 -0.684 30.657 1.00 20.20 209 VAL B C 1
ATOM 3237 O O . VAL B 1 209 ? 24.632 -0.510 29.609 1.00 20.26 209 VAL B O 1
ATOM 3241 N N . ALA B 1 210 ? 25.769 -1.861 30.994 1.00 19.25 210 ALA B N 1
ATOM 3242 C CA . ALA B 1 210 ? 25.622 -3.017 30.118 1.00 21.90 210 ALA B CA 1
ATOM 3243 C C . ALA B 1 210 ? 24.138 -3.329 29.928 1.00 22.23 210 ALA B C 1
ATOM 3244 O O . ALA B 1 210 ? 23.713 -3.729 28.844 1.00 23.90 210 ALA B O 1
ATOM 3246 N N . ASP B 1 211 ? 23.358 -3.131 30.987 1.00 23.25 211 ASP B N 1
ATOM 3247 C CA . ASP B 1 211 ?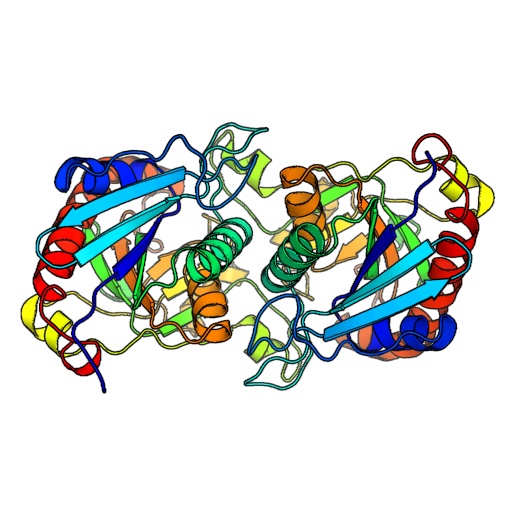 21.918 -3.372 30.948 1.00 23.96 211 ASP B CA 1
ATOM 3248 C C . ASP B 1 211 ? 21.275 -2.360 29.998 1.00 24.62 211 ASP B C 1
ATOM 3249 O O . ASP B 1 211 ? 20.497 -2.726 29.111 1.00 25.47 211 ASP B O 1
ATOM 3254 N N . LEU B 1 212 ? 21.606 -1.084 30.177 1.00 22.25 212 LEU B N 1
ATOM 3255 C CA . LEU B 1 212 ? 21.056 -0.039 29.316 1.00 23.60 212 LEU B CA 1
ATOM 3256 C C . LEU B 1 212 ? 21.305 -0.323 27.840 1.00 23.49 212 LEU B C 1
ATOM 3257 O O . LEU B 1 212 ? 20.439 -0.085 26.998 1.00 24.84 212 LEU B O 1
ATOM 3262 N N . LEU B 1 213 ? 22.495 -0.823 27.526 1.00 22.93 213 LEU B N 1
ATOM 3263 C CA . LEU B 1 213 ? 22.857 -1.104 26.140 1.00 23.07 213 LEU B CA 1
ATOM 3264 C C . LEU B 1 213 ? 22.671 -2.561 25.724 1.00 23.46 213 LEU B C 1
ATOM 3265 O O . LEU B 1 213 ? 23.108 -2.968 24.647 1.00 24.67 213 LEU B O 1
ATOM 3270 N N . LYS B 1 214 ? 22.014 -3.336 26.580 1.00 24.79 214 LYS B N 1
ATOM 3271 C CA . LYS B 1 214 ? 21.736 -4.747 26.322 1.00 25.97 214 LYS B CA 1
ATOM 3272 C C . LYS B 1 214 ? 22.942 -5.581 25.896 1.00 26.01 214 LYS B C 1
ATOM 3273 O O . LYS B 1 214 ? 22.892 -6.305 24.900 1.00 27.29 214 LYS B O 1
ATOM 3279 N N . ILE B 1 215 ? 24.025 -5.483 26.659 1.00 24.03 215 ILE B N 1
ATOM 3280 C CA . ILE B 1 215 ? 25.229 -6.253 26.375 1.00 23.02 215 ILE B CA 1
ATOM 3281 C C . ILE B 1 215 ? 25.496 -7.172 27.566 1.00 23.57 215 ILE B C 1
ATOM 3282 O O . ILE B 1 215 ? 25.539 -6.721 28.709 1.00 23.41 215 ILE B O 1
ATOM 3287 N N . PRO B 1 216 ? 25.659 -8.480 27.315 1.00 22.87 216 PRO B N 1
ATOM 3288 C CA . PRO B 1 216 ? 25.923 -9.413 28.414 1.00 22.22 216 PRO B CA 1
ATOM 3289 C C . PRO B 1 216 ? 27.200 -9.016 29.148 1.00 20.52 216 PRO B C 1
ATOM 3290 O O . PRO B 1 216 ? 28.190 -8.642 28.521 1.00 20.38 216 PRO B O 1
ATOM 3294 N N . VAL B 1 217 ? 27.171 -9.081 30.475 1.00 20.07 217 VAL B N 1
ATOM 3295 C CA . VAL B 1 217 ? 28.355 -8.745 31.254 1.00 21.12 217 VAL B CA 1
ATOM 3296 C C . VAL B 1 217 ? 28.688 -9.839 32.262 1.00 20.30 217 VAL B C 1
ATOM 3297 O O . VAL B 1 217 ? 27.804 -10.417 32.897 1.00 20.77 217 VAL B O 1
ATOM 3301 N N . VAL B 1 218 ? 29.976 -10.137 32.378 1.00 20.06 218 VAL B N 1
ATOM 3302 C CA . VAL B 1 218 ? 30.448 -11.130 33.330 1.00 20.93 218 VAL B CA 1
ATOM 3303 C C . VAL B 1 218 ? 31.535 -10.449 34.144 1.00 20.52 218 VAL B C 1
ATOM 3304 O O . VAL B 1 218 ? 32.158 -9.497 33.677 1.00 19.97 218 VAL B O 1
ATOM 3308 N N . PHE B 1 219 ? 31.739 -10.909 35.372 1.00 17.92 219 PHE B N 1
ATOM 3309 C CA . PHE B 1 219 ? 32.746 -10.312 36.240 1.00 19.15 219 PHE B CA 1
ATOM 3310 C C . PHE B 1 219 ? 33.759 -11.324 36.746 1.00 19.09 219 PHE B C 1
ATOM 3311 O O . PHE B 1 219 ? 33.414 -12.474 37.036 1.00 20.40 219 PHE B O 1
ATOM 3319 N N . LEU B 1 220 ? 35.008 -10.879 36.845 1.00 18.14 220 LEU B N 1
ATOM 3320 C CA . LEU B 1 220 ? 36.092 -11.683 37.391 1.00 17.87 220 LEU B CA 1
ATOM 3321 C C . LEU B 1 220 ? 36.650 -10.778 38.483 1.00 18.03 220 LEU B C 1
ATOM 3322 O O . LEU B 1 220 ? 37.245 -9.735 38.198 1.00 19.52 220 LEU B O 1
ATOM 3327 N N . LYS B 1 221 ? 36.422 -11.158 39.735 1.00 17.20 221 LYS B N 1
ATOM 3328 C CA . LYS B 1 221 ? 36.859 -10.343 40.863 1.00 17.79 221 LYS B CA 1
ATOM 3329 C C . LYS B 1 221 ? 37.836 -11.113 41.740 1.00 18.07 221 LYS B C 1
ATOM 3330 O O . LYS B 1 221 ? 37.491 -12.155 42.304 1.00 19.41 221 LYS B O 1
ATOM 3336 N N . ALA B 1 222 ? 39.055 -10.590 41.838 1.00 17.69 222 ALA B N 1
ATOM 3337 C CA . ALA B 1 222 ? 40.127 -11.227 42.604 1.00 18.88 222 ALA B CA 1
ATOM 3338 C C . ALA B 1 222 ? 40.291 -10.593 43.983 1.00 18.25 222 ALA B C 1
ATOM 3339 O O . ALA B 1 222 ? 40.568 -9.397 44.102 1.00 19.91 222 ALA B O 1
ATOM 3341 N N . VAL B 1 223 ? 40.137 -11.412 45.018 1.00 19.31 223 VAL B N 1
ATOM 3342 C CA . VAL B 1 223 ? 40.230 -10.950 46.400 1.00 19.58 223 VAL B CA 1
ATOM 3343 C C . VAL B 1 223 ? 41.635 -10.573 46.867 1.00 20.07 223 VAL B C 1
ATOM 3344 O O . VAL B 1 223 ? 42.525 -11.418 46.939 1.00 21.75 223 VAL B O 1
ATOM 3348 N N . THR B 1 224 ? 41.816 -9.297 47.200 1.00 20.08 224 THR B N 1
ATOM 3349 C CA . THR B 1 224 ? 43.104 -8.784 47.666 1.00 21.46 224 THR B CA 1
ATOM 3350 C C . THR B 1 224 ? 43.124 -8.539 49.172 1.00 22.83 224 THR B C 1
ATOM 3351 O O . THR B 1 224 ? 44.193 -8.401 49.772 1.00 23.08 224 THR B O 1
ATOM 3355 N N . ASP B 1 225 ? 41.942 -8.476 49.775 1.00 21.92 225 ASP B N 1
ATOM 3356 C CA . ASP B 1 225 ? 41.828 -8.224 51.207 1.00 23.77 225 ASP B CA 1
ATOM 3357 C C . ASP B 1 225 ? 40.527 -8.776 51.775 1.00 23.35 225 ASP B C 1
ATOM 3358 O O . ASP B 1 225 ? 39.538 -8.930 51.058 1.00 24.55 225 ASP B O 1
ATOM 3363 N N . LEU B 1 226 ? 40.529 -9.074 53.071 1.00 25.18 226 LEU B N 1
ATOM 3364 C CA . LEU B 1 226 ? 39.338 -9.600 53.726 1.00 27.08 226 LEU B CA 1
ATOM 3365 C C . LEU B 1 226 ? 38.709 -8.495 54.563 1.00 28.59 226 LEU B C 1
ATOM 3366 O O . LEU B 1 226 ? 39.268 -8.072 55.572 1.00 29.24 226 LEU B O 1
ATOM 3371 N N . VAL B 1 227 ? 37.540 -8.034 54.133 1.00 28.61 227 VAL B N 1
ATOM 3372 C CA . VAL B 1 227 ? 36.830 -6.957 54.813 1.00 29.90 227 VAL B CA 1
ATOM 3373 C C . VAL B 1 227 ? 36.508 -7.292 56.266 1.00 32.15 227 VAL B C 1
ATOM 3374 O O . VAL B 1 227 ? 36.467 -6.404 57.118 1.00 33.91 227 VAL B O 1
ATOM 3378 N N . ASP B 1 228 ? 36.278 -8.569 56.545 1.00 33.62 228 ASP B N 1
ATOM 3379 C CA . ASP B 1 228 ? 35.978 -9.004 57.905 1.00 36.77 228 ASP B CA 1
ATOM 3380 C C . ASP B 1 228 ? 37.218 -9.619 58.548 1.00 38.77 228 ASP B C 1
ATOM 3381 O O . ASP B 1 228 ? 37.121 -10.406 59.491 1.00 40.52 228 ASP B O 1
ATOM 3386 N N . GLY B 1 229 ? 38.384 -9.244 58.029 1.00 40.84 229 GLY B N 1
ATOM 3387 C CA . GLY B 1 229 ? 39.639 -9.749 58.558 1.00 42.28 229 GLY B CA 1
ATOM 3388 C C . GLY B 1 229 ? 40.161 -8.862 59.672 1.00 43.93 229 GLY B C 1
ATOM 3389 O O . GLY B 1 229 ? 39.395 -8.110 60.275 1.00 44.91 229 GLY B O 1
ATOM 3390 N N . ASP B 1 230 ? 41.461 -8.935 59.945 1.00 44.85 230 ASP B N 1
ATOM 3391 C CA . ASP B 1 230 ? 42.057 -8.129 61.005 1.00 45.97 230 ASP B CA 1
ATOM 3392 C C . ASP B 1 230 ? 43.011 -7.060 60.480 1.00 45.93 230 ASP B C 1
ATOM 3393 O O . ASP B 1 230 ? 43.211 -6.028 61.123 1.00 46.94 230 ASP B O 1
ATOM 3398 N N . LYS B 1 231 ? 43.600 -7.307 59.315 1.00 44.90 231 LYS B N 1
ATOM 3399 C CA . LYS B 1 231 ? 44.539 -6.362 58.718 1.00 43.83 231 LYS B CA 1
ATOM 3400 C C . LYS B 1 231 ? 43.820 -5.154 58.126 1.00 42.66 231 LYS B C 1
ATOM 3401 O O . LYS B 1 231 ? 42.654 -5.242 57.742 1.00 43.23 231 LYS B O 1
ATOM 3407 N N . PRO B 1 232 ? 44.506 -4.002 58.056 1.00 40.98 232 PRO B N 1
ATOM 3408 C CA . PRO B 1 232 ? 43.901 -2.789 57.495 1.00 39.63 232 PRO B CA 1
ATOM 3409 C C . PRO B 1 232 ? 43.576 -3.016 56.018 1.00 38.06 232 PRO B C 1
ATOM 3410 O O . PRO B 1 232 ? 44.388 -3.575 55.282 1.00 37.59 232 PRO B O 1
ATOM 3414 N N . THR B 1 233 ? 42.395 -2.582 55.589 1.00 37.42 233 THR B N 1
ATOM 3415 C CA . THR B 1 233 ? 41.981 -2.760 54.199 1.00 36.10 233 THR B CA 1
ATOM 3416 C C . THR B 1 233 ? 43.020 -2.229 53.217 1.00 35.70 233 THR B C 1
ATOM 3417 O O . THR B 1 233 ? 43.523 -2.971 52.373 1.00 35.11 233 THR B O 1
ATOM 3421 N N . ALA B 1 234 ? 43.341 -0.946 53.336 1.00 35.38 234 ALA B N 1
ATOM 3422 C CA . ALA B 1 234 ? 44.310 -0.310 52.455 1.00 36.40 234 ALA B CA 1
ATOM 3423 C C . ALA B 1 234 ? 45.653 -1.033 52.412 1.00 36.33 234 ALA B C 1
ATOM 3424 O O . ALA B 1 234 ? 46.187 -1.301 51.337 1.00 36.41 234 ALA B O 1
ATOM 3426 N N . GLU B 1 235 ? 46.200 -1.346 53.582 1.00 36.72 235 GLU B N 1
ATOM 3427 C CA . GLU B 1 235 ? 47.491 -2.023 53.659 1.00 37.05 235 GLU B CA 1
ATOM 3428 C C . GLU B 1 235 ? 47.487 -3.401 53.005 1.00 35.81 235 GLU B C 1
ATOM 3429 O O . GLU B 1 235 ? 48.370 -3.718 52.208 1.00 37.03 235 GLU B O 1
ATOM 3435 N N . GLU B 1 236 ? 46.501 -4.220 53.348 1.00 35.39 236 GLU B N 1
ATOM 3436 C CA . GLU B 1 236 ? 46.409 -5.564 52.787 1.00 35.03 236 GLU B CA 1
ATOM 3437 C C . GLU B 1 236 ? 46.210 -5.506 51.275 1.00 34.88 236 GLU B C 1
ATOM 3438 O O . GLU B 1 236 ? 46.800 -6.287 50.530 1.00 33.00 236 GLU B O 1
ATOM 3444 N N . PHE B 1 237 ? 45.380 -4.570 50.828 1.00 35.58 237 PHE B N 1
ATOM 3445 C CA . PHE B 1 237 ? 45.110 -4.393 49.406 1.00 36.06 237 PHE B CA 1
ATOM 3446 C C . PHE B 1 237 ? 46.407 -4.165 48.632 1.00 36.62 237 PHE B C 1
ATOM 3447 O O . PHE B 1 237 ? 46.715 -4.891 47.685 1.00 37.50 237 PHE B O 1
ATOM 3455 N N . LEU B 1 238 ? 47.170 -3.159 49.045 1.00 35.96 238 LEU B N 1
ATOM 3456 C CA . LEU B 1 238 ? 48.427 -2.834 48.383 1.00 36.96 238 LEU B CA 1
ATOM 3457 C C . LEU B 1 238 ? 49.446 -3.965 48.473 1.00 35.65 238 LEU B C 1
ATOM 3458 O O . LEU B 1 238 ? 50.198 -4.211 47.529 1.00 36.53 238 LEU B O 1
ATOM 3463 N N . GLN B 1 239 ? 49.467 -4.653 49.610 1.00 35.59 239 GLN B N 1
ATOM 3464 C CA . GLN B 1 239 ? 50.402 -5.752 49.825 1.00 35.33 239 GLN B CA 1
ATOM 3465 C C . GLN B 1 239 ? 50.179 -6.931 48.882 1.00 33.48 239 GLN B C 1
ATOM 3466 O O . GLN B 1 239 ? 51.135 -7.567 48.440 1.00 32.37 239 GLN B O 1
ATOM 3472 N N . ASN B 1 240 ? 48.919 -7.219 48.574 1.00 32.49 240 ASN B N 1
ATOM 3473 C CA . ASN B 1 240 ? 48.586 -8.346 47.707 1.00 31.49 240 ASN B CA 1
ATOM 3474 C C . ASN B 1 240 ? 48.288 -7.996 46.251 1.00 31.51 240 ASN B C 1
ATOM 3475 O O . ASN B 1 240 ? 48.131 -8.887 45.419 1.00 30.88 240 ASN B O 1
ATOM 3480 N N . LEU B 1 241 ? 48.217 -6.706 45.943 1.00 30.67 241 LEU B N 1
ATOM 3481 C CA . LEU B 1 241 ? 47.913 -6.262 44.584 1.00 30.37 241 LEU B CA 1
ATOM 3482 C C . LEU B 1 241 ? 48.703 -6.977 43.486 1.00 31.61 241 LEU B C 1
ATOM 3483 O O . LEU B 1 241 ? 48.119 -7.534 42.557 1.00 29.49 241 LEU B O 1
ATOM 3488 N N . THR B 1 242 ? 50.028 -6.966 43.594 1.00 32.05 242 THR B N 1
ATOM 3489 C CA . THR B 1 242 ? 50.882 -7.593 42.590 1.00 32.52 242 THR B CA 1
ATOM 3490 C C . THR B 1 242 ? 50.628 -9.082 42.345 1.00 32.07 242 THR B C 1
ATOM 3491 O O . THR B 1 242 ? 50.397 -9.494 41.208 1.00 31.16 242 THR B O 1
ATOM 3495 N N . VAL B 1 243 ? 50.673 -9.890 43.399 1.00 31.31 243 VAL B N 1
ATOM 3496 C CA . VAL B 1 243 ? 50.454 -11.325 43.245 1.00 31.10 243 VAL B CA 1
ATOM 3497 C C . VAL B 1 243 ? 49.020 -11.660 42.832 1.00 29.65 243 VAL B C 1
ATOM 3498 O O . VAL B 1 243 ? 48.794 -12.561 42.022 1.00 29.31 243 VAL B O 1
ATOM 3502 N N . VAL B 1 244 ? 48.053 -10.928 43.376 1.00 28.40 244 VAL B N 1
ATOM 3503 C CA . VAL B 1 244 ? 46.654 -11.177 43.055 1.00 26.54 244 VAL B CA 1
ATOM 3504 C C . VAL B 1 244 ? 46.284 -10.789 41.622 1.00 26.28 244 VAL B C 1
ATOM 3505 O O . VAL B 1 244 ? 45.477 -11.473 40.993 1.00 25.80 244 VAL B O 1
ATOM 3509 N N . THR B 1 245 ? 46.858 -9.709 41.096 1.00 26.73 245 THR B N 1
ATOM 3510 C CA . THR B 1 245 ? 46.545 -9.332 39.718 1.00 26.62 245 THR B CA 1
ATOM 3511 C C . THR B 1 245 ? 47.139 -10.367 38.765 1.00 27.42 245 THR B C 1
ATOM 3512 O O . THR B 1 245 ? 46.646 -10.555 37.654 1.00 27.04 245 THR B O 1
ATOM 3516 N N . ALA B 1 246 ? 48.201 -11.040 39.201 1.00 26.85 246 ALA B N 1
ATOM 3517 C CA . ALA B 1 246 ? 48.818 -12.082 38.386 1.00 27.27 246 ALA B CA 1
ATOM 3518 C C . ALA B 1 246 ? 47.834 -13.249 38.336 1.00 26.10 246 ALA B C 1
ATOM 3519 O O . ALA B 1 246 ? 47.653 -13.885 37.296 1.00 27.84 246 ALA B O 1
ATOM 3521 N N . ALA B 1 247 ? 47.194 -13.519 39.470 1.00 25.24 247 ALA B N 1
ATOM 3522 C CA . ALA B 1 247 ? 46.216 -14.599 39.565 1.00 24.46 247 ALA B CA 1
ATOM 3523 C C . ALA B 1 247 ? 45.001 -14.244 38.718 1.00 23.98 247 ALA B C 1
ATOM 3524 O O . ALA B 1 247 ? 44.410 -15.105 38.063 1.00 22.83 247 ALA B O 1
ATOM 3526 N N . LEU B 1 248 ? 44.634 -12.967 38.732 1.00 22.67 248 LEU B N 1
ATOM 3527 C CA . LEU B 1 248 ? 43.501 -12.498 37.940 1.00 22.91 248 LEU B CA 1
ATOM 3528 C C . LEU B 1 248 ? 43.775 -12.756 36.456 1.00 22.28 248 LEU B C 1
ATOM 3529 O O . LEU B 1 248 ? 42.895 -13.209 35.721 1.00 21.73 248 LEU B O 1
ATOM 3534 N N . GLU B 1 249 ? 44.997 -12.468 36.019 1.00 21.37 249 GLU B N 1
ATOM 3535 C CA . GLU B 1 249 ? 45.373 -12.695 34.629 1.00 23.26 249 GLU B CA 1
ATOM 3536 C C . GLU B 1 249 ? 45.253 -14.176 34.304 1.00 22.68 249 GLU B C 1
ATOM 3537 O O . GLU B 1 249 ? 44.731 -14.546 33.257 1.00 23.52 249 GLU B O 1
ATOM 3543 N N . GLY B 1 250 ? 45.740 -15.020 35.209 1.00 22.86 250 GLY B N 1
ATOM 3544 C CA . GLY B 1 250 ? 45.681 -16.455 34.995 1.00 24.11 250 GLY B CA 1
ATOM 3545 C C . GLY B 1 250 ? 44.272 -16.941 34.716 1.00 23.25 250 GLY B C 1
ATOM 3546 O O . GLY B 1 250 ? 44.050 -17.743 33.812 1.00 24.71 250 GLY B O 1
ATOM 3547 N N . THR B 1 251 ? 43.313 -16.453 35.493 1.00 22.74 251 THR B N 1
ATOM 3548 C CA . THR B 1 251 ? 41.924 -16.851 35.305 1.00 21.39 251 THR B CA 1
ATOM 3549 C C . THR B 1 251 ? 41.332 -16.209 34.050 1.00 21.32 251 THR B C 1
ATOM 3550 O O . THR B 1 251 ? 40.610 -16.862 33.296 1.00 21.80 251 THR B O 1
ATOM 3554 N N . ALA B 1 252 ? 41.650 -14.938 33.820 1.00 20.93 252 ALA B N 1
ATOM 3555 C CA . ALA B 1 252 ? 41.142 -14.231 32.650 1.00 20.59 252 ALA B CA 1
ATOM 3556 C C . ALA B 1 252 ? 41.587 -14.952 31.385 1.00 21.12 252 ALA B C 1
ATOM 3557 O O . ALA B 1 252 ? 40.832 -15.059 30.417 1.00 21.69 252 ALA B O 1
ATOM 3559 N N . THR B 1 253 ? 42.818 -15.451 31.402 1.00 21.68 253 THR B N 1
ATOM 3560 C CA . THR B 1 253 ? 43.352 -16.174 30.258 1.00 22.61 253 THR B CA 1
ATOM 3561 C C . THR B 1 253 ? 42.546 -17.445 30.005 1.00 22.85 253 THR B C 1
ATOM 3562 O O . THR B 1 253 ? 42.228 -17.769 28.857 1.00 23.71 253 THR B O 1
ATOM 3566 N N . LYS B 1 254 ? 42.210 -18.165 31.071 1.00 22.02 254 LYS B N 1
ATOM 3567 C CA . LYS B 1 254 ? 41.430 -19.388 30.917 1.00 22.58 254 LYS B CA 1
ATOM 3568 C C . LYS B 1 254 ? 40.030 -19.054 30.417 1.00 22.14 254 LYS B C 1
ATOM 3569 O O . LYS B 1 254 ? 39.451 -19.796 29.627 1.00 22.55 254 LYS B O 1
ATOM 3575 N N . VAL B 1 255 ? 39.488 -17.930 30.876 1.00 21.85 255 VAL B N 1
ATOM 3576 C CA . VAL B 1 255 ? 38.153 -17.518 30.457 1.00 20.99 255 VAL B CA 1
ATOM 3577 C C . VAL B 1 255 ? 38.135 -17.184 28.972 1.00 21.73 255 VAL B C 1
ATOM 3578 O O . VAL B 1 255 ? 37.217 -17.581 28.258 1.00 22.77 255 VAL B O 1
ATOM 3582 N N . ILE B 1 256 ? 39.147 -16.455 28.510 1.00 21.44 256 ILE B N 1
ATOM 3583 C CA . ILE B 1 256 ? 39.224 -16.097 27.099 1.00 21.32 256 ILE B CA 1
ATOM 3584 C C . ILE B 1 256 ? 39.338 -17.349 26.229 1.00 22.55 256 ILE B C 1
ATOM 3585 O O . ILE B 1 256 ? 38.656 -17.466 25.210 1.00 23.11 256 ILE B O 1
ATOM 3590 N N . ASN B 1 257 ? 40.184 -18.292 26.631 1.00 23.84 257 ASN B N 1
ATOM 3591 C CA . ASN B 1 257 ? 40.341 -19.517 25.856 1.00 24.67 257 ASN B CA 1
ATOM 3592 C C . ASN B 1 257 ? 39.060 -20.349 25.852 1.00 25.27 257 ASN B C 1
ATOM 3593 O O . ASN B 1 257 ? 38.788 -21.080 24.898 1.00 26.54 257 ASN B O 1
ATOM 3598 N N . PHE B 1 258 ? 38.266 -20.233 26.913 1.00 24.85 258 PHE B N 1
ATOM 3599 C CA . PHE B 1 258 ? 37.013 -20.975 26.997 1.00 24.07 258 PHE B CA 1
ATOM 3600 C C . PHE B 1 258 ? 35.959 -20.352 26.085 1.00 25.17 258 PHE B C 1
ATOM 3601 O O . PHE B 1 258 ? 35.199 -21.059 25.422 1.00 26.09 258 PHE B O 1
ATOM 3609 N N . ILE B 1 259 ? 35.916 -19.022 26.062 1.00 25.35 259 ILE B N 1
ATOM 3610 C CA . ILE B 1 259 ? 34.953 -18.286 25.248 1.00 25.44 259 ILE B CA 1
ATOM 3611 C C . ILE B 1 259 ? 35.219 -18.425 23.751 1.00 26.44 259 ILE B C 1
ATOM 3612 O O . ILE B 1 259 ? 34.290 -18.397 22.943 1.00 27.09 259 ILE B O 1
ATOM 3617 N N . ASN B 1 260 ? 36.489 -18.574 23.390 1.00 26.42 260 ASN B N 1
ATOM 3618 C CA . ASN B 1 260 ? 36.889 -18.697 21.992 1.00 28.82 260 ASN B CA 1
ATOM 3619 C C . ASN B 1 260 ? 36.145 -19.810 21.254 1.00 30.61 260 ASN B C 1
ATOM 3620 O O . ASN B 1 260 ? 36.179 -20.972 21.661 1.00 31.43 260 ASN B O 1
ATOM 3625 N N . GLY B 1 261 ? 35.469 -19.441 20.169 1.00 31.87 261 GLY B N 1
ATOM 3626 C CA . GLY B 1 261 ? 34.739 -20.417 19.376 1.00 32.33 261 GLY B CA 1
ATOM 3627 C C . GLY B 1 261 ? 33.352 -20.760 19.880 1.00 33.39 261 GLY B C 1
ATOM 3628 O O . GLY B 1 261 ? 32.613 -21.498 19.227 1.00 34.48 261 GLY B O 1
ATOM 3629 N N . ARG B 1 262 ? 32.988 -20.225 21.039 1.00 31.98 262 ARG B N 1
ATOM 3630 C CA . ARG B 1 262 ? 31.683 -20.498 21.621 1.00 32.49 262 ARG B CA 1
ATOM 3631 C C . ARG B 1 262 ? 30.667 -19.394 21.382 1.00 33.61 262 ARG B C 1
ATOM 3632 O O . ARG B 1 262 ? 31.019 -18.270 21.026 1.00 34.67 262 ARG B O 1
ATOM 3640 N N . ASN B 1 263 ? 29.397 -19.734 21.573 1.00 34.20 263 ASN B N 1
ATOM 3641 C CA . ASN B 1 263 ? 28.321 -18.767 21.440 1.00 35.17 263 ASN B CA 1
ATOM 3642 C C . ASN B 1 263 ? 27.843 -18.488 22.863 1.00 33.49 263 ASN B C 1
ATOM 3643 O O . ASN B 1 263 ? 28.134 -19.254 23.781 1.00 32.81 263 ASN B O 1
ATOM 3648 N N . LEU B 1 264 ? 27.127 -17.387 23.046 1.00 33.53 264 LEU B N 1
ATOM 3649 C CA . LEU B 1 264 ? 26.631 -17.006 24.363 1.00 34.60 264 LEU B CA 1
ATOM 3650 C C . LEU B 1 264 ? 25.821 -18.106 25.044 1.00 35.11 264 LEU B C 1
ATOM 3651 O O . LEU B 1 264 ? 25.854 -18.246 26.266 1.00 33.54 264 LEU B O 1
ATOM 3656 N N . SER B 1 265 ? 25.108 -18.893 24.247 1.00 36.13 265 SER B N 1
ATOM 3657 C CA . SER B 1 265 ? 24.273 -19.969 24.767 1.00 37.54 265 SER B CA 1
ATOM 3658 C C . SER B 1 265 ? 25.034 -21.138 25.393 1.00 37.03 265 SER B C 1
ATOM 3659 O O . SER B 1 265 ? 24.456 -21.922 26.145 1.00 38.20 265 SER B O 1
ATOM 3662 N N . ASP B 1 266 ? 26.325 -21.254 25.099 1.00 36.41 266 ASP B N 1
ATOM 3663 C CA . ASP B 1 266 ? 27.117 -22.357 25.635 1.00 36.18 266 ASP B CA 1
ATOM 3664 C C . ASP B 1 266 ? 28.135 -21.985 26.706 1.00 35.03 266 ASP B C 1
ATOM 3665 O O . ASP B 1 266 ? 29.013 -22.784 27.037 1.00 34.61 266 ASP B O 1
ATOM 3670 N N . LEU B 1 267 ? 28.018 -20.783 27.258 1.00 33.16 267 LEU B N 1
ATOM 3671 C CA . LEU B 1 267 ? 28.952 -20.348 28.290 1.00 31.90 267 LEU B CA 1
ATOM 3672 C C . LEU B 1 267 ? 28.617 -20.926 29.662 1.00 31.78 267 LEU B C 1
ATOM 3673 O O . LEU B 1 267 ? 27.551 -21.561 29.804 1.00 32.33 267 LEU B O 1
#

B-factor: mean 28.86, std 10.29, range [13.05, 67.75]